Protein AF-A0A924WNL6-F1 (afdb_monomer)

pLDDT: mean 85.39, std 15.34, range [39.34, 98.75]

Mean predicted aligned error: 14.63 Å

Radius of gyration: 35.32 Å; Cα contacts (8 Å, |Δi|>4): 679; chains: 1; bounding box: 114×62×111 Å

Structure (mmCIF, N/CA/C/O backbone):
data_AF-A0A924WNL6-F1
#
_entry.id   AF-A0A924WNL6-F1
#
loop_
_atom_site.group_PDB
_atom_site.id
_atom_site.type_symbol
_atom_site.label_atom_id
_atom_site.label_alt_id
_atom_site.label_comp_id
_atom_site.label_asym_id
_atom_site.label_entity_id
_atom_site.label_seq_id
_atom_site.pdbx_PDB_ins_code
_atom_site.Cartn_x
_atom_site.Cartn_y
_atom_site.Cartn_z
_atom_site.occupancy
_atom_site.B_iso_or_equiv
_atom_site.auth_seq_id
_atom_site.auth_comp_id
_atom_site.auth_asym_id
_atom_site.auth_atom_id
_atom_site.pdbx_PDB_model_num
ATOM 1 N N . MET A 1 1 ? 89.207 -38.802 -79.728 1.00 42.91 1 MET A N 1
ATOM 2 C CA . MET A 1 1 ? 87.848 -39.294 -80.042 1.00 42.91 1 MET A CA 1
ATOM 3 C C . MET A 1 1 ? 86.896 -38.799 -78.972 1.00 42.91 1 MET A C 1
ATOM 5 O O . MET A 1 1 ? 87.063 -39.105 -77.800 1.00 42.91 1 MET A O 1
ATOM 9 N N . THR A 1 2 ? 85.984 -37.937 -79.394 1.00 39.34 2 THR A N 1
ATOM 10 C CA . THR A 1 2 ? 85.201 -37.001 -78.583 1.00 39.34 2 THR A CA 1
ATOM 11 C C . THR A 1 2 ? 83.847 -37.630 -78.244 1.00 39.34 2 THR A C 1
ATOM 13 O O . THR A 1 2 ? 83.127 -38.022 -79.157 1.00 39.34 2 THR A O 1
ATOM 16 N N . ARG A 1 3 ? 83.480 -37.736 -76.958 1.00 42.78 3 ARG A N 1
ATOM 17 C CA . ARG A 1 3 ? 82.122 -38.123 -76.524 1.00 42.78 3 ARG A CA 1
ATOM 18 C C . ARG A 1 3 ? 81.415 -36.920 -75.901 1.00 42.78 3 ARG A C 1
ATOM 20 O O . ARG A 1 3 ? 81.912 -36.312 -74.958 1.00 42.78 3 ARG A O 1
ATOM 27 N N . ALA A 1 4 ? 80.279 -36.579 -76.501 1.00 42.44 4 ALA A N 1
ATOM 28 C CA . ALA A 1 4 ? 79.458 -35.409 -76.234 1.00 42.44 4 ALA A CA 1
ATOM 29 C C . ALA A 1 4 ? 78.727 -35.484 -74.881 1.00 42.44 4 ALA A C 1
ATOM 31 O O . ALA A 1 4 ? 78.195 -36.529 -74.509 1.00 42.44 4 ALA A O 1
ATOM 32 N N . LYS A 1 5 ? 78.664 -34.345 -74.177 1.00 46.84 5 LYS A N 1
ATOM 33 C CA . LYS A 1 5 ? 77.782 -34.103 -73.026 1.00 46.84 5 LYS A CA 1
ATOM 34 C C . LYS A 1 5 ? 76.428 -33.597 -73.532 1.00 46.84 5 LYS A C 1
ATOM 36 O O . LYS A 1 5 ? 76.372 -32.543 -74.161 1.00 46.84 5 LYS A O 1
ATOM 41 N N . ALA A 1 6 ? 75.351 -34.322 -73.235 1.00 50.78 6 ALA A N 1
ATOM 42 C CA . ALA A 1 6 ? 73.983 -33.857 -73.438 1.00 50.78 6 ALA A CA 1
ATOM 43 C C . ALA A 1 6 ? 73.520 -33.049 -72.213 1.00 50.78 6 ALA A C 1
ATOM 45 O O . ALA A 1 6 ? 73.575 -33.525 -71.082 1.00 50.78 6 ALA A O 1
ATOM 46 N N . SER A 1 7 ? 73.101 -31.809 -72.465 1.00 47.41 7 SER A N 1
ATOM 47 C CA . SER A 1 7 ? 72.542 -30.856 -71.504 1.00 47.41 7 SER A CA 1
ATOM 48 C C . SER A 1 7 ? 71.022 -31.036 -71.433 1.00 47.41 7 SER A C 1
ATOM 50 O O . SER A 1 7 ? 70.334 -30.871 -72.441 1.00 47.41 7 SER A O 1
ATOM 52 N N . GLN A 1 8 ? 70.494 -31.388 -70.258 1.00 49.50 8 GLN A N 1
ATOM 53 C CA . GLN A 1 8 ? 69.056 -31.422 -69.985 1.00 49.50 8 GLN A CA 1
ATOM 54 C C . GLN A 1 8 ? 68.596 -30.016 -69.566 1.00 49.50 8 GLN A C 1
ATOM 56 O O . GLN A 1 8 ? 68.865 -29.560 -68.456 1.00 49.50 8 GLN A O 1
ATOM 61 N N . LYS A 1 9 ? 67.908 -29.317 -70.476 1.00 46.69 9 LYS A N 1
ATOM 62 C CA . LYS A 1 9 ? 67.183 -28.070 -70.193 1.00 46.69 9 LYS A CA 1
ATOM 63 C C . LYS A 1 9 ? 65.951 -28.379 -69.336 1.00 46.69 9 LYS A C 1
ATOM 65 O O . LYS A 1 9 ? 65.043 -29.068 -69.795 1.00 46.69 9 LYS A O 1
ATOM 70 N N . GLY A 1 10 ? 65.916 -27.842 -68.118 1.00 46.94 10 GLY A N 1
ATOM 71 C CA . GLY A 1 10 ? 64.727 -27.824 -67.269 1.00 46.94 10 GLY A CA 1
ATOM 72 C C . GLY A 1 10 ? 63.646 -26.918 -67.860 1.00 46.94 10 GLY A C 1
ATOM 73 O O . GLY A 1 10 ? 63.901 -25.756 -68.176 1.00 46.94 10 GLY A O 1
ATOM 74 N N . ALA A 1 11 ? 62.444 -27.461 -68.030 1.00 47.31 11 ALA A N 1
ATOM 75 C CA . ALA A 1 11 ? 61.267 -26.711 -68.438 1.00 47.31 11 ALA A CA 1
ATOM 76 C C . ALA A 1 11 ? 60.732 -25.903 -67.243 1.00 47.31 11 ALA A C 1
ATOM 78 O O . ALA A 1 11 ? 60.246 -26.472 -66.267 1.00 47.31 11 ALA A O 1
ATOM 79 N N . HIS A 1 12 ? 60.812 -24.574 -67.321 1.00 47.72 12 HIS A N 1
ATOM 80 C CA . HIS A 1 12 ? 60.085 -23.680 -66.422 1.00 47.72 12 HIS A CA 1
ATOM 81 C C . HIS A 1 12 ? 58.585 -23.766 -66.744 1.00 47.72 12 HIS A C 1
ATOM 83 O O . HIS A 1 12 ? 58.129 -23.223 -67.748 1.00 47.72 12 HIS A O 1
ATOM 89 N N . GLN A 1 13 ? 57.815 -24.446 -65.891 1.00 51.69 13 GLN A N 1
ATOM 90 C CA . GLN A 1 13 ? 56.359 -24.313 -65.865 1.00 51.69 13 GLN A CA 1
ATOM 91 C C . GLN A 1 13 ? 55.997 -22.936 -65.298 1.00 51.69 13 GLN A C 1
ATOM 93 O O . GLN A 1 13 ? 56.098 -22.691 -64.096 1.00 51.69 13 GLN A O 1
ATOM 98 N N . THR A 1 14 ? 55.563 -22.027 -66.164 1.00 48.59 14 THR A N 1
ATOM 99 C CA . THR A 1 14 ? 54.869 -20.796 -65.785 1.00 48.59 14 THR A CA 1
ATOM 100 C C . THR A 1 14 ? 53.483 -21.157 -65.245 1.00 4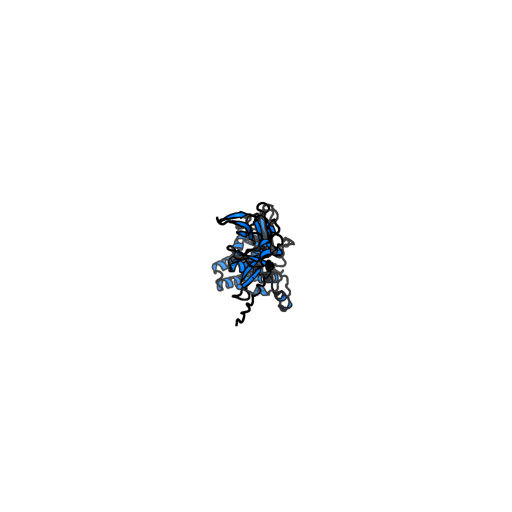8.59 14 THR A C 1
ATOM 102 O O . THR A 1 14 ? 52.553 -21.432 -65.999 1.00 48.59 14 THR A O 1
ATOM 105 N N . ARG A 1 15 ? 53.340 -21.192 -63.912 1.00 49.50 15 ARG A N 1
ATOM 106 C CA . ARG A 1 15 ? 52.028 -21.249 -63.251 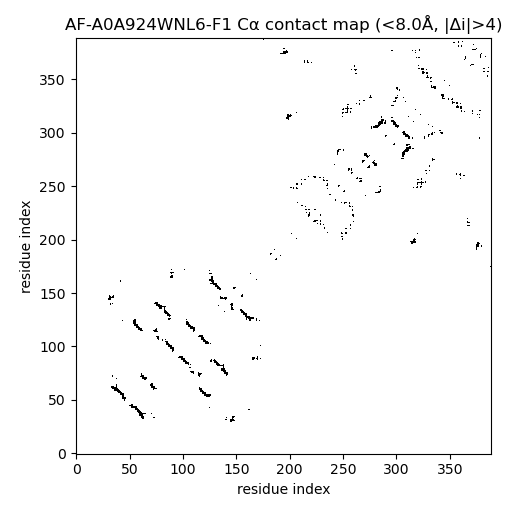1.00 49.50 15 ARG A CA 1
ATOM 107 C C . ARG A 1 15 ? 51.237 -19.991 -63.618 1.00 49.50 15 ARG A C 1
ATOM 109 O O . ARG A 1 15 ? 51.712 -18.881 -63.388 1.00 49.50 15 ARG A O 1
ATOM 116 N N . ALA A 1 16 ? 50.039 -20.175 -64.167 1.00 52.88 16 ALA A N 1
ATOM 117 C CA . ALA A 1 16 ? 49.067 -19.102 -64.332 1.00 52.88 16 ALA A CA 1
ATOM 118 C C . ALA A 1 16 ? 48.774 -18.443 -62.966 1.00 52.88 16 ALA A C 1
ATOM 120 O O . ALA A 1 16 ? 48.737 -19.157 -61.956 1.00 52.88 16 ALA A O 1
ATOM 121 N N . PRO A 1 17 ? 48.576 -17.113 -62.898 1.00 51.78 17 PRO A N 1
ATOM 122 C CA . PRO A 1 17 ? 48.175 -16.458 -61.661 1.00 51.78 17 PRO A CA 1
ATOM 123 C C . PRO A 1 17 ? 46.838 -17.051 -61.215 1.00 51.78 17 PRO A C 1
ATOM 125 O O . PRO A 1 17 ? 45.850 -17.008 -61.947 1.00 51.78 17 PRO A O 1
ATOM 128 N N . HIS A 1 18 ? 46.825 -17.653 -60.025 1.00 51.56 18 HIS A N 1
ATOM 129 C CA . HIS A 1 18 ? 45.590 -18.073 -59.377 1.00 51.56 18 HIS A CA 1
ATOM 130 C C . HIS A 1 18 ? 44.660 -16.859 -59.304 1.00 51.56 18 HIS A C 1
ATOM 132 O O . HIS A 1 18 ? 45.071 -15.799 -58.829 1.00 51.56 18 HIS A O 1
ATOM 138 N N . ALA A 1 19 ? 43.425 -17.009 -59.784 1.00 52.06 19 ALA A N 1
ATOM 139 C CA . ALA A 1 19 ? 42.380 -16.028 -59.541 1.00 52.06 19 ALA A CA 1
ATOM 140 C C . ALA A 1 19 ? 42.311 -15.791 -58.026 1.00 52.06 19 ALA A C 1
ATOM 142 O O . ALA A 1 19 ? 42.111 -16.737 -57.262 1.00 52.06 19 ALA A O 1
ATOM 143 N N . LEU A 1 20 ? 42.551 -14.550 -57.599 1.00 55.28 20 LEU A N 1
ATOM 144 C CA . LEU A 1 20 ? 42.358 -14.122 -56.221 1.00 55.28 20 LEU A CA 1
ATOM 145 C C . LEU A 1 20 ? 40.879 -14.352 -55.899 1.00 55.28 20 LEU A C 1
ATOM 147 O O . LEU A 1 20 ? 40.021 -13.585 -56.330 1.00 55.28 20 LEU A O 1
ATOM 151 N N . ILE A 1 21 ? 40.573 -15.450 -55.209 1.00 58.19 21 ILE A N 1
ATOM 152 C CA . ILE A 1 21 ? 39.264 -15.643 -54.594 1.00 58.19 21 ILE A CA 1
ATOM 153 C C . ILE A 1 21 ? 39.209 -14.598 -53.485 1.00 58.19 21 ILE A C 1
ATOM 155 O O . ILE A 1 21 ? 39.808 -14.767 -52.426 1.00 58.19 21 ILE A O 1
ATOM 159 N N . GLU A 1 22 ? 38.582 -13.468 -53.791 1.00 54.03 22 GLU A N 1
ATOM 160 C CA . GLU A 1 22 ? 38.298 -12.410 -52.833 1.00 54.03 22 GLU A CA 1
ATOM 161 C C . GLU A 1 22 ? 37.500 -13.028 -51.675 1.00 54.03 22 GLU A C 1
ATOM 163 O O . GLU A 1 22 ? 36.456 -13.651 -51.893 1.00 54.03 22 GLU A O 1
ATOM 168 N N . ASN A 1 23 ? 38.020 -12.921 -50.451 1.00 58.16 23 ASN A N 1
ATOM 169 C CA . ASN A 1 23 ? 37.360 -13.479 -49.279 1.00 58.16 23 ASN A CA 1
ATOM 170 C C . ASN A 1 23 ? 36.005 -12.784 -49.092 1.00 58.16 23 ASN A C 1
ATOM 172 O O . ASN A 1 23 ? 35.924 -11.565 -48.954 1.00 58.16 23 ASN A O 1
ATOM 176 N N . LEU A 1 24 ? 34.920 -13.562 -49.052 1.00 57.97 24 LEU A N 1
ATOM 177 C CA . LEU A 1 24 ? 33.559 -13.046 -48.841 1.00 57.97 24 LEU A CA 1
ATOM 178 C C . LEU A 1 24 ? 33.407 -12.292 -47.505 1.00 57.97 24 LEU A C 1
ATOM 180 O O . LEU A 1 24 ? 32.500 -11.473 -47.354 1.00 57.97 24 LEU A O 1
ATOM 184 N N . GLU A 1 25 ? 34.299 -12.552 -46.549 1.00 57.81 25 GLU A N 1
ATOM 185 C CA . GLU A 1 25 ? 34.382 -11.846 -45.269 1.00 57.81 25 GLU A CA 1
ATOM 186 C C . GLU A 1 25 ? 34.843 -10.388 -45.437 1.00 57.81 25 GLU A C 1
ATOM 188 O O . GLU A 1 25 ? 34.272 -9.497 -44.805 1.00 57.81 25 GLU A O 1
ATOM 193 N N . ASP A 1 26 ? 35.759 -10.114 -46.374 1.00 55.25 26 ASP A N 1
ATOM 194 C CA . ASP A 1 26 ? 36.252 -8.758 -46.654 1.00 55.25 26 ASP A CA 1
ATOM 195 C C . ASP A 1 26 ? 35.180 -7.893 -47.341 1.00 55.25 26 ASP A C 1
ATOM 197 O O . ASP A 1 26 ? 35.072 -6.694 -47.083 1.00 55.25 26 ASP A O 1
ATOM 201 N N . ARG A 1 27 ? 34.288 -8.500 -48.141 1.00 55.25 27 ARG A N 1
ATOM 202 C CA . ARG A 1 27 ? 33.128 -7.793 -48.721 1.00 55.25 27 ARG A CA 1
ATOM 203 C C . ARG A 1 27 ? 32.060 -7.436 -47.692 1.00 55.25 27 ARG A C 1
ATOM 205 O O . ARG A 1 27 ? 31.389 -6.419 -47.849 1.00 55.25 27 ARG A O 1
ATOM 212 N N . ARG A 1 28 ? 31.894 -8.237 -46.634 1.00 54.09 28 ARG A N 1
ATOM 213 C CA . ARG A 1 28 ? 30.942 -7.927 -45.553 1.00 54.09 28 ARG A CA 1
ATOM 214 C C . ARG A 1 28 ? 31.380 -6.720 -44.724 1.00 54.09 28 ARG A C 1
ATOM 216 O O . ARG A 1 28 ? 30.522 -5.973 -44.265 1.00 54.09 28 ARG A O 1
ATOM 223 N N . LEU A 1 29 ? 32.686 -6.484 -44.606 1.00 55.69 29 LEU A N 1
ATOM 224 C CA . LEU A 1 29 ? 33.237 -5.292 -43.956 1.00 55.69 29 LEU A CA 1
ATOM 225 C C . LEU A 1 29 ? 32.962 -3.997 -44.742 1.00 55.69 29 LEU A C 1
ATOM 227 O O . LEU A 1 29 ? 32.858 -2.935 -44.134 1.00 55.69 29 LEU A O 1
ATOM 231 N N . MET A 1 30 ? 32.782 -4.069 -46.067 1.00 58.44 30 MET A N 1
ATOM 232 C CA . MET A 1 30 ? 32.494 -2.895 -46.908 1.00 58.44 30 MET A CA 1
ATOM 233 C C . MET A 1 30 ? 31.029 -2.422 -46.867 1.00 58.44 30 MET A C 1
ATOM 235 O O . MET A 1 30 ? 30.735 -1.341 -47.369 1.00 58.44 30 MET A O 1
ATOM 239 N N . ALA A 1 31 ? 30.118 -3.197 -46.267 1.00 64.81 31 ALA A N 1
ATOM 240 C CA . ALA A 1 31 ? 28.693 -2.858 -46.140 1.00 64.81 31 ALA A CA 1
ATOM 241 C C . ALA A 1 31 ? 28.282 -2.450 -44.708 1.00 64.81 31 ALA A C 1
ATOM 243 O O . ALA A 1 31 ? 27.094 -2.331 -44.416 1.00 64.81 31 ALA A O 1
ATOM 244 N N . ALA A 1 32 ? 29.241 -2.270 -43.793 1.00 73.00 32 ALA A N 1
ATOM 245 C CA . ALA A 1 32 ? 28.966 -1.859 -42.419 1.00 73.00 32 ALA A CA 1
ATOM 246 C C . ALA A 1 32 ? 28.962 -0.329 -42.291 1.00 73.00 32 ALA A C 1
ATOM 248 O O . ALA A 1 32 ? 29.817 0.355 -42.858 1.00 73.00 32 ALA A O 1
ATOM 249 N N . SER A 1 33 ? 28.017 0.215 -41.520 1.00 81.56 33 SER A N 1
ATOM 250 C CA . SER A 1 33 ? 28.003 1.648 -41.232 1.00 81.56 33 SER A CA 1
ATOM 251 C C . SER A 1 33 ? 29.243 2.038 -40.414 1.00 81.56 33 SER A C 1
ATOM 253 O O . SER A 1 33 ? 29.562 1.350 -39.442 1.00 81.56 33 SER A O 1
ATOM 255 N N . PRO A 1 34 ? 29.931 3.156 -40.720 1.00 84.69 34 PRO A N 1
ATOM 256 C CA . PRO A 1 34 ? 31.023 3.649 -39.882 1.00 84.69 34 PRO A CA 1
ATOM 257 C C . PRO A 1 34 ? 30.522 4.272 -38.567 1.00 84.69 34 PRO A C 1
ATOM 259 O O . PRO A 1 34 ? 31.336 4.594 -37.699 1.00 84.69 34 PRO A O 1
ATOM 262 N N . LEU A 1 35 ? 29.208 4.491 -38.420 1.00 87.69 35 LEU A N 1
ATOM 263 C CA . LEU A 1 35 ? 28.622 5.118 -37.240 1.00 87.69 35 LEU A CA 1
ATOM 264 C C . LEU A 1 35 ? 28.793 4.246 -35.995 1.00 87.69 35 LEU A C 1
ATOM 266 O O . LEU A 1 35 ? 28.552 3.043 -35.999 1.00 87.69 35 LEU A O 1
ATOM 270 N N . GLN A 1 36 ? 29.161 4.886 -34.889 1.00 89.56 36 GLN A N 1
ATOM 271 C CA . GLN A 1 36 ? 29.299 4.254 -33.584 1.00 89.56 36 GLN A CA 1
ATOM 272 C C . GLN A 1 36 ? 28.506 5.027 -32.537 1.00 89.56 36 GLN A C 1
ATOM 274 O O . GLN A 1 36 ? 28.234 6.216 -32.693 1.00 89.56 36 GLN A O 1
ATOM 279 N N . VAL A 1 37 ? 28.167 4.360 -31.434 1.00 90.31 37 VAL A N 1
ATOM 280 C CA . VAL A 1 37 ? 27.615 5.041 -30.260 1.00 90.31 37 VAL A CA 1
ATOM 281 C C . VAL A 1 37 ? 28.726 5.865 -29.615 1.00 90.31 37 VAL A C 1
ATOM 283 O O . VAL A 1 37 ? 29.657 5.307 -29.037 1.00 90.31 37 VAL A O 1
ATOM 286 N N . VAL A 1 38 ? 28.618 7.187 -29.717 1.00 92.44 38 VAL A N 1
ATOM 287 C CA . VAL A 1 38 ? 29.597 8.155 -29.191 1.00 92.44 38 VAL A CA 1
ATOM 288 C C . VAL A 1 38 ? 29.184 8.731 -27.837 1.00 92.44 38 VAL A C 1
ATOM 290 O O . VAL A 1 38 ? 30.015 9.281 -27.118 1.00 92.44 38 VAL A O 1
ATOM 293 N N . GLY A 1 39 ? 27.914 8.575 -27.457 1.00 91.69 39 GLY A N 1
ATOM 294 C CA . GLY A 1 39 ? 27.393 9.047 -26.179 1.00 91.69 39 GLY A CA 1
ATOM 295 C C . GLY A 1 39 ? 26.190 8.243 -25.706 1.00 91.69 39 GLY A C 1
ATOM 296 O O . GLY A 1 39 ? 25.380 7.787 -26.511 1.00 91.69 39 GLY A O 1
ATOM 297 N N . ILE A 1 40 ? 26.076 8.090 -24.386 1.00 94.75 40 ILE A N 1
ATOM 298 C CA . ILE A 1 40 ? 24.906 7.524 -23.713 1.00 94.75 40 ILE A CA 1
ATOM 299 C C . ILE A 1 40 ? 24.486 8.431 -22.558 1.00 94.75 40 ILE A C 1
ATOM 301 O O . ILE A 1 40 ? 25.287 8.755 -21.680 1.00 94.75 40 ILE A O 1
ATOM 305 N N . ASN A 1 41 ? 23.207 8.790 -22.526 1.00 95.94 41 ASN A N 1
ATOM 306 C CA . ASN A 1 41 ? 22.577 9.442 -21.387 1.00 95.94 41 ASN A CA 1
ATOM 307 C C . ASN A 1 41 ? 21.448 8.565 -20.840 1.00 95.94 41 ASN A C 1
ATOM 309 O O . ASN A 1 41 ? 20.725 7.927 -21.598 1.00 95.94 41 ASN A O 1
ATOM 313 N N . ILE A 1 42 ? 21.305 8.523 -19.516 1.00 95.38 42 ILE A N 1
ATOM 314 C CA . ILE A 1 42 ? 20.250 7.773 -18.831 1.00 95.38 42 ILE A CA 1
ATOM 315 C C . ILE A 1 42 ? 19.608 8.717 -17.825 1.00 95.38 42 ILE A C 1
ATOM 317 O O . ILE A 1 42 ? 20.245 9.108 -16.844 1.00 95.38 42 ILE A O 1
ATOM 321 N N . ALA A 1 43 ? 18.343 9.046 -18.058 1.00 95.00 43 ALA A N 1
ATOM 322 C CA . ALA A 1 43 ? 17.535 9.879 -17.182 1.00 95.00 43 ALA A CA 1
ATOM 323 C C . ALA A 1 43 ? 16.343 9.080 -16.649 1.00 95.00 43 ALA A C 1
ATOM 325 O O . ALA A 1 43 ? 15.808 8.198 -17.329 1.00 95.00 43 ALA A O 1
ATOM 326 N N . LYS A 1 44 ? 15.922 9.359 -15.413 1.00 93.50 44 LYS A N 1
ATOM 327 C CA . LYS A 1 44 ? 14.597 8.925 -14.955 1.00 93.50 44 LYS A CA 1
ATOM 328 C C . LYS A 1 44 ? 13.553 9.722 -15.719 1.00 93.50 44 LYS A C 1
ATOM 330 O O . LYS A 1 44 ? 13.771 10.903 -15.983 1.00 93.50 44 LYS A O 1
ATOM 335 N N . ARG A 1 45 ? 12.447 9.081 -16.078 1.00 93.19 45 ARG A N 1
ATOM 336 C CA . ARG A 1 45 ? 11.303 9.835 -16.575 1.00 93.19 45 ARG A CA 1
ATOM 337 C C . ARG A 1 45 ? 10.571 10.466 -15.405 1.00 93.19 45 ARG A C 1
ATOM 339 O O . ARG A 1 45 ? 10.512 9.884 -14.324 1.00 93.19 45 ARG A O 1
ATOM 346 N N . VAL A 1 46 ? 10.031 11.641 -15.665 1.00 90.12 46 VAL A N 1
ATOM 347 C CA . VAL A 1 46 ? 9.043 12.288 -14.818 1.00 90.12 46 VAL A CA 1
ATOM 348 C C . VAL A 1 46 ? 7.757 12.447 -15.623 1.00 90.12 46 VAL A C 1
ATOM 350 O O . VAL A 1 46 ? 7.814 12.434 -16.861 1.00 90.12 46 VAL A O 1
ATOM 353 N N . ASP A 1 47 ? 6.623 12.504 -14.944 1.00 82.25 47 ASP A N 1
ATOM 354 C CA . ASP A 1 47 ? 5.356 12.912 -15.546 1.00 82.25 47 ASP A CA 1
ATOM 355 C C . ASP A 1 47 ? 5.279 14.442 -15.706 1.00 82.25 47 ASP A C 1
ATOM 357 O O . ASP A 1 47 ? 6.296 15.141 -15.643 1.00 82.25 47 ASP A O 1
ATOM 361 N N . VAL A 1 48 ? 4.076 14.948 -15.983 1.00 83.19 48 VAL A N 1
ATOM 362 C CA . VAL A 1 48 ? 3.812 16.379 -16.185 1.00 83.19 48 VAL A CA 1
ATOM 363 C C . VAL A 1 48 ? 4.002 17.207 -14.912 1.00 83.19 48 VAL A C 1
ATOM 365 O O . VAL A 1 48 ? 4.363 18.377 -15.015 1.00 83.19 48 VAL A O 1
ATOM 368 N N . ASP A 1 49 ? 3.858 16.586 -13.743 1.00 81.12 49 ASP A N 1
ATOM 369 C CA . ASP A 1 49 ? 3.949 17.231 -12.431 1.00 81.12 49 ASP A CA 1
ATOM 370 C C . ASP A 1 49 ? 5.358 17.123 -11.825 1.00 81.12 49 ASP A C 1
ATOM 372 O O . ASP A 1 49 ? 5.654 17.678 -10.766 1.00 81.12 49 ASP A O 1
ATOM 376 N N . GLY A 1 50 ? 6.273 16.438 -12.517 1.00 81.25 50 GLY A N 1
ATOM 377 C CA . GLY A 1 50 ? 7.643 16.220 -12.061 1.00 81.25 50 GLY A CA 1
ATOM 378 C C . GLY A 1 50 ? 7.811 14.980 -11.179 1.00 81.25 50 GLY A C 1
ATOM 379 O O . GLY A 1 50 ? 8.915 14.738 -10.676 1.00 81.25 50 GLY A O 1
ATOM 380 N N . THR A 1 51 ? 6.772 14.159 -11.024 1.00 74.81 51 THR A N 1
ATOM 381 C CA . THR A 1 51 ? 6.821 12.916 -10.253 1.00 74.81 51 THR A CA 1
ATOM 382 C C . THR A 1 51 ? 7.616 11.865 -11.009 1.00 74.81 51 THR A C 1
ATOM 384 O O . THR A 1 51 ? 7.451 11.645 -12.209 1.00 74.81 51 THR A O 1
ATOM 387 N N . ALA A 1 52 ? 8.533 11.199 -10.309 1.00 78.62 52 ALA A N 1
ATOM 388 C CA . ALA A 1 52 ? 9.405 10.205 -10.917 1.00 78.62 52 ALA A CA 1
ATOM 389 C C . ALA A 1 52 ? 8.630 8.937 -11.302 1.00 78.62 52 ALA A C 1
ATOM 391 O O . ALA A 1 52 ? 8.173 8.190 -10.442 1.00 78.62 52 ALA A O 1
ATOM 392 N N . LEU A 1 53 ? 8.598 8.629 -12.595 1.00 83.19 53 LEU A N 1
ATOM 393 C CA . LEU A 1 53 ? 8.022 7.393 -13.109 1.00 83.19 53 LEU A CA 1
ATOM 394 C C . LEU A 1 53 ? 8.977 6.213 -12.887 1.00 83.19 53 LEU A C 1
ATOM 396 O O . LEU A 1 53 ? 10.207 6.359 -12.921 1.00 83.19 53 LEU A O 1
ATOM 400 N N . ASN A 1 54 ? 8.426 5.002 -12.761 1.00 86.31 54 ASN A N 1
ATOM 401 C CA . ASN A 1 54 ? 9.210 3.764 -12.761 1.00 86.31 54 ASN A CA 1
ATOM 402 C C . ASN A 1 54 ? 9.685 3.411 -14.184 1.00 86.31 54 ASN A C 1
ATOM 404 O O . ASN A 1 54 ? 9.378 2.357 -14.713 1.00 86.31 54 ASN A O 1
ATOM 408 N N . SER A 1 55 ? 10.403 4.315 -14.846 1.00 92.12 55 SER A N 1
ATOM 409 C CA . SER A 1 55 ? 10.925 4.132 -16.202 1.00 92.12 55 SER A CA 1
ATOM 410 C C . SER A 1 55 ? 12.150 5.009 -16.445 1.00 92.12 55 SER A C 1
ATOM 412 O O . SER A 1 55 ? 12.361 6.036 -15.788 1.00 92.12 55 SER A O 1
ATOM 414 N N . ASN A 1 56 ? 12.987 4.615 -17.404 1.00 95.00 56 ASN A N 1
ATOM 415 C CA . ASN A 1 56 ? 14.109 5.427 -17.857 1.00 95.00 56 ASN A CA 1
ATOM 416 C C . ASN A 1 56 ? 13.925 5.877 -19.303 1.00 95.00 56 ASN A C 1
ATOM 418 O O . ASN A 1 56 ? 13.381 5.156 -20.135 1.00 95.00 56 ASN A O 1
ATOM 422 N N . ARG A 1 57 ? 14.445 7.073 -19.590 1.00 96.00 57 ARG A N 1
ATOM 423 C CA . ARG A 1 57 ? 14.790 7.518 -20.937 1.00 96.00 57 ARG A CA 1
ATOM 424 C C . ARG A 1 57 ? 16.284 7.290 -21.125 1.00 96.00 57 ARG A C 1
ATOM 426 O O . ARG A 1 57 ? 17.094 7.837 -20.374 1.00 96.00 57 ARG A O 1
ATOM 433 N N . ILE A 1 58 ? 16.634 6.467 -22.101 1.00 96.31 58 ILE A N 1
ATOM 434 C CA . ILE A 1 58 ? 18.007 6.197 -22.512 1.00 96.31 58 ILE A CA 1
ATOM 435 C C . ILE A 1 58 ? 18.195 6.843 -23.876 1.00 96.31 58 ILE A C 1
ATOM 437 O O . ILE A 1 58 ? 17.431 6.573 -24.796 1.00 96.31 58 ILE A O 1
ATOM 441 N N . THR A 1 59 ? 19.216 7.673 -24.007 1.00 96.56 59 THR A N 1
ATOM 442 C CA . THR A 1 59 ? 19.510 8.402 -25.238 1.00 96.56 59 THR A CA 1
ATOM 443 C C . THR A 1 59 ? 20.888 7.985 -25.725 1.00 96.56 59 THR A C 1
ATOM 445 O O . THR A 1 59 ? 21.850 8.070 -24.958 1.00 96.56 59 THR A O 1
ATOM 448 N N . LEU A 1 60 ? 20.986 7.512 -26.967 1.00 95.44 60 LEU A N 1
ATOM 449 C CA . LEU A 1 60 ? 22.244 7.145 -27.615 1.00 95.44 60 LEU A CA 1
ATOM 450 C C . LEU A 1 60 ? 22.511 8.085 -28.786 1.00 95.44 60 LEU A C 1
ATOM 452 O O . LEU A 1 60 ? 21.671 8.189 -29.674 1.00 95.44 60 LEU A O 1
ATOM 456 N N . ALA A 1 61 ? 23.681 8.715 -28.813 1.00 95.56 61 ALA A N 1
ATOM 457 C CA . ALA A 1 61 ? 24.118 9.526 -29.947 1.00 95.56 61 ALA A CA 1
ATOM 458 C C . ALA A 1 61 ? 25.036 8.709 -30.863 1.00 95.56 61 ALA A C 1
ATOM 460 O O . ALA A 1 61 ? 25.947 8.030 -30.373 1.00 95.56 61 ALA A O 1
ATOM 461 N N . PHE A 1 62 ? 24.815 8.800 -32.175 1.00 94.69 62 PHE A N 1
ATOM 462 C CA . PHE A 1 62 ? 25.565 8.075 -33.198 1.00 94.69 62 PHE A CA 1
ATOM 463 C C . PHE A 1 62 ? 26.431 9.008 -34.045 1.00 94.69 62 PHE A C 1
ATOM 465 O O . PHE A 1 62 ? 25.968 10.019 -34.574 1.00 94.69 62 PHE A O 1
ATOM 472 N N . GLY A 1 63 ? 27.703 8.658 -34.203 1.00 94.19 63 GLY A N 1
ATOM 473 C CA . GLY A 1 63 ? 28.646 9.442 -34.990 1.00 94.19 63 GLY A CA 1
ATOM 474 C C . GLY A 1 63 ? 29.957 8.717 -35.258 1.00 94.19 63 GLY A C 1
ATOM 475 O O . GLY A 1 63 ? 30.175 7.595 -34.804 1.00 94.19 63 GLY A O 1
ATOM 476 N N . THR A 1 64 ? 30.837 9.375 -36.002 1.00 92.62 64 THR A N 1
ATOM 477 C CA . THR A 1 64 ? 32.222 8.961 -36.227 1.00 92.62 64 THR A CA 1
ATOM 478 C C . THR A 1 64 ? 33.163 9.908 -35.498 1.00 92.62 64 THR A C 1
ATOM 480 O O . THR A 1 64 ? 32.983 11.126 -35.528 1.00 92.62 64 THR A O 1
ATOM 483 N N . THR A 1 65 ? 34.187 9.366 -34.846 1.00 91.25 65 THR A N 1
ATOM 484 C CA . THR A 1 65 ? 35.213 10.166 -34.169 1.00 91.25 65 THR A CA 1
ATOM 485 C C . THR A 1 65 ? 36.489 10.119 -34.994 1.00 91.25 65 THR A C 1
ATOM 487 O O . THR A 1 65 ? 37.020 9.041 -35.254 1.00 91.25 65 THR A O 1
ATOM 490 N N . ASN A 1 66 ? 36.987 11.276 -35.430 1.00 92.06 66 ASN A N 1
ATOM 491 C CA . ASN A 1 66 ? 38.244 11.331 -36.176 1.00 92.06 66 ASN A CA 1
ATOM 492 C C . ASN A 1 66 ? 39.472 11.220 -35.249 1.00 92.06 66 ASN A C 1
ATOM 494 O O . ASN A 1 66 ? 39.357 11.255 -34.025 1.00 92.06 66 ASN A O 1
ATOM 498 N N . SER A 1 67 ? 40.674 11.158 -35.830 1.00 92.00 67 SER A N 1
ATOM 499 C CA . SER A 1 67 ? 41.941 11.059 -35.082 1.00 92.00 67 SER A CA 1
ATOM 500 C C . SER A 1 67 ? 42.228 12.235 -34.137 1.00 92.00 67 SER A C 1
ATOM 502 O O . SER A 1 67 ? 43.101 12.129 -33.282 1.00 92.00 67 SER A O 1
ATOM 504 N N . LYS A 1 68 ? 41.495 13.349 -34.265 1.00 92.56 68 LYS A N 1
ATOM 505 C CA . LYS A 1 68 ? 41.586 14.530 -33.392 1.00 92.56 68 LYS A CA 1
ATOM 506 C C . LYS A 1 68 ? 40.490 14.563 -32.318 1.00 92.56 68 LYS A C 1
ATOM 508 O O . LYS A 1 68 ? 40.337 15.579 -31.649 1.00 92.56 68 LYS A O 1
ATOM 513 N N . GLY A 1 69 ? 39.691 13.502 -32.185 1.00 90.44 69 GLY A N 1
ATOM 514 C CA . GLY A 1 69 ? 38.590 13.433 -31.222 1.00 90.44 69 GLY A CA 1
ATOM 515 C C . GLY A 1 69 ? 37.346 14.237 -31.612 1.00 90.44 69 GLY A C 1
ATOM 516 O O . GLY A 1 69 ? 36.412 14.330 -30.820 1.00 90.44 69 GLY A O 1
ATOM 517 N N . LYS A 1 70 ? 37.292 14.819 -32.820 1.00 94.81 70 LYS A N 1
ATOM 518 C CA . LYS A 1 70 ? 36.094 15.524 -33.296 1.00 94.81 70 LYS A CA 1
ATOM 519 C C . LYS A 1 70 ? 35.057 14.502 -33.755 1.00 94.81 70 LYS A C 1
ATOM 521 O O . LYS A 1 70 ? 35.350 13.670 -34.615 1.00 94.81 70 LYS A O 1
ATOM 526 N N . VAL A 1 71 ? 33.850 14.620 -33.209 1.00 94.75 71 VAL A N 1
ATOM 527 C CA . VAL A 1 71 ? 32.692 13.794 -33.561 1.00 94.75 71 VAL A CA 1
ATOM 528 C C . VAL A 1 71 ? 31.959 14.401 -34.757 1.00 94.75 71 VAL A C 1
ATOM 530 O O . VAL A 1 71 ? 31.686 15.601 -34.783 1.00 94.75 71 VAL A O 1
ATOM 533 N N . THR A 1 72 ? 31.635 13.568 -35.742 1.00 95.31 72 THR A N 1
ATOM 534 C CA . THR A 1 72 ? 30.721 13.886 -36.843 1.00 95.31 72 THR A CA 1
ATOM 535 C C . THR A 1 72 ? 29.497 12.992 -36.716 1.00 95.31 72 THR A C 1
ATOM 537 O O . THR A 1 72 ? 29.610 11.773 -36.810 1.00 95.31 72 THR A O 1
ATOM 540 N N . TYR A 1 73 ? 28.337 13.588 -36.462 1.00 95.56 73 TYR A N 1
ATOM 541 C CA . TYR A 1 73 ? 27.096 12.844 -36.269 1.00 95.56 73 TYR A CA 1
ATOM 542 C C . TYR A 1 73 ? 26.519 12.348 -37.595 1.00 95.56 73 TYR A C 1
ATOM 544 O O . TYR A 1 73 ? 26.648 13.017 -38.621 1.00 95.56 73 TYR A O 1
ATOM 552 N N . GLY A 1 74 ? 25.876 11.182 -37.565 1.00 93.19 74 GLY A N 1
ATOM 553 C CA . GLY A 1 74 ? 25.210 10.599 -38.728 1.00 93.19 74 GLY A CA 1
ATOM 554 C C . GLY A 1 74 ? 23.789 10.180 -38.397 1.00 93.19 74 GLY A C 1
ATOM 555 O O . GLY A 1 74 ? 23.514 9.737 -37.287 1.00 93.19 74 GLY A O 1
ATOM 556 N N . SER A 1 75 ? 22.889 10.351 -39.362 1.00 95.88 75 SER A N 1
ATOM 557 C CA . SER A 1 75 ? 21.476 10.020 -39.182 1.00 95.88 75 SER A CA 1
ATOM 558 C C . SER A 1 75 ? 21.253 8.510 -39.163 1.00 95.88 75 SER A C 1
ATOM 560 O O . SER A 1 75 ? 21.940 7.760 -39.860 1.00 95.88 75 SER A O 1
ATOM 562 N N . ILE A 1 76 ? 20.272 8.086 -38.375 1.00 96.00 76 ILE A N 1
ATOM 563 C CA . ILE A 1 76 ? 19.946 6.687 -38.128 1.00 96.00 76 ILE A CA 1
ATOM 564 C C . ILE A 1 76 ? 18.439 6.437 -38.268 1.00 96.00 76 ILE A C 1
ATOM 566 O O . ILE A 1 76 ? 17.635 7.365 -38.320 1.00 96.00 76 ILE A O 1
ATOM 570 N N . SER A 1 77 ? 18.050 5.168 -38.299 1.00 96.12 77 SER A N 1
ATOM 571 C CA . SER A 1 77 ? 16.664 4.704 -38.273 1.00 96.12 77 SER A CA 1
ATOM 572 C C . SER A 1 77 ? 16.542 3.433 -37.430 1.00 96.12 77 SER A C 1
ATOM 574 O O . SER A 1 77 ? 17.482 2.638 -37.343 1.00 96.12 77 SER A O 1
ATOM 576 N N . VAL A 1 78 ? 15.383 3.234 -36.795 1.00 95.50 78 VAL A N 1
ATOM 577 C CA . VAL A 1 78 ? 15.040 1.964 -36.137 1.00 95.50 78 VAL A CA 1
ATOM 578 C C . VAL A 1 78 ? 14.424 1.052 -37.190 1.00 95.50 78 VAL A C 1
ATOM 580 O O . VAL A 1 78 ? 13.327 1.322 -37.669 1.00 95.50 78 VAL A O 1
ATOM 583 N N . ALA A 1 79 ? 15.138 -0.008 -37.557 1.00 94.94 79 ALA A N 1
ATOM 584 C CA . ALA A 1 79 ? 14.675 -0.977 -38.546 1.00 94.94 79 ALA A CA 1
ATOM 585 C C . ALA A 1 79 ? 13.874 -2.120 -37.904 1.00 94.94 79 ALA A C 1
ATOM 587 O O . ALA A 1 79 ? 12.894 -2.579 -38.483 1.00 94.94 79 ALA A O 1
ATOM 588 N N . ASP A 1 80 ? 14.262 -2.556 -36.701 1.00 94.06 80 ASP A N 1
ATOM 589 C CA . ASP A 1 80 ? 13.560 -3.599 -35.948 1.00 94.06 80 ASP A CA 1
ATOM 590 C C . ASP A 1 80 ? 13.741 -3.392 -34.437 1.00 94.06 80 ASP A C 1
ATOM 592 O O . ASP A 1 80 ? 14.816 -3.603 -33.872 1.00 94.06 80 ASP A O 1
ATOM 596 N N . GLN A 1 81 ? 12.668 -2.996 -33.753 1.00 94.25 81 GLN A N 1
ATOM 597 C CA . GLN A 1 81 ? 12.704 -2.762 -32.310 1.00 94.25 81 GLN A CA 1
ATOM 598 C C . GLN A 1 81 ? 12.932 -4.049 -31.502 1.00 94.25 81 GLN A C 1
ATOM 600 O O . GLN A 1 81 ? 13.511 -3.984 -30.419 1.00 94.25 81 GLN A O 1
ATOM 605 N N . SER A 1 82 ? 12.529 -5.223 -32.003 1.00 92.44 82 SER A N 1
ATOM 606 C CA . SER A 1 82 ? 12.692 -6.496 -31.279 1.00 92.44 82 SER A CA 1
ATOM 607 C C . SER A 1 82 ? 14.165 -6.880 -31.073 1.00 92.44 82 SER A C 1
ATOM 609 O O . SER A 1 82 ? 14.509 -7.638 -30.162 1.00 92.44 82 SER A O 1
ATOM 611 N N . LYS A 1 83 ? 15.046 -6.287 -31.884 1.00 92.38 83 LYS A N 1
ATOM 612 C CA . LYS A 1 83 ? 16.505 -6.427 -31.851 1.00 92.38 83 LYS A CA 1
ATOM 613 C C . LYS A 1 83 ? 17.200 -5.428 -30.929 1.00 92.38 83 LYS A C 1
ATOM 615 O O . LYS A 1 83 ? 18.426 -5.408 -30.837 1.00 92.38 83 LYS A O 1
ATOM 620 N N . ILE A 1 84 ? 16.427 -4.602 -30.231 1.00 93.62 84 ILE A N 1
ATOM 621 C CA . ILE A 1 84 ? 16.903 -3.683 -29.203 1.00 93.62 84 ILE A CA 1
ATOM 622 C C . ILE A 1 84 ? 16.437 -4.249 -27.865 1.00 93.62 84 ILE A C 1
ATOM 624 O O . ILE A 1 84 ? 15.242 -4.331 -27.593 1.00 93.62 84 ILE A O 1
ATOM 628 N N . ARG A 1 85 ? 17.372 -4.685 -27.016 1.00 93.56 85 ARG A N 1
ATOM 629 C CA . ARG A 1 85 ? 17.040 -5.400 -25.770 1.00 93.56 85 ARG A CA 1
ATOM 630 C C . ARG A 1 85 ? 17.808 -4.840 -24.589 1.00 93.56 85 ARG A C 1
ATOM 632 O O . ARG A 1 85 ? 19.025 -4.713 -24.642 1.00 93.56 85 ARG A O 1
ATOM 639 N N . SER A 1 86 ? 17.119 -4.563 -23.488 1.00 93.69 86 SER A N 1
ATOM 640 C CA . SER A 1 86 ? 17.742 -4.117 -22.238 1.00 93.69 86 SER A CA 1
ATOM 641 C C . SER A 1 86 ? 17.559 -5.165 -21.149 1.00 93.69 86 SER A C 1
ATOM 643 O O . SER A 1 86 ? 16.473 -5.728 -21.010 1.00 93.69 86 SER A O 1
ATOM 645 N N . PHE A 1 87 ? 18.602 -5.438 -20.364 1.00 93.19 87 PHE A N 1
ATOM 646 C CA . PHE A 1 87 ? 18.468 -6.271 -19.172 1.00 93.19 87 PHE A CA 1
ATOM 647 C C . PHE A 1 87 ? 19.379 -5.851 -18.020 1.00 93.19 87 PHE A C 1
ATOM 649 O O . PHE A 1 87 ? 20.430 -5.232 -18.194 1.00 93.19 87 PHE A O 1
ATOM 656 N N . GLY A 1 88 ? 18.993 -6.262 -16.816 1.00 93.31 88 GLY A N 1
ATOM 657 C CA . GLY A 1 88 ? 19.808 -6.200 -15.609 1.00 93.31 88 GLY A CA 1
ATOM 658 C C . GLY A 1 88 ? 19.763 -7.515 -14.838 1.00 93.31 88 GLY A C 1
ATOM 659 O O . GLY A 1 88 ? 18.963 -8.399 -15.136 1.00 93.31 88 GLY A O 1
ATOM 660 N N . TYR A 1 89 ? 20.626 -7.637 -13.833 1.00 92.75 89 TYR A N 1
ATOM 661 C CA . TYR A 1 89 ? 20.589 -8.747 -12.884 1.00 92.75 89 TYR A CA 1
ATOM 662 C C . TYR A 1 89 ? 20.022 -8.264 -11.547 1.00 92.75 89 TYR A C 1
ATOM 664 O O . TYR A 1 89 ? 20.527 -7.297 -10.961 1.00 92.75 89 TYR A O 1
ATOM 672 N N . ALA A 1 90 ? 18.970 -8.941 -11.095 1.00 90.00 90 ALA A N 1
ATOM 673 C CA . ALA A 1 90 ? 18.394 -8.839 -9.760 1.00 90.00 90 ALA A CA 1
ATOM 674 C C . ALA A 1 90 ? 18.861 -10.029 -8.909 1.00 90.00 90 ALA A C 1
ATOM 676 O O . ALA A 1 90 ? 19.295 -11.046 -9.448 1.00 90.00 90 ALA A O 1
ATOM 677 N N . GLU A 1 91 ? 18.793 -9.907 -7.589 1.00 88.69 91 GLU A N 1
ATOM 678 C CA . GLU A 1 91 ? 18.957 -11.067 -6.705 1.00 88.69 91 GLU A CA 1
ATOM 679 C C . GLU A 1 91 ? 17.743 -11.979 -6.825 1.00 88.69 91 GLU A C 1
ATOM 681 O O . GLU A 1 91 ? 16.611 -11.503 -6.940 1.00 88.69 91 GLU A O 1
ATOM 686 N N . ASP A 1 92 ? 17.991 -13.285 -6.837 1.00 81.88 92 ASP A N 1
ATOM 687 C CA . ASP A 1 92 ? 16.924 -14.252 -6.640 1.00 81.88 92 ASP A CA 1
ATOM 688 C C . ASP A 1 92 ? 16.609 -14.323 -5.141 1.00 81.88 92 ASP A C 1
ATOM 690 O 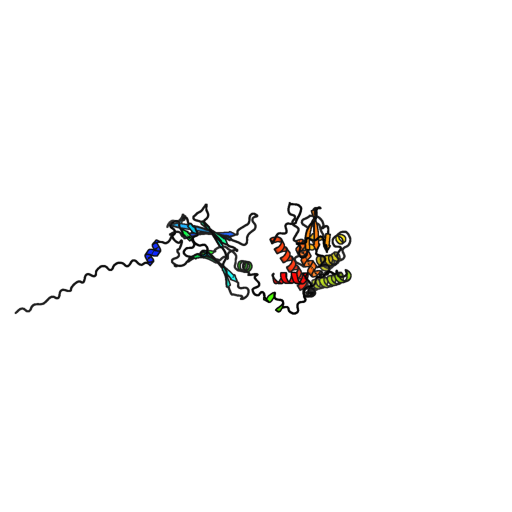O . ASP A 1 92 ? 17.453 -14.713 -4.335 1.00 81.88 92 ASP A O 1
ATOM 694 N N . LEU A 1 93 ? 15.403 -13.894 -4.770 1.00 73.69 93 LEU A N 1
ATOM 695 C CA . LEU A 1 93 ? 14.953 -13.899 -3.379 1.00 73.69 93 LEU A CA 1
ATOM 696 C C . LEU A 1 93 ? 14.624 -15.313 -2.884 1.00 73.69 93 LEU A C 1
ATOM 698 O O . LEU A 1 93 ? 14.649 -15.540 -1.679 1.00 73.69 93 LEU A O 1
ATOM 702 N N . LEU A 1 94 ? 14.333 -16.253 -3.791 1.00 75.12 94 LEU A N 1
ATOM 703 C CA . LEU A 1 94 ? 14.046 -17.646 -3.440 1.00 75.12 94 LEU A CA 1
ATOM 704 C C . LEU A 1 94 ? 15.329 -18.459 -3.245 1.00 75.12 94 LEU A C 1
ATOM 706 O O . LEU A 1 94 ? 15.344 -19.410 -2.471 1.00 75.12 94 LEU A O 1
ATOM 710 N N . ASN A 1 95 ? 16.414 -18.064 -3.917 1.00 78.00 95 ASN A N 1
ATOM 711 C CA . ASN A 1 95 ? 17.705 -18.744 -3.867 1.00 78.00 95 ASN A CA 1
ATOM 712 C C . ASN A 1 95 ? 18.823 -17.743 -3.528 1.00 78.00 95 ASN A C 1
ATOM 714 O O . ASN A 1 95 ? 19.490 -17.232 -4.438 1.00 78.00 95 ASN A O 1
ATOM 718 N N . PRO A 1 96 ? 19.056 -17.450 -2.231 1.00 77.69 96 PRO A N 1
ATOM 719 C CA . PRO A 1 96 ? 20.071 -16.494 -1.804 1.00 77.69 96 PRO A CA 1
ATOM 720 C C . PRO A 1 96 ? 21.439 -16.775 -2.439 1.00 77.69 96 PRO A C 1
ATOM 722 O O . PRO A 1 96 ? 21.935 -17.899 -2.433 1.00 77.69 96 PRO A O 1
ATOM 725 N N . GLY A 1 97 ? 22.052 -15.737 -3.010 1.00 81.44 97 GLY A N 1
ATOM 726 C CA . GLY A 1 97 ? 23.328 -15.839 -3.728 1.00 81.44 97 GLY A CA 1
ATOM 727 C C . GLY A 1 97 ? 23.199 -16.057 -5.240 1.00 81.44 97 GLY A C 1
ATOM 728 O O . GLY A 1 97 ? 24.164 -15.800 -5.961 1.00 81.44 97 GLY A O 1
ATOM 729 N N . GLN A 1 98 ? 22.018 -16.425 -5.749 1.00 88.38 98 GLN A N 1
ATOM 730 C CA . GLN A 1 98 ? 21.762 -16.497 -7.189 1.00 88.38 98 GLN A CA 1
ATOM 731 C C . GLN A 1 98 ? 21.303 -15.147 -7.764 1.00 88.38 98 GLN A C 1
ATOM 733 O O . GLN A 1 98 ? 20.843 -14.244 -7.057 1.00 88.38 98 GLN A O 1
ATOM 738 N N . GLN A 1 99 ? 21.475 -14.983 -9.078 1.00 89.56 99 GLN A N 1
ATOM 739 C CA . GLN A 1 99 ? 21.043 -13.795 -9.811 1.00 89.56 99 GLN A CA 1
ATOM 740 C C . GLN A 1 99 ? 20.031 -14.171 -10.884 1.00 89.56 99 GLN A C 1
ATOM 742 O O . GLN A 1 99 ? 20.270 -15.064 -11.693 1.00 89.56 99 GLN A O 1
ATOM 747 N N . ARG A 1 100 ? 18.937 -13.414 -10.951 1.00 87.88 100 ARG A N 1
ATOM 748 C CA . ARG A 1 100 ? 17.938 -13.525 -12.009 1.00 87.88 100 ARG A CA 1
ATOM 749 C C . ARG A 1 100 ? 18.159 -12.437 -13.050 1.00 87.88 100 ARG A C 1
ATOM 751 O O . ARG A 1 100 ? 18.225 -11.249 -12.724 1.00 87.88 100 ARG A O 1
ATOM 758 N N . LYS A 1 101 ? 18.236 -12.837 -14.318 1.00 91.44 101 LYS A N 1
ATOM 759 C CA . LYS A 1 101 ? 18.265 -11.913 -15.456 1.00 91.44 101 LYS A CA 1
ATOM 760 C C . LYS A 1 101 ? 16.860 -11.365 -15.702 1.00 91.44 101 LYS A C 1
ATOM 762 O O . LYS A 1 101 ? 15.924 -12.136 -15.882 1.00 91.44 101 LYS A O 1
ATOM 767 N N . VAL A 1 102 ? 16.721 -10.045 -15.721 1.00 88.12 102 VAL A N 1
ATOM 768 C CA . VAL A 1 102 ? 15.443 -9.360 -15.935 1.00 88.12 102 VAL A CA 1
ATOM 769 C C . VAL A 1 102 ? 15.541 -8.503 -17.184 1.00 88.12 102 VAL A C 1
ATOM 771 O O . VAL A 1 102 ? 16.383 -7.607 -17.252 1.00 88.12 102 VAL A O 1
ATOM 774 N N . PHE A 1 103 ? 14.689 -8.786 -18.165 1.00 89.88 103 PHE A N 1
ATOM 775 C CA . PHE A 1 103 ? 14.565 -7.990 -19.381 1.00 89.88 103 PHE A CA 1
ATOM 776 C C . PHE A 1 103 ? 13.589 -6.836 -19.149 1.00 89.88 103 PHE A C 1
ATOM 778 O O . PHE A 1 103 ? 12.545 -7.025 -18.526 1.00 89.88 103 PHE A O 1
ATOM 785 N N . ALA A 1 104 ? 13.940 -5.648 -19.635 1.00 86.31 104 ALA A N 1
ATOM 786 C CA . ALA A 1 104 ? 13.021 -4.521 -19.690 1.00 86.31 104 ALA A CA 1
ATOM 787 C C . ALA A 1 104 ? 12.287 -4.531 -21.032 1.00 86.31 104 ALA A C 1
ATOM 789 O O . ALA A 1 104 ? 12.914 -4.722 -22.080 1.00 86.31 104 ALA A O 1
ATOM 790 N N . THR A 1 105 ? 10.981 -4.284 -20.996 1.00 82.69 105 THR A N 1
ATOM 791 C CA . THR A 1 105 ? 10.235 -3.929 -22.205 1.00 82.69 105 THR A CA 1
ATOM 792 C C . THR A 1 105 ? 10.649 -2.521 -22.597 1.00 82.69 105 THR A C 1
ATOM 794 O O . THR A 1 105 ? 10.845 -1.666 -21.727 1.00 82.69 105 THR A O 1
ATOM 797 N N . LEU A 1 106 ? 10.813 -2.266 -23.891 1.00 92.50 106 LEU A N 1
ATOM 798 C CA . LEU A 1 106 ? 11.216 -0.952 -24.363 1.00 92.50 106 LEU A CA 1
ATOM 799 C C . LEU A 1 106 ? 10.500 -0.542 -25.638 1.00 92.50 106 LEU A C 1
ATOM 801 O O . LEU A 1 106 ? 10.085 -1.390 -26.426 1.00 92.50 106 LEU A O 1
ATOM 805 N N . THR A 1 107 ? 10.411 0.769 -25.834 1.00 94.38 107 THR A N 1
ATOM 806 C CA . THR A 1 107 ? 10.117 1.404 -27.117 1.00 94.38 107 THR A CA 1
ATOM 807 C C . THR A 1 107 ? 11.336 2.186 -27.575 1.00 94.38 107 THR A C 1
ATOM 809 O O . THR A 1 107 ? 12.030 2.787 -26.754 1.00 94.38 107 THR A O 1
ATOM 812 N N . ALA A 1 108 ? 11.633 2.145 -28.871 1.00 95.56 108 ALA A N 1
ATOM 813 C CA . ALA A 1 108 ? 12.789 2.807 -29.456 1.00 95.56 108 ALA A CA 1
ATOM 814 C C . ALA A 1 108 ? 12.344 3.706 -30.611 1.00 95.56 108 ALA A C 1
ATOM 816 O O . ALA A 1 108 ? 11.552 3.301 -31.456 1.00 95.56 108 ALA A O 1
ATOM 817 N N . SER A 1 109 ? 12.859 4.929 -30.650 1.00 96.62 109 SER A N 1
ATOM 818 C CA . SER A 1 109 ? 12.522 5.923 -31.672 1.00 96.62 109 SER A CA 1
ATOM 819 C C . SER A 1 109 ? 13.712 6.835 -31.933 1.00 96.62 109 SER A C 1
ATOM 821 O O . SER A 1 109 ? 14.513 7.076 -31.029 1.00 96.62 109 SER A O 1
ATOM 823 N N . VAL A 1 110 ? 13.841 7.326 -33.162 1.00 95.88 110 VAL A N 1
ATOM 824 C CA . VAL A 1 110 ? 14.832 8.353 -33.504 1.00 95.88 110 VAL A CA 1
ATOM 825 C C . VAL A 1 110 ? 14.219 9.721 -33.240 1.00 95.88 110 VAL A C 1
ATOM 827 O O . VAL A 1 110 ? 13.055 9.943 -33.570 1.00 95.88 110 VAL A O 1
ATOM 830 N N . ASP A 1 111 ? 14.983 10.617 -32.620 1.00 92.19 111 ASP A N 1
ATOM 831 C CA . ASP A 1 111 ? 14.529 11.982 -32.365 1.00 92.19 111 ASP A CA 1
ATOM 832 C C . ASP A 1 111 ? 14.352 12.745 -33.691 1.00 92.19 111 ASP A C 1
ATOM 834 O O . ASP A 1 111 ? 15.239 12.749 -34.546 1.00 92.19 111 ASP A O 1
ATOM 838 N N . SER A 1 112 ? 13.198 13.390 -33.883 1.00 90.06 112 SER A N 1
ATOM 839 C CA . SER A 1 112 ? 12.897 14.130 -35.114 1.00 90.06 112 SER A CA 1
ATOM 840 C C . SER A 1 112 ? 13.745 15.394 -35.287 1.00 90.06 112 SER A C 1
ATOM 842 O O . SER A 1 112 ? 13.966 15.822 -36.417 1.00 90.06 112 SER A O 1
ATOM 844 N N . GLY A 1 113 ? 14.193 16.009 -34.187 1.00 93.94 113 GLY A N 1
ATOM 845 C CA . GLY A 1 113 ? 15.090 17.166 -34.205 1.00 93.94 113 GLY A CA 1
ATOM 846 C C . GLY A 1 113 ? 16.565 16.771 -34.277 1.00 93.94 113 GLY A C 1
ATOM 847 O O . GLY A 1 113 ? 17.383 17.513 -34.819 1.00 93.94 113 GLY A O 1
ATOM 848 N N . GLU A 1 114 ? 16.903 15.580 -33.784 1.00 95.62 114 GLU A N 1
ATOM 849 C CA . GLU A 1 114 ? 18.265 15.050 -33.756 1.00 95.62 114 GLU A CA 1
ATOM 850 C C . GLU A 1 114 ? 18.308 13.653 -34.401 1.00 95.62 114 GLU A C 1
ATOM 852 O O . GLU A 1 114 ? 18.375 12.644 -33.700 1.00 95.62 114 GLU A O 1
ATOM 857 N N . PRO A 1 115 ? 18.345 13.540 -35.745 1.00 95.94 115 PRO A N 1
ATOM 858 C CA . PRO A 1 115 ? 18.201 12.254 -36.444 1.00 95.94 115 PRO A CA 1
ATOM 859 C C . PRO A 1 115 ? 19.354 11.267 -36.196 1.00 95.94 115 PRO A C 1
ATOM 861 O O . PRO A 1 115 ? 19.326 10.133 -36.663 1.00 95.94 115 PRO A O 1
ATOM 864 N N . HIS A 1 116 ? 20.390 11.695 -35.476 1.00 96.00 116 HIS A N 1
ATOM 865 C CA . HIS A 1 116 ? 21.525 10.892 -35.029 1.00 96.00 116 HIS A CA 1
ATOM 866 C C . HIS A 1 116 ? 21.343 10.339 -33.606 1.00 96.00 116 HIS A C 1
ATOM 868 O O . HIS A 1 116 ? 22.268 9.741 -33.051 1.00 96.00 116 HIS A O 1
ATOM 874 N N . VAL A 1 117 ? 20.178 10.567 -32.994 1.00 97.12 117 VAL A N 1
ATOM 875 C CA . VAL A 1 117 ? 19.886 10.229 -31.605 1.00 97.12 117 VAL A CA 1
ATOM 876 C C . VAL A 1 117 ? 18.779 9.188 -31.522 1.00 97.12 117 VAL A C 1
ATOM 878 O O . VAL A 1 117 ? 17.648 9.410 -31.947 1.00 97.12 117 VAL A O 1
ATOM 881 N N . LEU A 1 118 ? 19.104 8.045 -30.915 1.00 96.31 118 LEU A N 1
ATOM 882 C CA . LEU A 1 118 ? 18.140 7.010 -30.559 1.00 96.31 118 LEU A CA 1
ATOM 883 C C . LEU A 1 118 ? 17.651 7.236 -29.131 1.00 96.31 118 LEU A C 1
ATOM 885 O O . LEU A 1 118 ? 18.434 7.160 -28.181 1.00 96.31 118 LEU A O 1
ATOM 889 N N . THR A 1 119 ? 16.349 7.425 -28.976 1.00 97.25 119 THR A N 1
ATOM 890 C CA . THR A 1 119 ? 15.674 7.463 -27.683 1.00 97.25 119 THR A CA 1
ATOM 891 C C . THR A 1 119 ? 14.983 6.133 -27.413 1.00 97.25 119 THR A C 1
ATOM 893 O O . THR A 1 119 ? 14.136 5.682 -28.182 1.00 97.25 119 THR A O 1
ATOM 896 N N . ILE A 1 120 ? 15.331 5.521 -26.285 1.00 96.44 120 ILE A N 1
ATOM 897 C CA . ILE A 1 120 ? 14.754 4.280 -25.779 1.00 96.44 120 ILE A CA 1
ATOM 898 C C . ILE A 1 120 ? 14.043 4.578 -24.465 1.00 96.44 120 ILE A C 1
ATOM 900 O O . ILE A 1 120 ? 14.648 5.105 -23.528 1.00 96.44 120 ILE A O 1
ATOM 904 N N . ILE A 1 121 ? 12.771 4.209 -24.375 1.00 96.31 121 ILE A N 1
ATOM 905 C CA . ILE A 1 121 ? 11.995 4.277 -23.140 1.00 96.31 121 ILE A CA 1
ATOM 906 C C . ILE A 1 121 ? 11.822 2.867 -22.598 1.00 96.31 121 ILE A C 1
ATOM 908 O O . ILE A 1 121 ? 11.381 1.986 -23.327 1.00 96.31 121 ILE A O 1
ATOM 912 N N . THR A 1 122 ? 12.159 2.649 -21.330 1.00 94.75 122 THR A N 1
ATOM 913 C CA . THR A 1 122 ? 11.967 1.357 -20.656 1.00 94.75 122 THR A CA 1
ATOM 914 C C . THR A 1 122 ? 10.693 1.346 -19.817 1.00 94.75 122 THR A C 1
ATOM 916 O O . THR A 1 122 ? 10.277 2.380 -19.307 1.00 94.75 122 THR A O 1
ATOM 919 N N . ASP A 1 123 ? 10.108 0.171 -19.604 1.00 89.06 123 ASP A N 1
ATOM 920 C CA . ASP A 1 123 ? 8.964 -0.053 -18.700 1.00 89.06 123 ASP A CA 1
ATOM 921 C C . ASP A 1 123 ? 9.331 -0.051 -17.203 1.00 89.06 123 ASP A C 1
ATOM 923 O O . ASP A 1 123 ? 8.466 -0.209 -16.348 1.00 89.06 123 ASP A O 1
ATOM 927 N N . ARG A 1 124 ? 10.625 0.062 -16.889 1.00 89.62 124 ARG A N 1
ATOM 928 C CA . ARG A 1 124 ? 11.181 -0.019 -15.532 1.00 89.62 124 ARG A CA 1
ATOM 929 C C . ARG A 1 124 ? 12.479 0.755 -15.397 1.00 89.62 124 ARG A C 1
ATOM 931 O O . ARG A 1 124 ? 13.158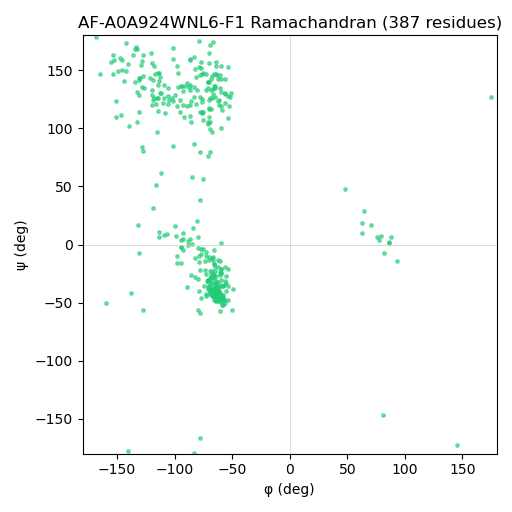 1.026 -16.392 1.00 89.62 124 ARG A O 1
ATOM 938 N N . LEU A 1 125 ? 12.887 1.043 -14.164 1.00 92.88 125 LEU A N 1
ATOM 939 C CA . LEU A 1 125 ? 14.202 1.628 -13.904 1.00 92.88 125 LEU A CA 1
ATOM 940 C C . LEU A 1 125 ? 15.340 0.634 -14.198 1.00 92.88 125 LEU A C 1
ATOM 942 O O . LEU A 1 125 ? 15.305 -0.508 -13.746 1.00 92.88 125 LEU A O 1
ATOM 946 N N . VAL A 1 126 ? 16.384 1.061 -14.914 1.00 95.25 126 VAL A N 1
ATOM 947 C CA . VAL A 1 126 ? 17.526 0.218 -15.301 1.00 95.25 126 VAL A CA 1
ATOM 948 C C . VAL A 1 126 ? 18.528 0.011 -14.165 1.00 95.25 126 VAL A C 1
ATOM 950 O O . VAL A 1 126 ? 18.706 0.848 -13.275 1.00 95.25 126 VAL A O 1
ATOM 953 N N . ARG A 1 127 ? 19.242 -1.114 -14.218 1.00 95.69 127 ARG A N 1
ATOM 954 C CA . ARG A 1 127 ? 20.311 -1.483 -13.282 1.00 95.69 127 ARG A CA 1
ATOM 955 C C . ARG A 1 127 ? 21.620 -0.772 -13.646 1.00 95.69 127 ARG A C 1
ATOM 957 O O . ARG A 1 127 ? 22.067 -0.868 -14.785 1.00 95.69 127 ARG A O 1
ATOM 964 N N . LYS A 1 128 ? 22.315 -0.176 -12.669 1.00 95.44 128 LYS A N 1
ATOM 965 C CA . LYS A 1 128 ? 23.736 0.197 -12.827 1.00 95.44 128 LYS A CA 1
ATOM 966 C C . LYS A 1 128 ? 24.570 -1.068 -13.068 1.00 95.44 128 LYS A C 1
ATOM 968 O O . LYS A 1 128 ? 24.581 -1.949 -12.208 1.00 95.44 128 LYS A O 1
ATOM 973 N N . GLY A 1 129 ? 25.261 -1.141 -14.203 1.00 94.06 129 GLY A N 1
ATOM 974 C CA . GLY A 1 129 ? 25.945 -2.345 -14.691 1.00 94.06 129 GLY A CA 1
ATOM 975 C C . GLY A 1 129 ? 25.055 -3.291 -15.512 1.00 94.06 129 GLY A C 1
ATOM 976 O O . GLY A 1 129 ? 25.520 -4.349 -15.929 1.00 94.06 129 GLY A O 1
ATOM 977 N N . GLY A 1 130 ? 23.787 -2.929 -15.746 1.00 94.94 130 GLY A N 1
ATOM 978 C CA . GLY A 1 130 ? 22.931 -3.586 -16.735 1.00 94.94 130 GLY A CA 1
ATOM 979 C C . GLY A 1 130 ? 23.432 -3.348 -18.159 1.00 94.94 130 GLY A C 1
ATOM 980 O O . GLY A 1 130 ? 24.390 -2.601 -18.374 1.00 94.94 130 GLY A O 1
ATOM 981 N N . ARG A 1 131 ? 22.800 -4.001 -19.133 1.00 94.62 131 ARG A N 1
ATOM 982 C CA . ARG A 1 131 ? 23.254 -4.005 -20.524 1.00 94.62 131 ARG A CA 1
ATOM 983 C C . ARG A 1 131 ? 22.126 -3.676 -21.493 1.00 94.62 131 ARG A C 1
ATOM 985 O O . ARG A 1 131 ? 21.009 -4.158 -21.328 1.00 94.62 131 ARG A O 1
ATOM 992 N N . LEU A 1 132 ? 22.465 -2.910 -22.523 1.00 93.88 132 LEU A N 1
ATOM 993 C CA . LEU A 1 132 ? 21.681 -2.717 -23.735 1.00 93.88 132 LEU A CA 1
ATOM 994 C C . LEU A 1 132 ? 22.336 -3.486 -24.880 1.00 93.88 132 LEU A C 1
ATOM 996 O O . LEU A 1 132 ? 23.549 -3.398 -25.060 1.00 93.88 132 LEU A O 1
ATOM 1000 N N . PHE A 1 133 ? 21.529 -4.201 -25.646 1.00 91.31 133 PHE A N 1
ATOM 1001 C CA . PHE A 1 133 ? 21.913 -4.923 -26.847 1.00 91.31 133 PHE A CA 1
ATOM 1002 C C . PHE A 1 133 ? 21.255 -4.258 -28.042 1.00 91.31 133 PHE A C 1
ATOM 1004 O O . PHE A 1 133 ? 20.049 -4.011 -28.018 1.00 91.31 133 PHE A O 1
ATOM 1011 N N . LEU A 1 134 ? 22.063 -3.984 -29.058 1.00 91.44 134 LEU A N 1
ATOM 1012 C CA . LEU A 1 134 ? 21.619 -3.606 -30.391 1.00 91.44 134 LEU A CA 1
ATOM 1013 C C . LEU A 1 134 ? 22.078 -4.727 -31.328 1.00 91.44 134 LEU A C 1
ATOM 1015 O O . LEU A 1 134 ? 23.258 -4.792 -31.685 1.00 91.44 134 LEU A O 1
ATOM 1019 N N . ASP A 1 135 ? 21.180 -5.660 -31.632 1.00 90.00 135 ASP A N 1
ATOM 1020 C CA . ASP A 1 135 ? 21.461 -6.780 -32.531 1.00 90.00 135 ASP A CA 1
ATOM 1021 C C . ASP A 1 135 ? 21.433 -6.309 -34.006 1.00 90.00 135 ASP A C 1
ATOM 1023 O O . ASP A 1 135 ? 20.806 -5.299 -34.349 1.00 90.00 135 ASP A O 1
ATOM 1027 N N . LEU A 1 136 ? 22.107 -7.050 -34.895 1.00 88.00 136 LEU A N 1
ATOM 1028 C CA . LEU A 1 136 ? 22.158 -6.773 -36.343 1.00 88.00 136 LEU A CA 1
ATOM 1029 C C . LEU A 1 136 ? 20.763 -6.593 -36.959 1.00 88.00 136 LEU A C 1
ATOM 1031 O O . LEU A 1 136 ? 19.914 -7.480 -36.852 1.00 88.00 136 LEU A O 1
ATOM 1035 N N . GLY A 1 137 ? 20.532 -5.486 -37.664 1.00 89.12 137 GLY A N 1
ATOM 1036 C CA . GLY A 1 137 ? 19.232 -5.140 -38.238 1.00 89.12 137 GLY A CA 1
ATOM 1037 C C . GLY A 1 137 ? 18.289 -4.397 -37.295 1.00 89.12 137 GLY A C 1
ATOM 1038 O O . GLY A 1 137 ? 17.169 -4.120 -37.703 1.00 89.12 137 GLY A O 1
ATOM 1039 N N . GLY A 1 138 ? 18.699 -4.085 -36.060 1.00 91.88 138 GLY A N 1
ATOM 1040 C CA . GLY A 1 138 ? 17.891 -3.268 -35.150 1.00 91.88 138 GLY A CA 1
ATOM 1041 C C . GLY A 1 138 ? 17.938 -1.775 -35.480 1.00 91.88 138 GLY A C 1
ATOM 1042 O O . GLY A 1 138 ? 16.900 -1.117 -35.546 1.00 91.88 138 GLY A O 1
ATOM 1043 N N . VAL A 1 139 ? 19.139 -1.246 -35.736 1.00 92.81 139 VAL A N 1
ATOM 1044 C CA . VAL A 1 139 ? 19.378 0.167 -36.071 1.00 92.81 139 VAL A CA 1
ATOM 1045 C C . VAL A 1 139 ? 20.214 0.254 -37.343 1.00 92.81 139 VAL A C 1
ATOM 1047 O O . VAL A 1 139 ? 21.207 -0.465 -37.483 1.00 92.81 139 VAL A O 1
ATOM 1050 N N . LYS A 1 140 ? 19.818 1.142 -38.255 1.00 93.38 140 LYS A N 1
ATOM 1051 C CA . LYS A 1 140 ? 20.451 1.328 -39.564 1.00 93.38 140 LYS A CA 1
ATOM 1052 C C . LYS A 1 140 ? 20.796 2.779 -39.838 1.00 93.38 140 LYS A C 1
ATOM 1054 O O . LYS A 1 140 ? 20.145 3.673 -39.304 1.00 93.38 140 LYS A O 1
ATOM 1059 N N . ASP A 1 141 ? 21.791 3.014 -40.682 1.00 93.19 141 ASP A N 1
ATOM 1060 C CA . ASP A 1 141 ? 22.088 4.353 -41.192 1.00 93.19 141 ASP A CA 1
ATOM 1061 C C . ASP A 1 141 ? 21.206 4.733 -42.396 1.00 93.19 141 ASP A C 1
ATOM 1063 O O . ASP A 1 141 ? 20.346 3.968 -42.842 1.00 93.19 141 ASP A O 1
ATOM 1067 N N . THR A 1 142 ? 21.414 5.935 -42.939 1.00 92.00 142 THR A N 1
ATOM 1068 C CA . THR A 1 142 ? 20.680 6.439 -44.115 1.00 92.00 142 THR A CA 1
ATOM 1069 C C . THR A 1 142 ? 20.953 5.668 -45.403 1.00 92.00 142 THR A C 1
ATOM 1071 O O . THR A 1 142 ? 20.178 5.777 -46.348 1.00 92.00 142 THR A O 1
ATOM 1074 N N . SER A 1 143 ? 22.031 4.886 -45.450 1.00 92.06 143 SER A N 1
ATOM 1075 C CA . SER A 1 143 ? 22.364 3.998 -46.566 1.00 92.06 143 SER A CA 1
ATOM 1076 C C . SER A 1 143 ? 21.824 2.579 -46.351 1.00 92.06 143 SER A C 1
ATOM 1078 O O . SER A 1 143 ? 22.152 1.681 -47.121 1.00 92.06 143 SER A O 1
ATOM 1080 N N . ASN A 1 144 ? 20.970 2.376 -45.334 1.00 90.31 144 ASN A N 1
ATOM 1081 C CA . ASN A 1 144 ? 20.368 1.093 -44.960 1.00 90.31 144 ASN A CA 1
ATOM 1082 C C . ASN A 1 144 ? 21.397 0.032 -44.513 1.00 90.31 144 ASN A C 1
ATOM 1084 O O . ASN A 1 144 ? 21.074 -1.163 -44.463 1.00 90.31 144 ASN A O 1
ATOM 1088 N N . ASN A 1 145 ? 22.607 0.468 -44.151 1.00 89.38 145 ASN A N 1
ATOM 1089 C CA . ASN A 1 145 ? 23.636 -0.388 -43.576 1.00 89.38 145 ASN A CA 1
ATOM 1090 C C . ASN A 1 145 ? 23.371 -0.581 -42.083 1.00 89.38 145 ASN A C 1
ATOM 1092 O O . ASN A 1 145 ? 22.935 0.344 -41.390 1.00 89.38 145 ASN A O 1
ATOM 1096 N N . ASP A 1 146 ? 23.667 -1.774 -41.573 1.00 87.19 146 ASP A N 1
ATOM 1097 C CA . ASP A 1 146 ? 23.548 -2.048 -40.145 1.00 87.19 146 ASP A CA 1
ATOM 1098 C C . ASP A 1 146 ? 24.579 -1.236 -39.354 1.00 87.19 146 ASP A C 1
ATOM 1100 O O . ASP A 1 146 ? 25.768 -1.192 -39.690 1.00 87.19 146 ASP A O 1
ATOM 1104 N N . ILE A 1 147 ? 24.117 -0.615 -38.267 1.00 83.69 147 ILE A N 1
ATOM 1105 C CA . ILE A 1 147 ? 24.992 0.067 -37.315 1.00 83.69 147 ILE A CA 1
ATOM 1106 C C . ILE A 1 147 ? 25.549 -0.979 -36.358 1.00 83.69 147 ILE A C 1
ATOM 1108 O O . ILE A 1 147 ? 25.002 -1.255 -35.291 1.00 83.69 147 ILE A O 1
ATOM 1112 N N . VAL A 1 148 ? 26.648 -1.595 -36.768 1.00 65.19 148 VAL A N 1
ATOM 1113 C CA . VAL A 1 148 ? 27.417 -2.539 -35.960 1.00 65.19 148 VAL A CA 1
ATOM 1114 C C . VAL A 1 148 ? 28.869 -2.091 -35.966 1.00 65.19 148 VAL A C 1
ATOM 1116 O O . VAL A 1 148 ? 29.314 -1.527 -36.951 1.00 65.19 148 VAL A O 1
ATOM 1119 N N . TYR A 1 149 ? 29.579 -2.282 -34.848 1.00 62.81 149 TYR A N 1
ATOM 1120 C CA . TYR A 1 149 ? 30.898 -2.931 -34.822 1.00 62.81 149 TYR A CA 1
ATOM 1121 C C . TYR A 1 149 ? 31.521 -2.898 -33.414 1.00 62.81 149 TYR A C 1
ATOM 1123 O O . TYR A 1 149 ? 31.687 -1.853 -32.773 1.00 62.81 149 TYR A O 1
ATOM 1131 N N . ASP A 1 150 ? 31.905 -4.081 -32.943 1.00 56.09 150 ASP A N 1
ATOM 1132 C CA . ASP A 1 150 ? 33.046 -4.298 -32.047 1.00 56.09 150 ASP A CA 1
ATOM 1133 C C . ASP A 1 150 ? 33.947 -5.451 -32.540 1.00 56.09 150 ASP A C 1
ATOM 1135 O O . ASP A 1 150 ? 34.766 -5.969 -31.788 1.00 56.09 150 ASP A O 1
ATOM 1139 N N . GLY A 1 151 ? 33.810 -5.853 -33.811 1.00 55.44 151 GLY A N 1
ATOM 1140 C CA . GLY A 1 151 ? 34.490 -7.025 -34.368 1.00 55.44 151 GLY A CA 1
ATOM 1141 C C . GLY A 1 151 ? 33.794 -8.356 -34.057 1.00 55.44 151 GLY A C 1
ATOM 1142 O O . GLY A 1 151 ? 34.172 -9.367 -34.642 1.00 55.44 151 GLY A O 1
ATOM 1143 N N . SER A 1 152 ? 32.757 -8.375 -33.207 1.00 54.59 152 SER A N 1
ATOM 1144 C CA . SER A 1 152 ? 31.890 -9.541 -33.019 1.00 54.59 152 SER A CA 1
ATOM 1145 C C . SER A 1 152 ? 30.656 -9.472 -33.926 1.00 54.59 152 SER A C 1
ATOM 1147 O O . SER A 1 152 ? 30.020 -8.433 -34.107 1.00 54.59 152 SER A O 1
ATOM 1149 N N . THR A 1 153 ? 30.319 -10.602 -34.537 1.00 57.47 153 THR A N 1
ATOM 1150 C CA . THR A 1 153 ? 29.373 -10.731 -35.655 1.00 57.47 153 THR A CA 1
ATOM 1151 C C . THR A 1 153 ? 27.898 -10.734 -35.245 1.00 57.47 153 THR A C 1
ATOM 1153 O O . THR A 1 153 ? 27.067 -11.248 -35.991 1.00 57.47 153 THR A O 1
ATOM 1156 N N . SER A 1 154 ? 27.524 -10.237 -34.060 1.00 66.69 154 SER A N 1
ATOM 1157 C CA . SER A 1 154 ? 26.162 -10.488 -33.552 1.00 66.69 154 SER A CA 1
ATOM 1158 C C . SER A 1 154 ? 25.452 -9.304 -32.897 1.00 66.69 154 SER A C 1
ATOM 1160 O O . SER A 1 154 ? 24.263 -9.133 -33.163 1.00 66.69 154 SER A O 1
ATOM 1162 N N . ALA A 1 155 ? 26.115 -8.481 -32.074 1.00 75.12 155 ALA A N 1
ATOM 1163 C CA . ALA A 1 155 ? 25.432 -7.387 -31.374 1.00 75.12 155 ALA A CA 1
ATOM 1164 C C . ALA A 1 155 ? 26.386 -6.343 -30.783 1.00 75.12 155 ALA A C 1
ATOM 1166 O O . ALA A 1 155 ? 27.429 -6.692 -30.235 1.00 75.12 155 ALA A O 1
ATOM 1167 N N . LYS A 1 156 ? 25.972 -5.069 -30.752 1.00 85.56 156 LYS A N 1
ATOM 1168 C CA . LYS A 1 156 ? 26.621 -4.061 -29.902 1.00 85.56 156 LYS A CA 1
ATOM 1169 C C . LYS A 1 156 ? 26.083 -4.178 -28.480 1.00 85.56 156 LYS A C 1
ATOM 1171 O O . LYS A 1 156 ? 24.890 -3.992 -28.248 1.00 85.56 156 LYS A O 1
ATOM 1176 N N . THR A 1 157 ? 26.972 -4.426 -27.520 1.00 89.06 157 THR A N 1
ATOM 1177 C CA . THR A 1 157 ? 26.629 -4.424 -26.091 1.00 89.06 157 THR A CA 1
ATOM 1178 C C . THR A 1 157 ? 27.090 -3.129 -25.430 1.00 89.06 157 THR A C 1
ATOM 1180 O O . THR A 1 157 ? 28.267 -2.779 -25.486 1.00 89.06 157 THR A O 1
ATOM 1183 N N . ILE A 1 158 ? 26.182 -2.429 -24.751 1.00 91.06 158 ILE A N 1
ATOM 1184 C CA . ILE A 1 158 ? 26.469 -1.191 -24.016 1.00 91.06 158 ILE A CA 1
ATOM 1185 C C . ILE A 1 158 ? 26.164 -1.425 -22.540 1.00 91.06 158 ILE A C 1
ATOM 1187 O O . ILE A 1 158 ? 25.062 -1.840 -22.191 1.00 91.06 158 ILE A O 1
ATOM 1191 N N . THR A 1 159 ? 27.129 -1.155 -21.660 1.00 94.00 159 THR A N 1
ATOM 1192 C CA . THR A 1 159 ? 26.934 -1.282 -20.207 1.00 94.00 159 THR A CA 1
ATOM 1193 C C . THR A 1 159 ? 26.482 0.046 -19.607 1.00 94.00 159 THR A C 1
ATOM 1195 O O . THR A 1 159 ? 27.090 1.088 -19.848 1.00 94.00 159 THR A O 1
ATOM 1198 N N . TYR A 1 160 ? 25.435 0.022 -18.786 1.00 94.06 160 TYR A N 1
ATOM 1199 C CA . TYR A 1 160 ? 24.911 1.217 -18.134 1.00 94.06 160 TYR A CA 1
ATOM 1200 C C . TYR A 1 160 ? 25.804 1.670 -16.975 1.00 94.06 160 TYR A C 1
ATOM 1202 O O . TYR A 1 160 ? 25.887 1.010 -15.937 1.00 94.06 160 TYR A O 1
ATOM 1210 N N . ALA A 1 161 ? 26.423 2.843 -17.112 1.00 92.69 161 ALA A N 1
ATOM 1211 C CA . ALA A 1 161 ? 27.213 3.456 -16.040 1.00 92.69 161 ALA A CA 1
ATOM 1212 C C . ALA A 1 161 ? 26.345 4.014 -14.890 1.00 92.69 161 ALA A C 1
ATOM 1214 O O . ALA A 1 161 ? 26.801 4.110 -13.746 1.00 92.69 161 ALA A O 1
ATOM 1215 N N . LYS A 1 162 ? 25.086 4.365 -15.186 1.00 92.12 162 LYS A N 1
ATOM 1216 C CA . LYS A 1 162 ? 24.094 4.919 -14.250 1.00 92.12 162 LYS A CA 1
ATOM 1217 C C . LYS A 1 162 ? 22.870 4.003 -14.157 1.00 92.12 162 LYS A C 1
ATOM 1219 O O . LYS A 1 162 ? 22.607 3.222 -15.063 1.00 92.12 162 LYS A O 1
ATOM 1224 N N . GLY A 1 163 ? 22.137 4.090 -13.050 1.00 92.62 163 GLY A N 1
ATOM 1225 C CA . GLY A 1 163 ? 20.941 3.286 -12.788 1.00 92.62 163 GLY A CA 1
ATOM 1226 C C . GLY A 1 163 ? 20.796 2.930 -11.310 1.00 92.62 163 GLY A C 1
ATOM 1227 O O . GLY A 1 163 ? 21.560 3.401 -10.465 1.00 92.62 163 GLY A O 1
ATOM 1228 N N . GLN A 1 164 ? 19.830 2.070 -10.997 1.00 92.50 164 GLN A N 1
ATOM 1229 C CA . GLN A 1 164 ? 19.603 1.561 -9.645 1.00 92.50 164 GLN A CA 1
ATOM 1230 C C . GLN A 1 164 ? 20.754 0.658 -9.186 1.00 92.50 164 GLN A C 1
ATOM 1232 O O . GLN A 1 164 ? 21.325 -0.102 -9.980 1.00 92.50 164 GLN A O 1
ATOM 1237 N N . ASN A 1 165 ? 21.082 0.711 -7.892 1.00 93.69 165 ASN A N 1
ATOM 1238 C CA . ASN A 1 165 ? 21.982 -0.257 -7.256 1.00 93.69 165 ASN A CA 1
ATOM 1239 C C . ASN A 1 165 ? 21.316 -1.653 -7.168 1.00 93.69 165 ASN A C 1
ATOM 1241 O O . ASN A 1 165 ? 20.146 -1.801 -7.521 1.00 93.69 165 ASN A O 1
ATOM 1245 N N . LYS A 1 166 ? 22.068 -2.694 -6.768 1.00 88.56 166 LYS A N 1
ATOM 1246 C CA . LYS A 1 166 ? 21.569 -4.086 -6.782 1.00 88.56 166 LYS A CA 1
ATOM 1247 C C . LYS A 1 166 ? 20.322 -4.240 -5.920 1.00 88.56 166 LYS A C 1
ATOM 1249 O O . LYS A 1 166 ? 19.317 -4.664 -6.479 1.00 88.56 166 LYS A O 1
ATOM 1254 N N . PRO A 1 167 ? 20.334 -3.808 -4.644 1.00 85.38 167 PRO A N 1
ATOM 1255 C CA . PRO A 1 167 ? 19.178 -4.000 -3.777 1.00 85.38 167 PRO A CA 1
ATOM 1256 C C . PRO A 1 167 ? 17.930 -3.276 -4.292 1.00 85.38 167 PRO A C 1
ATOM 1258 O O . PRO A 1 167 ? 16.868 -3.881 -4.392 1.00 85.38 167 PRO A O 1
ATOM 1261 N N . ARG A 1 168 ? 18.052 -2.010 -4.722 1.00 85.81 168 ARG A N 1
ATOM 1262 C CA . ARG A 1 168 ? 16.902 -1.248 -5.242 1.00 85.81 168 ARG A CA 1
ATOM 1263 C C . ARG A 1 168 ? 16.358 -1.826 -6.543 1.00 85.81 168 ARG A C 1
ATOM 1265 O O . ARG A 1 168 ? 15.149 -1.849 -6.733 1.00 85.81 168 ARG A O 1
ATOM 1272 N N . TYR A 1 169 ? 17.231 -2.304 -7.430 1.00 89.38 169 TYR A N 1
ATOM 1273 C CA . TYR A 1 169 ? 16.795 -2.965 -8.658 1.00 89.38 169 TYR A CA 1
ATOM 1274 C C . TYR A 1 169 ? 16.119 -4.311 -8.372 1.00 89.38 169 TYR A C 1
ATOM 1276 O O . TYR A 1 169 ? 15.120 -4.615 -9.014 1.00 89.38 169 TYR A O 1
ATOM 1284 N N . THR A 1 170 ? 16.619 -5.094 -7.409 1.00 85.25 170 THR A N 1
ATOM 1285 C CA . THR A 1 170 ? 15.963 -6.331 -6.957 1.00 85.25 170 THR A CA 1
ATOM 1286 C C . THR A 1 170 ? 14.555 -6.040 -6.455 1.00 85.25 170 THR A C 1
ATOM 1288 O O . THR A 1 170 ? 13.609 -6.650 -6.942 1.00 85.25 170 THR A O 1
ATOM 1291 N N . LEU A 1 171 ? 14.406 -5.073 -5.545 1.00 81.75 171 LEU A N 1
ATOM 1292 C CA . LEU A 1 171 ? 13.108 -4.700 -4.979 1.00 81.75 171 LEU A CA 1
ATOM 1293 C C . LEU A 1 171 ? 12.131 -4.225 -6.061 1.00 81.75 171 LEU A C 1
ATOM 1295 O O . LEU A 1 171 ? 11.010 -4.716 -6.125 1.00 81.75 171 LEU A O 1
ATOM 1299 N N . ALA A 1 172 ? 12.583 -3.357 -6.970 1.00 79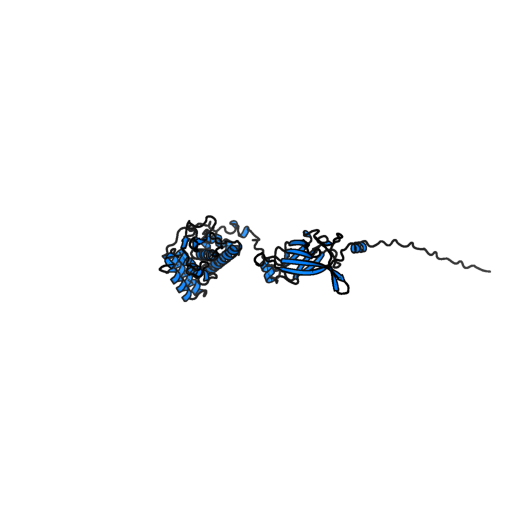.50 172 ALA A N 1
ATOM 1300 C CA . ALA A 1 172 ? 11.759 -2.845 -8.068 1.00 79.50 172 ALA A CA 1
ATOM 1301 C C . ALA A 1 172 ? 11.346 -3.914 -9.099 1.00 79.50 172 ALA A C 1
ATOM 1303 O O . ALA A 1 172 ? 10.449 -3.674 -9.900 1.00 79.50 172 ALA A O 1
ATOM 1304 N N . ASN A 1 173 ? 12.015 -5.072 -9.120 1.00 76.19 173 ASN A N 1
ATOM 1305 C CA . ASN A 1 173 ? 11.722 -6.182 -10.032 1.00 76.19 173 ASN A CA 1
ATOM 1306 C C . ASN A 1 173 ? 11.208 -7.425 -9.305 1.00 76.19 173 ASN A C 1
ATOM 1308 O O . ASN A 1 173 ? 11.142 -8.500 -9.908 1.00 76.19 173 ASN A O 1
ATOM 1312 N N . ARG A 1 174 ? 10.867 -7.323 -8.020 1.00 69.69 174 ARG A N 1
ATOM 1313 C CA . ARG A 1 174 ? 10.200 -8.406 -7.305 1.00 69.69 174 ARG A CA 1
ATOM 1314 C C . ARG A 1 174 ? 8.889 -8.684 -8.042 1.00 69.69 174 ARG A C 1
ATOM 1316 O O . ARG A 1 174 ? 8.044 -7.805 -8.166 1.00 69.69 174 ARG A O 1
ATOM 1323 N N . ASN A 1 175 ? 8.762 -9.884 -8.615 1.00 55.50 175 ASN A N 1
ATOM 1324 C CA . ASN A 1 175 ? 7.493 -10.291 -9.208 1.00 55.50 175 ASN A CA 1
ATOM 1325 C C . ASN A 1 175 ? 6.546 -10.523 -8.036 1.00 55.50 175 ASN A C 1
ATOM 1327 O O . ASN A 1 175 ? 6.630 -11.560 -7.390 1.00 55.50 175 ASN A O 1
ATOM 1331 N N . TRP A 1 176 ? 5.637 -9.588 -7.803 1.00 53.38 176 TRP A N 1
ATOM 1332 C CA . TRP A 1 176 ? 4.429 -9.805 -7.007 1.00 53.38 176 TRP A CA 1
ATOM 1333 C C . TRP A 1 176 ? 3.368 -10.549 -7.820 1.00 53.38 176 TRP A C 1
ATOM 1335 O O . TRP A 1 176 ? 2.188 -10.231 -7.788 1.00 53.38 176 TRP A O 1
ATOM 1345 N N . ARG A 1 177 ? 3.797 -11.513 -8.638 1.00 47.00 177 ARG A N 1
ATOM 1346 C CA . ARG A 1 177 ? 2.868 -12.464 -9.234 1.00 47.00 177 ARG A CA 1
ATOM 1347 C C . ARG A 1 177 ? 2.910 -13.672 -8.321 1.00 47.00 177 ARG A C 1
ATOM 1349 O O . ARG A 1 177 ? 3.992 -14.262 -8.259 1.00 47.00 177 ARG A O 1
ATOM 1356 N N . PRO A 1 178 ? 1.820 -14.023 -7.619 1.00 47.34 178 PRO A N 1
ATOM 1357 C CA . PRO A 1 178 ? 1.773 -15.291 -6.917 1.00 47.34 178 PRO A CA 1
ATOM 1358 C C . PRO A 1 178 ? 2.116 -16.385 -7.929 1.00 47.34 178 PRO A C 1
ATOM 1360 O O . PRO A 1 178 ? 1.399 -16.610 -8.901 1.00 47.34 178 PRO A O 1
ATOM 1363 N N . THR A 1 179 ? 3.303 -16.973 -7.775 1.00 43.34 179 THR A N 1
ATOM 1364 C CA . THR A 1 179 ? 3.853 -17.960 -8.716 1.00 43.34 179 THR A CA 1
ATOM 1365 C C . THR A 1 179 ? 3.093 -19.274 -8.659 1.00 43.34 179 THR A C 1
ATOM 1367 O O . THR A 1 179 ? 3.235 -20.106 -9.547 1.00 43.34 179 THR A O 1
ATOM 1370 N N . ASP A 1 180 ? 2.277 -19.431 -7.623 1.00 50.41 180 ASP A N 1
ATOM 1371 C CA . ASP A 1 180 ? 1.406 -20.559 -7.418 1.00 50.41 180 ASP A CA 1
ATOM 1372 C C . ASP A 1 180 ? 0.061 -20.058 -6.873 1.00 50.41 180 ASP A C 1
ATOM 1374 O O . ASP A 1 180 ? -0.076 -19.701 -5.703 1.00 50.41 180 ASP A O 1
ATOM 1378 N N . LEU A 1 181 ? -0.935 -19.998 -7.760 1.00 55.41 181 LEU A N 1
ATOM 1379 C CA . LEU A 1 181 ? -2.309 -19.639 -7.404 1.00 55.41 181 LEU A CA 1
ATOM 1380 C C . LEU A 1 181 ? -2.976 -20.707 -6.528 1.00 55.41 181 LEU A C 1
ATOM 1382 O O . LEU A 1 181 ? -4.032 -20.444 -5.958 1.00 55.41 181 LEU A O 1
ATOM 1386 N N . SER A 1 182 ? -2.376 -21.897 -6.381 1.00 58.66 182 SER A N 1
ATOM 1387 C CA . SER A 1 182 ? -2.880 -22.904 -5.451 1.00 58.66 182 SER A CA 1
ATOM 1388 C C . SER A 1 182 ? -2.788 -22.436 -3.998 1.00 58.66 182 SER A C 1
ATOM 1390 O O . SER A 1 182 ? -3.625 -22.850 -3.202 1.00 58.66 182 SER A O 1
ATOM 1392 N N . TYR A 1 183 ? -1.899 -21.481 -3.677 1.00 53.19 183 TYR A N 1
ATOM 1393 C CA . TYR A 1 183 ? -1.882 -20.804 -2.375 1.00 53.19 183 TYR A CA 1
ATOM 1394 C C . TYR A 1 183 ? -3.103 -19.914 -2.106 1.00 53.19 183 TYR A C 1
ATOM 1396 O O . TYR A 1 183 ? -3.307 -19.488 -0.978 1.00 53.19 183 TYR A O 1
ATOM 1404 N N . PHE A 1 184 ? -3.931 -19.665 -3.119 1.00 57.62 184 PHE A N 1
ATOM 1405 C CA . PHE A 1 184 ? -5.203 -18.945 -3.013 1.00 57.62 184 PHE A CA 1
ATOM 1406 C C . PHE A 1 184 ? -6.393 -19.875 -3.298 1.00 57.62 184 PHE A C 1
ATOM 1408 O O . PHE A 1 184 ? -7.540 -19.440 -3.392 1.00 57.62 184 PHE A O 1
ATOM 1415 N N . SER A 1 185 ? -6.139 -21.179 -3.456 1.00 59.31 185 SER A N 1
ATOM 1416 C CA . SER A 1 185 ? -7.184 -22.174 -3.663 1.00 59.31 185 SER A CA 1
ATOM 1417 C C . SER A 1 185 ? -7.784 -22.609 -2.330 1.00 59.31 185 SER A C 1
ATOM 1419 O O . SER A 1 185 ? -7.074 -22.985 -1.397 1.00 59.31 185 SER A O 1
ATOM 1421 N N . LYS A 1 186 ? -9.118 -22.709 -2.273 1.00 59.09 186 LYS A N 1
ATOM 1422 C CA . LYS A 1 186 ? -9.842 -23.307 -1.134 1.00 59.09 186 LYS A CA 1
ATOM 1423 C C . LYS A 1 186 ? -9.359 -24.722 -0.787 1.00 59.09 186 LYS A C 1
ATOM 1425 O O . LYS A 1 186 ? -9.558 -25.177 0.334 1.00 59.09 186 LYS A O 1
ATOM 1430 N N . THR A 1 187 ? -8.716 -25.419 -1.726 1.00 64.31 187 THR A N 1
ATOM 1431 C CA . THR A 1 187 ? -8.207 -26.784 -1.528 1.00 64.31 187 THR A CA 1
ATOM 1432 C C . THR A 1 187 ? -7.060 -26.883 -0.528 1.00 64.31 187 THR A C 1
ATOM 1434 O O . THR A 1 187 ? -6.855 -27.966 0.008 1.00 64.31 187 THR A O 1
ATOM 1437 N N . ILE A 1 188 ? -6.316 -25.803 -0.266 1.00 65.19 188 ILE A N 1
ATOM 1438 C CA . ILE A 1 188 ? -5.260 -25.810 0.761 1.00 65.19 188 ILE A CA 1
ATOM 1439 C C . ILE A 1 188 ? -5.745 -25.289 2.122 1.00 65.19 188 ILE A C 1
ATOM 1441 O O . ILE A 1 188 ? -5.117 -25.559 3.142 1.00 65.19 188 ILE A O 1
ATOM 1445 N N . PHE A 1 189 ? -6.892 -24.605 2.151 1.00 65.94 189 PHE A N 1
ATOM 1446 C CA . PHE A 1 189 ? -7.530 -24.080 3.359 1.00 65.94 189 PHE A CA 1
ATOM 1447 C C . PHE A 1 189 ? -8.886 -24.752 3.595 1.00 65.94 189 PHE A C 1
ATOM 1449 O O . PHE A 1 189 ? -9.899 -24.090 3.801 1.00 65.94 189 PHE A O 1
ATOM 1456 N N . THR A 1 190 ? -8.932 -26.086 3.577 1.00 68.62 190 THR A N 1
ATOM 1457 C CA . THR A 1 190 ? -10.194 -26.842 3.709 1.00 68.62 190 THR A CA 1
ATOM 1458 C C . THR A 1 190 ? -10.906 -26.627 5.046 1.00 68.62 190 THR A C 1
ATOM 1460 O O . THR A 1 190 ? -12.096 -26.905 5.155 1.00 68.62 190 THR A O 1
ATOM 1463 N N . ALA A 1 191 ? -10.182 -26.150 6.062 1.00 72.50 191 ALA A N 1
ATOM 1464 C CA . ALA A 1 191 ? -10.721 -25.799 7.373 1.00 72.50 191 ALA A CA 1
ATOM 1465 C C . ALA A 1 191 ? -11.124 -24.317 7.497 1.00 72.50 191 ALA A C 1
ATOM 1467 O O . ALA A 1 191 ? -11.647 -23.931 8.541 1.00 72.50 191 ALA A O 1
ATOM 1468 N N . ALA A 1 192 ? -10.879 -23.481 6.478 1.00 69.56 192 ALA A N 1
ATOM 1469 C CA . ALA A 1 192 ? -11.280 -22.081 6.527 1.00 69.56 192 ALA A CA 1
ATOM 1470 C C . ALA A 1 192 ? -12.814 -21.977 6.459 1.00 69.56 192 ALA A C 1
ATOM 1472 O O . ALA A 1 192 ? -13.429 -22.539 5.544 1.00 69.56 192 ALA A O 1
ATOM 1473 N N . PRO A 1 193 ? -13.454 -21.280 7.414 1.00 74.00 193 PRO A N 1
ATOM 1474 C CA . PRO A 1 193 ? -14.891 -21.064 7.368 1.00 74.00 193 PRO A CA 1
ATOM 1475 C C . PRO A 1 193 ? -15.258 -20.220 6.142 1.00 74.00 193 PRO A C 1
ATOM 1477 O O . PRO A 1 193 ? -14.462 -19.422 5.650 1.00 74.00 193 PRO A O 1
ATOM 1480 N N . THR A 1 194 ? -16.488 -20.376 5.647 1.00 83.06 194 THR A N 1
ATOM 1481 C CA . THR A 1 194 ? -17.011 -19.432 4.650 1.00 83.06 194 THR A CA 1
ATOM 1482 C C . THR A 1 194 ? -17.144 -18.060 5.311 1.00 83.06 194 THR A C 1
ATOM 1484 O O . THR A 1 194 ? -17.798 -17.998 6.355 1.00 83.06 194 THR A O 1
ATOM 1487 N N . PRO A 1 195 ? -16.564 -16.987 4.735 1.00 87.50 195 PRO A N 1
ATOM 1488 C CA . PRO A 1 195 ? -16.638 -15.670 5.342 1.00 87.50 195 PRO A CA 1
ATOM 1489 C C . PRO A 1 195 ? -18.082 -15.224 5.580 1.00 87.50 195 PRO A C 1
ATOM 1491 O O . PRO A 1 195 ? -18.911 -15.287 4.670 1.00 87.50 195 PRO A O 1
ATOM 1494 N N . ALA A 1 196 ? -18.380 -14.775 6.798 1.00 91.06 196 ALA A N 1
ATOM 1495 C CA . ALA A 1 196 ? -19.695 -14.265 7.180 1.00 91.06 196 ALA A CA 1
ATOM 1496 C C . ALA A 1 196 ? -19.633 -12.766 7.499 1.00 91.06 196 ALA A C 1
ATOM 1498 O O . ALA A 1 196 ? -18.627 -12.255 7.985 1.00 91.06 196 ALA A O 1
ATOM 1499 N N . THR A 1 197 ? -20.708 -12.032 7.227 1.00 90.75 197 THR A N 1
ATOM 1500 C CA . THR A 1 197 ? -20.802 -10.625 7.635 1.00 90.75 197 THR A CA 1
ATOM 1501 C C . THR A 1 197 ? -20.960 -10.525 9.149 1.00 90.75 197 THR A C 1
ATOM 1503 O O . THR A 1 197 ? -21.812 -11.212 9.717 1.00 90.75 197 THR A O 1
ATOM 1506 N N . ALA A 1 198 ? -20.216 -9.628 9.791 1.00 92.88 198 ALA A N 1
ATOM 1507 C CA . ALA A 1 198 ? -20.399 -9.302 11.198 1.00 92.88 198 ALA A CA 1
ATOM 1508 C C . ALA A 1 198 ? -21.165 -7.978 11.319 1.00 92.88 198 ALA A C 1
ATOM 1510 O O . ALA A 1 198 ? -20.571 -6.914 11.439 1.00 92.88 198 ALA A O 1
ATOM 1511 N N . SER A 1 199 ? -22.498 -8.027 11.259 1.00 93.81 199 SER A N 1
ATOM 1512 C CA . SER A 1 199 ? -23.357 -6.829 11.300 1.00 93.81 199 SER A CA 1
ATOM 1513 C C . SER A 1 199 ? -23.932 -6.516 12.685 1.00 93.81 199 SER A C 1
ATOM 1515 O O . SER A 1 199 ? -24.557 -5.477 12.873 1.00 93.81 199 SER A O 1
ATOM 1517 N N . THR A 1 200 ? -23.784 -7.422 13.655 1.00 95.31 200 THR A N 1
ATOM 1518 C CA . THR A 1 200 ? -24.317 -7.240 15.011 1.00 95.31 200 THR A CA 1
ATOM 1519 C C . THR A 1 200 ? -23.269 -6.598 15.905 1.00 95.31 200 THR A C 1
ATOM 1521 O O . THR A 1 200 ? -22.290 -7.244 16.270 1.00 95.31 200 THR A O 1
ATOM 1524 N N . GLU A 1 201 ? -23.495 -5.341 16.280 1.00 93.88 201 GLU A N 1
ATOM 1525 C CA . GLU A 1 201 ? -22.594 -4.606 17.168 1.00 93.88 201 GLU A CA 1
ATOM 1526 C C . GLU A 1 201 ? -22.437 -5.304 18.531 1.00 93.88 201 GLU A C 1
ATOM 1528 O O . GLU A 1 201 ? -23.441 -5.638 19.174 1.00 93.88 201 GLU A O 1
ATOM 1533 N N . PRO A 1 202 ? -21.201 -5.502 19.026 1.00 94.19 202 PRO A N 1
ATOM 1534 C CA . PRO A 1 202 ? -20.992 -6.003 20.373 1.00 94.19 202 PRO A CA 1
ATOM 1535 C C . PRO A 1 202 ? -21.375 -4.937 21.405 1.00 94.19 202 PRO A C 1
ATOM 1537 O O . PRO A 1 202 ? -21.331 -3.733 21.151 1.00 94.19 202 PRO A O 1
ATOM 1540 N N . SER A 1 203 ? -21.704 -5.367 22.624 1.00 96.31 203 SER A N 1
ATOM 1541 C CA . SER A 1 203 ? -22.022 -4.416 23.691 1.00 96.31 203 SER A CA 1
ATOM 1542 C C . SER A 1 203 ? -20.814 -3.530 24.034 1.00 96.31 203 SER A C 1
ATOM 1544 O O . SER A 1 203 ? -19.672 -3.996 24.056 1.00 96.31 203 SER A O 1
ATOM 1546 N N . SER A 1 204 ? -21.063 -2.269 24.404 1.00 95.06 204 SER A N 1
ATOM 1547 C CA . SER A 1 204 ? -20.005 -1.348 24.858 1.00 95.06 204 SER A CA 1
ATOM 1548 C C . SER A 1 204 ? -19.169 -1.927 26.014 1.00 95.06 204 SER A C 1
ATOM 1550 O O . SER A 1 204 ? -17.954 -1.746 26.057 1.00 95.06 204 SER A O 1
ATOM 1552 N N . GLY A 1 205 ? -19.782 -2.685 26.933 1.00 96.56 205 GLY A N 1
ATOM 1553 C CA . GLY A 1 205 ? -19.064 -3.344 28.032 1.00 96.56 205 GLY A CA 1
ATOM 1554 C C . GLY A 1 205 ? -18.108 -4.446 27.558 1.00 96.56 205 GLY A C 1
ATOM 1555 O O . GLY A 1 205 ? -16.985 -4.552 28.061 1.00 96.56 205 GLY A O 1
ATOM 1556 N N . THR A 1 206 ? -18.523 -5.223 26.552 1.00 97.12 206 THR A N 1
ATOM 1557 C CA . THR A 1 206 ? -17.685 -6.243 25.904 1.00 97.12 206 THR A CA 1
ATOM 1558 C C . THR A 1 206 ? -16.495 -5.592 25.203 1.00 97.12 206 THR A C 1
ATOM 1560 O O . THR A 1 206 ? -15.354 -5.990 25.439 1.00 97.12 206 THR A O 1
ATOM 1563 N N . ILE A 1 207 ? -16.748 -4.549 24.408 1.00 97.81 207 ILE A N 1
ATOM 1564 C CA . ILE A 1 207 ? -15.716 -3.836 23.641 1.00 97.81 207 ILE A CA 1
ATOM 1565 C C . ILE A 1 207 ? -14.706 -3.179 24.582 1.00 97.81 207 ILE A C 1
ATOM 1567 O O . ILE A 1 207 ? -13.503 -3.353 24.409 1.00 97.81 207 ILE A O 1
ATOM 1571 N N . ARG A 1 208 ? -15.177 -2.482 25.624 1.00 98.12 208 ARG A N 1
ATOM 1572 C CA . ARG A 1 208 ? -14.304 -1.828 26.609 1.00 98.12 208 ARG A CA 1
ATOM 1573 C C . ARG A 1 208 ? -13.376 -2.822 27.302 1.00 98.12 208 ARG A C 1
ATOM 1575 O O . ARG A 1 208 ? -12.192 -2.543 27.472 1.00 98.12 208 ARG A O 1
ATOM 1582 N N . THR A 1 209 ? -13.914 -3.975 27.705 1.00 98.31 209 THR A N 1
ATOM 1583 C CA . THR A 1 209 ? -13.135 -5.046 28.345 1.00 98.31 209 THR A CA 1
ATOM 1584 C C . THR A 1 209 ? -12.073 -5.597 27.396 1.00 98.31 209 THR A C 1
ATOM 1586 O O . THR A 1 209 ? -10.913 -5.731 27.788 1.00 98.31 209 THR A O 1
ATOM 1589 N N . ALA A 1 210 ? -12.448 -5.863 26.142 1.00 98.12 210 ALA A N 1
ATOM 1590 C CA . ALA A 1 210 ? -11.530 -6.361 25.124 1.00 98.12 210 ALA A CA 1
ATOM 1591 C C . ALA A 1 210 ? -10.424 -5.342 24.796 1.00 98.12 210 ALA A C 1
ATOM 1593 O O . ALA A 1 210 ? -9.248 -5.704 24.762 1.00 98.12 210 ALA A O 1
ATOM 1594 N N . LEU A 1 211 ? -10.773 -4.058 24.651 1.00 98.69 211 LEU A N 1
ATOM 1595 C CA . LEU A 1 211 ? -9.809 -2.979 24.437 1.00 98.69 211 LEU A CA 1
ATOM 1596 C C . LEU A 1 211 ? -8.829 -2.863 25.608 1.00 98.69 211 LEU A C 1
ATOM 1598 O O . LEU A 1 211 ? -7.624 -2.815 25.382 1.00 98.69 211 LEU A O 1
ATOM 1602 N N . LEU A 1 212 ? -9.310 -2.859 26.856 1.00 98.69 212 LEU A N 1
ATOM 1603 C CA . LEU A 1 212 ? -8.438 -2.779 28.032 1.00 98.69 212 LEU A CA 1
ATOM 1604 C C . LEU A 1 212 ? -7.443 -3.946 28.073 1.00 98.69 212 LEU A C 1
ATOM 1606 O O . LEU A 1 212 ? -6.249 -3.735 28.297 1.00 98.69 212 LEU A O 1
ATOM 1610 N N . ALA A 1 213 ? -7.917 -5.170 27.824 1.00 98.56 213 ALA A N 1
ATOM 1611 C CA . ALA A 1 213 ? -7.055 -6.344 27.743 1.00 98.56 213 ALA A CA 1
ATOM 1612 C C . ALA A 1 213 ? -6.001 -6.187 26.636 1.00 98.56 213 ALA A C 1
ATOM 1614 O O . ALA A 1 213 ? -4.817 -6.431 26.872 1.00 98.56 213 ALA A O 1
ATOM 1615 N N . PHE A 1 214 ? -6.406 -5.709 25.461 1.00 98.69 214 PHE A N 1
ATOM 1616 C CA . PHE A 1 214 ? -5.519 -5.479 24.327 1.00 98.69 214 PHE A CA 1
ATOM 1617 C C . PHE A 1 214 ? -4.456 -4.403 24.603 1.00 98.69 214 PHE A C 1
ATOM 1619 O O . PHE A 1 214 ? -3.271 -4.611 24.339 1.00 98.69 214 PHE A O 1
ATOM 1626 N N . MET A 1 215 ? -4.836 -3.275 25.210 1.00 98.75 215 MET A N 1
ATOM 1627 C CA . MET A 1 215 ? -3.893 -2.215 25.582 1.00 98.75 215 MET A CA 1
ATOM 1628 C C . MET A 1 215 ? -2.890 -2.695 26.639 1.00 98.75 215 MET A C 1
ATOM 1630 O O . MET A 1 215 ? -1.701 -2.394 26.532 1.00 98.75 215 MET A O 1
ATOM 1634 N N . ASN A 1 216 ? -3.326 -3.510 27.605 1.00 98.62 216 ASN A N 1
ATOM 1635 C CA . ASN A 1 216 ? -2.426 -4.139 28.577 1.00 98.62 216 ASN A CA 1
ATOM 1636 C C . ASN A 1 216 ? -1.435 -5.104 27.907 1.00 98.62 216 ASN A C 1
ATOM 1638 O O . ASN A 1 216 ? -0.267 -5.144 28.294 1.00 98.62 216 ASN A O 1
ATOM 1642 N N . GLN A 1 217 ? -1.857 -5.838 26.871 1.00 98.50 217 GLN A N 1
ATOM 1643 C CA . GLN A 1 217 ? -0.944 -6.665 26.074 1.00 98.50 217 GLN A CA 1
ATOM 1644 C C . GLN A 1 217 ? 0.075 -5.820 25.294 1.00 98.50 217 GLN A C 1
ATOM 1646 O O . GLN A 1 217 ? 1.248 -6.185 25.222 1.00 98.50 217 GLN A O 1
ATOM 1651 N N . LYS A 1 218 ? -0.319 -4.659 24.751 1.00 98.31 218 LYS A N 1
ATOM 1652 C CA . LYS A 1 218 ? 0.639 -3.726 24.126 1.00 98.31 218 LYS A CA 1
ATOM 1653 C C . LYS A 1 218 ? 1.685 -3.222 25.123 1.00 98.31 218 LYS A C 1
ATOM 1655 O O . LYS A 1 218 ? 2.859 -3.121 24.765 1.00 98.31 218 LYS A O 1
ATOM 1660 N N . VAL A 1 219 ? 1.275 -2.931 26.361 1.00 98.50 219 VAL A N 1
ATOM 1661 C CA . VAL A 1 219 ? 2.189 -2.524 27.441 1.00 98.50 219 VAL A CA 1
ATOM 1662 C C . VAL A 1 219 ? 3.138 -3.660 27.814 1.00 98.50 219 VAL A C 1
ATOM 1664 O O . VAL A 1 219 ? 4.345 -3.442 27.871 1.00 98.50 219 VAL A O 1
ATOM 1667 N N . SER A 1 220 ? 2.630 -4.879 28.021 1.00 97.56 220 SER A N 1
ATOM 1668 C CA . SER A 1 220 ? 3.466 -6.020 28.421 1.00 97.56 220 SER A CA 1
ATOM 1669 C C . SER A 1 220 ? 4.490 -6.412 27.353 1.00 97.56 220 SER A C 1
ATOM 1671 O O . SER A 1 220 ? 5.597 -6.829 27.687 1.00 97.56 220 SER A O 1
ATOM 1673 N N . LYS A 1 221 ? 4.156 -6.217 26.072 1.00 94.56 221 LYS A N 1
ATOM 1674 C CA . LYS A 1 221 ? 5.072 -6.403 24.935 1.00 94.56 221 LYS A CA 1
ATOM 1675 C C . LYS A 1 221 ? 6.035 -5.229 24.713 1.00 94.56 221 LYS A C 1
ATOM 1677 O O . LYS A 1 221 ? 6.857 -5.297 23.805 1.00 94.56 221 LYS A O 1
ATOM 1682 N N . GLY A 1 222 ? 5.938 -4.151 25.494 1.00 95.75 222 GLY A N 1
ATOM 1683 C CA . GLY A 1 222 ? 6.797 -2.969 25.364 1.00 95.75 222 GLY A CA 1
ATOM 1684 C C . GLY A 1 222 ? 6.531 -2.117 24.117 1.00 95.75 222 GLY A C 1
ATOM 1685 O O . GLY A 1 222 ? 7.367 -1.294 23.757 1.00 95.75 222 GLY A O 1
ATOM 1686 N N . ILE A 1 223 ? 5.382 -2.293 23.454 1.00 95.69 223 ILE A N 1
ATOM 1687 C CA . ILE A 1 223 ? 5.003 -1.533 22.248 1.00 95.69 223 ILE A CA 1
ATOM 1688 C C . ILE A 1 223 ? 4.588 -0.106 22.627 1.00 95.69 223 ILE A C 1
ATOM 1690 O O . ILE A 1 223 ? 4.872 0.852 21.909 1.00 95.69 223 ILE A O 1
ATOM 1694 N N . ILE A 1 224 ? 3.928 0.046 23.777 1.00 97.94 224 ILE A N 1
ATOM 1695 C CA . ILE A 1 224 ? 3.527 1.339 24.337 1.00 97.94 224 ILE A CA 1
ATOM 1696 C C . ILE A 1 224 ? 3.823 1.399 25.836 1.00 97.94 224 ILE A C 1
ATOM 1698 O O . ILE A 1 224 ? 3.980 0.378 26.501 1.00 97.94 224 ILE A O 1
ATOM 1702 N N . THR A 1 225 ? 3.834 2.609 26.392 1.00 98.50 225 THR A N 1
ATOM 1703 C CA . THR A 1 225 ? 3.902 2.824 27.842 1.00 98.50 225 THR A CA 1
ATOM 1704 C C . THR A 1 225 ? 2.518 2.719 28.487 1.00 98.50 225 THR A C 1
ATOM 1706 O O . THR A 1 225 ? 1.496 2.922 27.828 1.00 98.50 225 THR A O 1
ATOM 1709 N N . GLN A 1 226 ? 2.473 2.507 29.807 1.00 98.44 226 GLN A N 1
ATOM 1710 C CA . GLN A 1 226 ? 1.216 2.557 30.564 1.00 98.44 226 GLN A CA 1
ATOM 1711 C C . GLN A 1 226 ? 0.496 3.907 30.408 1.00 98.44 226 GLN A C 1
ATOM 1713 O O . GLN A 1 226 ? -0.727 3.952 30.333 1.00 98.44 226 GLN A O 1
ATOM 1718 N N . ALA A 1 227 ? 1.242 5.013 30.302 1.00 98.38 227 ALA A N 1
ATOM 1719 C CA . ALA A 1 227 ? 0.661 6.332 30.064 1.00 98.38 227 ALA A CA 1
ATOM 1720 C C . ALA A 1 227 ? -0.102 6.392 28.728 1.00 98.38 227 ALA A C 1
ATOM 1722 O O . ALA A 1 227 ? -1.227 6.882 28.700 1.00 98.38 227 ALA A O 1
ATOM 1723 N N . LYS A 1 228 ? 0.458 5.826 27.646 1.00 98.00 228 LYS A N 1
ATOM 1724 C CA . LYS A 1 228 ? -0.241 5.721 26.354 1.00 98.00 228 LYS A CA 1
ATOM 1725 C C . LYS A 1 228 ? -1.470 4.812 26.431 1.00 98.00 228 LYS A C 1
ATOM 1727 O O . LYS A 1 228 ? -2.500 5.154 25.861 1.00 98.00 228 LYS A O 1
ATOM 1732 N N . ALA A 1 229 ? -1.394 3.694 27.157 1.00 98.50 229 ALA A N 1
ATOM 1733 C CA . ALA A 1 229 ? -2.559 2.835 27.384 1.00 98.50 229 ALA A CA 1
ATOM 1734 C C . ALA A 1 229 ? -3.684 3.586 28.118 1.00 98.50 229 ALA A C 1
ATOM 1736 O O . ALA A 1 229 ? -4.842 3.507 27.716 1.00 98.50 229 ALA A O 1
ATOM 1737 N N . ASN A 1 230 ? -3.344 4.386 29.133 1.00 98.44 230 ASN A N 1
ATOM 1738 C CA . ASN A 1 230 ? -4.313 5.223 29.840 1.00 98.44 230 ASN A CA 1
ATOM 1739 C C . ASN A 1 230 ? -4.930 6.286 28.915 1.00 98.44 230 ASN A C 1
ATOM 1741 O O . ASN A 1 230 ? -6.135 6.508 28.975 1.00 98.44 230 ASN A O 1
ATOM 1745 N N . SER A 1 231 ? -4.141 6.907 28.027 1.00 97.88 231 SER A N 1
ATOM 1746 C CA . SER A 1 231 ? -4.661 7.835 27.010 1.00 97.88 231 SER A CA 1
ATOM 1747 C C . SER A 1 231 ? -5.618 7.156 26.029 1.00 97.88 231 SER A C 1
ATOM 1749 O O . SER A 1 231 ? -6.649 7.732 25.696 1.00 97.88 231 SER A O 1
ATOM 1751 N N . ALA A 1 232 ? -5.326 5.923 25.608 1.00 98.00 232 ALA A N 1
ATOM 1752 C CA . ALA A 1 232 ? -6.217 5.147 24.750 1.00 98.00 232 ALA A CA 1
ATOM 1753 C C . ALA A 1 232 ? -7.555 4.841 25.436 1.00 98.00 232 ALA A C 1
ATOM 1755 O O . ALA A 1 232 ? -8.614 5.029 24.842 1.00 98.00 232 ALA A O 1
ATOM 1756 N N . MET A 1 233 ? -7.520 4.436 26.709 1.00 98.31 233 MET A N 1
ATOM 1757 C CA . MET A 1 233 ? -8.745 4.210 27.479 1.00 98.31 233 MET A CA 1
ATOM 1758 C C . MET A 1 233 ? -9.523 5.510 27.713 1.00 98.31 233 MET A C 1
ATOM 1760 O O . MET A 1 233 ? -10.744 5.503 27.615 1.00 98.31 233 MET A O 1
ATOM 1764 N N . ALA A 1 234 ? -8.840 6.636 27.937 1.00 97.00 234 ALA A N 1
ATOM 1765 C CA . ALA A 1 234 ? -9.486 7.944 28.052 1.00 97.00 234 ALA A CA 1
ATOM 1766 C C . ALA A 1 234 ? -10.149 8.396 26.739 1.00 97.00 234 ALA A C 1
ATOM 1768 O O . ALA A 1 234 ? -11.210 9.013 26.776 1.00 97.00 234 ALA A O 1
ATOM 1769 N N . LEU A 1 235 ? -9.558 8.069 25.584 1.00 95.81 235 LEU A N 1
ATOM 1770 C CA . LEU A 1 235 ? -10.181 8.291 24.277 1.00 95.81 235 LEU A CA 1
ATOM 1771 C C . LEU A 1 235 ? -11.432 7.418 24.091 1.00 95.81 235 LEU A C 1
ATOM 1773 O O . LEU A 1 235 ? -12.426 7.883 23.541 1.00 95.81 235 LEU A O 1
ATOM 1777 N N . TYR A 1 236 ? -11.409 6.170 24.562 1.00 97.00 236 TYR A N 1
ATOM 1778 C CA . TYR A 1 236 ? -12.584 5.299 24.521 1.00 97.00 236 TYR A CA 1
ATOM 1779 C C . TYR A 1 236 ? -13.715 5.795 25.434 1.00 97.00 236 TYR A C 1
ATOM 1781 O O . TYR A 1 236 ? -14.877 5.814 25.029 1.00 97.00 236 TYR A O 1
ATOM 1789 N N . ASP A 1 237 ? -13.366 6.216 26.651 1.00 96.25 237 ASP A N 1
ATOM 1790 C CA . ASP A 1 237 ? -14.291 6.710 27.678 1.00 96.25 237 ASP A CA 1
ATOM 1791 C C . ASP A 1 237 ? -14.624 8.212 27.505 1.00 96.25 237 ASP A C 1
ATOM 1793 O O . ASP A 1 237 ? -15.136 8.852 28.427 1.00 96.25 237 ASP A O 1
ATOM 1797 N N . VAL A 1 238 ? -14.311 8.801 26.343 1.00 90.38 238 VAL A N 1
ATOM 1798 C CA . VAL A 1 238 ? -14.470 10.237 26.089 1.00 90.38 238 VAL A CA 1
ATOM 1799 C C . VAL A 1 238 ? -15.926 10.687 26.245 1.00 90.38 238 VAL A C 1
ATOM 1801 O O . VAL A 1 238 ? -16.865 9.989 25.860 1.00 90.38 238 VAL A O 1
ATOM 1804 N N . THR A 1 239 ? -16.112 11.888 26.791 1.00 85.88 239 THR A N 1
ATOM 1805 C CA . THR A 1 239 ? -17.415 12.545 26.960 1.00 85.88 239 THR A CA 1
ATOM 1806 C C . THR A 1 239 ? -17.447 13.888 26.217 1.00 85.88 239 THR A C 1
ATOM 1808 O O . THR A 1 239 ? -16.408 14.408 25.805 1.00 85.88 239 THR A O 1
ATOM 1811 N N . GLY A 1 240 ? -18.640 14.455 26.010 1.00 84.94 240 GLY A N 1
ATOM 1812 C CA . GLY A 1 240 ? -18.817 15.752 25.343 1.00 84.94 240 GLY A CA 1
ATOM 1813 C C . GLY A 1 240 ? -18.760 15.678 23.812 1.00 84.94 240 GLY A C 1
ATOM 1814 O O . GLY A 1 240 ? -19.186 14.694 23.215 1.00 84.94 240 GLY A O 1
ATOM 1815 N N . ASP A 1 241 ? -18.239 16.724 23.167 1.00 79.62 241 ASP A N 1
ATOM 1816 C CA . ASP A 1 241 ? -18.332 16.901 21.708 1.00 79.62 241 ASP A CA 1
ATOM 1817 C C . ASP A 1 241 ? -17.644 15.788 20.902 1.00 79.62 241 ASP A C 1
ATOM 1819 O O . ASP A 1 241 ? -18.161 15.352 19.875 1.00 79.62 241 ASP A O 1
ATOM 1823 N N . ILE A 1 242 ? -16.513 15.265 21.388 1.00 81.38 242 ILE A N 1
ATOM 1824 C CA . ILE A 1 242 ? -15.820 14.136 20.743 1.00 81.38 242 ILE A CA 1
ATOM 1825 C C . ILE A 1 242 ? -16.655 12.851 20.854 1.00 81.38 242 ILE A C 1
ATOM 1827 O O . ILE A 1 242 ? -16.641 12.030 19.940 1.00 81.38 242 ILE A O 1
ATOM 1831 N N . ALA A 1 243 ? -17.425 12.682 21.933 1.00 82.19 243 ALA A N 1
ATOM 1832 C CA . ALA A 1 243 ? -18.315 11.534 22.082 1.00 82.19 243 ALA A CA 1
ATOM 1833 C C . ALA A 1 243 ? -19.494 11.584 21.099 1.00 82.19 243 ALA A C 1
ATOM 1835 O O . ALA A 1 243 ? -19.970 10.532 20.684 1.00 82.19 243 ALA A O 1
ATOM 1836 N N . ASN A 1 244 ? -19.930 12.784 20.695 1.00 84.31 244 ASN A N 1
ATOM 1837 C CA . ASN A 1 244 ? -20.945 12.953 19.652 1.00 84.31 244 ASN A CA 1
ATOM 1838 C C . ASN A 1 244 ? -20.393 12.582 18.266 1.00 84.31 244 ASN A C 1
ATOM 1840 O O . ASN A 1 244 ? -21.095 11.949 17.482 1.00 84.31 244 ASN A O 1
ATOM 1844 N N . LEU A 1 245 ? -19.127 12.921 17.995 1.00 88.00 245 LEU A N 1
ATOM 1845 C CA . LEU A 1 245 ? -18.422 12.528 16.770 1.00 88.00 245 LEU A CA 1
ATOM 1846 C C . LEU A 1 245 ? -18.192 11.006 16.694 1.00 88.00 245 LEU A C 1
ATOM 1848 O O . LEU A 1 245 ? -18.382 10.397 15.645 1.00 88.00 245 LEU A O 1
ATOM 1852 N N . LEU A 1 246 ? -17.766 10.408 17.810 1.00 89.88 246 LEU A N 1
ATOM 1853 C CA . LEU A 1 246 ? -17.418 8.993 17.956 1.00 89.88 246 LEU A CA 1
ATOM 1854 C C . LEU A 1 246 ? -18.432 8.286 18.869 1.00 89.88 246 LEU A C 1
ATOM 1856 O O . LEU A 1 246 ? -18.089 7.806 19.957 1.00 89.88 246 LEU A O 1
ATOM 1860 N N . HIS A 1 247 ? -19.701 8.255 18.465 1.00 90.44 247 HIS A N 1
ATOM 1861 C CA . HIS A 1 247 ? -20.763 7.696 19.307 1.00 90.44 247 HIS A CA 1
ATOM 1862 C C . HIS A 1 247 ? -20.676 6.166 19.418 1.00 90.44 247 HIS A C 1
ATOM 1864 O O . HIS A 1 247 ? -20.996 5.599 20.467 1.00 90.44 247 HIS A O 1
ATOM 1870 N N . ASN A 1 248 ? -20.208 5.499 18.359 1.00 95.19 248 ASN A N 1
ATOM 1871 C CA . ASN A 1 248 ? -20.120 4.049 18.314 1.00 95.19 248 ASN A CA 1
ATOM 1872 C C . ASN A 1 248 ? -18.920 3.540 19.149 1.00 95.19 248 ASN A C 1
ATOM 1874 O O . ASN A 1 248 ? -17.774 3.922 18.884 1.00 95.19 248 ASN A O 1
ATOM 1878 N N . PRO A 1 249 ? -19.141 2.659 20.146 1.00 96.12 249 PRO A N 1
ATOM 1879 C CA . PRO A 1 249 ? -18.069 2.155 21.002 1.00 96.12 249 PRO A CA 1
ATOM 1880 C C . PRO A 1 249 ? -17.026 1.339 20.228 1.00 96.12 249 PRO A C 1
ATOM 1882 O O . PRO A 1 249 ? -15.845 1.399 20.557 1.00 96.12 249 PRO A O 1
ATOM 1885 N N . ASN A 1 250 ? -17.426 0.616 19.183 1.00 97.31 250 ASN A N 1
ATOM 1886 C CA . ASN A 1 250 ? -16.520 -0.205 18.385 1.00 97.31 250 ASN A CA 1
ATOM 1887 C C . ASN A 1 250 ? -15.560 0.669 17.562 1.00 97.31 250 ASN A C 1
ATOM 1889 O O . ASN A 1 250 ? -14.355 0.428 17.551 1.00 97.31 250 ASN A O 1
ATOM 1893 N N . ILE A 1 251 ? -16.066 1.764 16.983 1.00 97.25 251 ILE A N 1
ATOM 1894 C CA . ILE A 1 251 ? -15.245 2.782 16.304 1.00 97.25 251 ILE A CA 1
ATOM 1895 C C . ILE A 1 251 ? -14.282 3.455 17.291 1.00 97.25 251 ILE A C 1
ATOM 1897 O O . ILE A 1 251 ? -13.093 3.589 16.995 1.00 97.25 251 ILE A O 1
ATOM 1901 N N . ARG A 1 252 ? -14.750 3.825 18.496 1.00 97.12 252 ARG A N 1
ATOM 1902 C CA . ARG A 1 252 ? -13.871 4.373 19.548 1.00 97.12 252 ARG A CA 1
ATOM 1903 C C . ARG A 1 252 ? -12.750 3.413 19.921 1.00 97.12 252 ARG A C 1
ATOM 1905 O O . ARG A 1 252 ? -11.607 3.844 20.061 1.00 97.12 252 ARG A O 1
ATOM 1912 N N . ALA A 1 253 ? -13.059 2.128 20.075 1.00 98.38 253 ALA A N 1
ATOM 1913 C CA . ALA A 1 253 ? -12.051 1.114 20.359 1.00 98.38 253 ALA A CA 1
ATOM 1914 C C . ALA A 1 253 ? -11.084 0.924 19.191 1.00 98.38 253 ALA A C 1
ATOM 1916 O O . ALA A 1 253 ? -9.880 0.835 19.423 1.00 98.38 253 ALA A O 1
ATOM 1917 N N . GLY A 1 254 ? -11.579 0.943 17.951 1.00 98.25 254 GLY A N 1
ATOM 1918 C CA . GLY A 1 254 ? -10.746 0.900 16.755 1.00 98.25 254 GLY A CA 1
ATOM 1919 C C . GLY A 1 254 ? -9.734 2.040 16.754 1.00 98.25 254 GLY A C 1
ATOM 1920 O O . GLY A 1 254 ? -8.532 1.791 16.675 1.00 98.25 254 GLY A O 1
ATOM 1921 N N . LEU A 1 255 ? -10.191 3.273 16.981 1.00 98.06 255 LEU A N 1
ATOM 1922 C CA . LEU A 1 255 ? -9.320 4.445 17.025 1.00 98.06 255 LEU A CA 1
ATOM 1923 C C . LEU A 1 255 ? -8.339 4.413 18.209 1.00 98.06 255 LEU A C 1
ATOM 1925 O O . LEU A 1 255 ? -7.145 4.648 18.033 1.00 98.06 255 LEU A O 1
ATOM 1929 N N . ALA A 1 256 ? -8.806 4.063 19.410 1.00 98.38 256 ALA A N 1
ATOM 1930 C CA . ALA A 1 256 ? -7.955 3.915 20.593 1.00 98.38 256 ALA A CA 1
ATOM 1931 C C . ALA A 1 256 ? -6.899 2.813 20.422 1.00 98.38 256 ALA A C 1
ATOM 1933 O O . ALA A 1 256 ? -5.776 2.933 20.910 1.00 98.38 256 ALA A O 1
ATOM 1934 N N . SER A 1 257 ? -7.212 1.753 19.682 1.00 98.62 257 SER A N 1
ATOM 1935 C CA . SER A 1 257 ? -6.261 0.678 19.425 1.00 98.62 257 SER A CA 1
ATOM 1936 C C . SER A 1 257 ? -5.109 1.090 18.499 1.00 98.62 257 SER A C 1
ATOM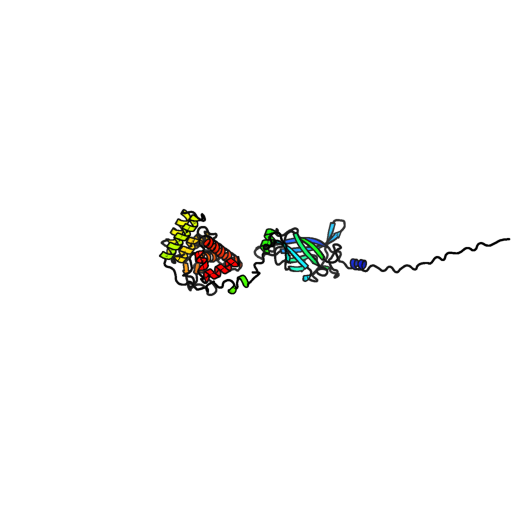 1938 O O . SER A 1 257 ? -4.135 0.345 18.414 1.00 98.62 257 SER A O 1
ATOM 1940 N N . LEU A 1 258 ? -5.151 2.259 17.844 1.00 98.69 258 LEU A N 1
ATOM 1941 C CA . LEU A 1 258 ? -4.073 2.737 16.965 1.00 98.69 258 LEU A CA 1
ATOM 1942 C C . LEU A 1 258 ? -2.826 3.225 17.714 1.00 98.69 258 LEU A C 1
ATOM 1944 O O . LEU A 1 258 ? -1.766 3.359 17.098 1.00 98.69 258 LEU A O 1
ATOM 1948 N N . TYR A 1 259 ? -2.895 3.448 19.030 1.00 98.56 259 TYR A N 1
ATOM 1949 C CA . TYR A 1 259 ? -1.702 3.776 19.815 1.00 98.56 259 TYR A CA 1
ATOM 1950 C C . TYR A 1 259 ? -0.619 2.694 19.653 1.00 98.56 259 TYR A C 1
ATOM 1952 O O . TYR A 1 259 ? -0.874 1.492 19.795 1.00 98.56 259 TYR A O 1
ATOM 1960 N N . GLY A 1 260 ? 0.608 3.127 19.359 1.00 95.44 260 GLY A N 1
ATOM 1961 C CA . GLY A 1 260 ? 1.762 2.265 19.103 1.00 95.44 260 GLY A CA 1
ATOM 1962 C C . GLY A 1 260 ? 1.816 1.644 17.706 1.00 95.44 260 GLY A C 1
ATOM 1963 O O . GLY A 1 260 ? 2.663 0.785 17.480 1.00 95.44 260 GLY A O 1
ATOM 1964 N N . THR A 1 261 ? 0.930 2.036 16.788 1.00 98.00 261 THR A N 1
ATOM 1965 C CA . THR A 1 261 ? 0.952 1.584 15.384 1.00 98.00 261 THR A CA 1
ATOM 1966 C C . THR A 1 261 ? 1.555 2.648 14.465 1.00 98.00 261 THR A C 1
ATOM 1968 O O . THR A 1 261 ? 1.722 3.804 14.863 1.00 98.00 261 THR A O 1
ATOM 1971 N N . VAL A 1 262 ? 1.837 2.285 13.208 1.00 96.06 262 VAL A N 1
ATOM 1972 C CA . VAL A 1 262 ? 2.242 3.253 12.168 1.00 96.06 262 VAL A CA 1
ATOM 1973 C C . VAL A 1 262 ? 1.186 4.336 11.922 1.00 96.06 262 VAL A C 1
ATOM 1975 O O . VAL A 1 262 ? 1.534 5.438 11.508 1.00 96.06 262 VAL A O 1
ATOM 1978 N N . ALA A 1 263 ? -0.082 4.050 12.228 1.00 97.81 263 ALA A N 1
ATOM 1979 C CA . ALA A 1 263 ? -1.206 4.958 12.043 1.00 97.81 263 ALA A CA 1
ATOM 1980 C C . ALA A 1 263 ? -1.629 5.682 13.334 1.00 97.81 263 ALA A C 1
ATOM 1982 O O . ALA A 1 263 ? -2.694 6.286 13.366 1.00 97.81 263 ALA A O 1
ATOM 1983 N N . GLU A 1 264 ? -0.813 5.703 14.397 1.00 97.94 264 GLU A N 1
ATOM 1984 C CA . GLU A 1 264 ? -1.110 6.509 15.599 1.00 97.94 264 GLU A CA 1
ATOM 1985 C C . GLU A 1 264 ? -1.491 7.983 15.284 1.00 97.94 264 GLU A C 1
ATOM 1987 O O . GLU A 1 264 ? -2.421 8.493 15.915 1.00 97.94 264 GLU A O 1
ATOM 1992 N N . PRO A 1 265 ? -0.881 8.680 14.294 1.00 96.44 265 PRO A N 1
ATOM 1993 C CA . PRO A 1 265 ? -1.281 10.046 13.929 1.00 96.44 265 PRO A CA 1
ATOM 1994 C C . PRO A 1 265 ? -2.742 10.202 13.475 1.00 96.44 265 PRO A C 1
ATOM 1996 O O . PRO A 1 265 ? -3.307 11.288 13.622 1.00 96.44 265 PRO A O 1
ATOM 1999 N N . VAL A 1 266 ? -3.374 9.132 12.978 1.00 96.25 266 VAL A N 1
ATOM 2000 C CA . VAL A 1 266 ? -4.777 9.127 12.526 1.00 96.25 266 VAL A CA 1
ATOM 2001 C C . VAL A 1 266 ? -5.738 9.499 13.656 1.00 96.25 266 VAL A C 1
ATOM 2003 O O . VAL A 1 266 ? -6.743 10.166 13.416 1.00 96.25 266 VAL A O 1
ATOM 2006 N N . ILE A 1 267 ? -5.390 9.179 14.907 1.00 96.75 267 ILE A N 1
ATOM 2007 C CA . ILE A 1 267 ? -6.164 9.582 16.089 1.00 96.75 267 ILE A CA 1
ATOM 2008 C C . ILE A 1 267 ? -6.392 11.094 16.086 1.00 96.75 267 ILE A C 1
ATOM 2010 O O . ILE A 1 267 ? -7.519 11.556 16.268 1.00 96.75 267 ILE A O 1
ATOM 2014 N N . ALA A 1 268 ? -5.335 11.873 15.845 1.00 94.38 268 ALA A N 1
ATOM 2015 C CA . ALA A 1 268 ? -5.425 13.325 15.821 1.00 94.38 268 ALA A CA 1
ATOM 2016 C C . ALA A 1 268 ? -6.166 13.843 14.582 1.00 94.38 268 ALA A C 1
ATOM 2018 O O . ALA A 1 268 ? -6.826 14.874 14.694 1.00 94.38 268 ALA A O 1
ATOM 2019 N N . SER A 1 269 ? -6.090 13.151 13.442 1.00 94.06 269 SER A N 1
ATOM 2020 C CA . SER A 1 269 ? -6.858 13.542 12.254 1.00 94.06 269 SER A CA 1
ATOM 2021 C C . SER A 1 269 ? -8.360 13.539 12.540 1.00 94.06 269 SER A C 1
ATOM 2023 O O . SER A 1 269 ? -9.033 14.550 12.330 1.00 94.06 269 SER A O 1
ATOM 2025 N N . TYR A 1 270 ? -8.860 12.452 13.131 1.00 94.69 270 TYR A N 1
ATOM 2026 C CA . TYR A 1 270 ? -10.276 12.320 13.458 1.00 94.69 270 TYR A CA 1
ATOM 2027 C C . TYR A 1 270 ? -10.711 13.192 14.638 1.00 94.69 270 TYR A C 1
ATOM 2029 O O . TYR A 1 270 ? -11.771 13.810 14.601 1.00 94.69 270 TYR A O 1
ATOM 2037 N N . THR A 1 271 ? -9.905 13.264 15.702 1.00 93.56 271 THR A N 1
ATOM 2038 C CA . THR A 1 271 ? -10.326 13.871 16.983 1.00 93.56 271 THR A CA 1
ATOM 2039 C C . THR A 1 271 ? -9.949 15.341 17.134 1.00 93.56 271 THR A C 1
ATOM 2041 O O . THR A 1 271 ? -10.265 15.956 18.152 1.00 93.56 271 THR A O 1
ATOM 2044 N N . SER A 1 272 ? -9.259 15.930 16.155 1.00 91.81 272 SER A N 1
ATOM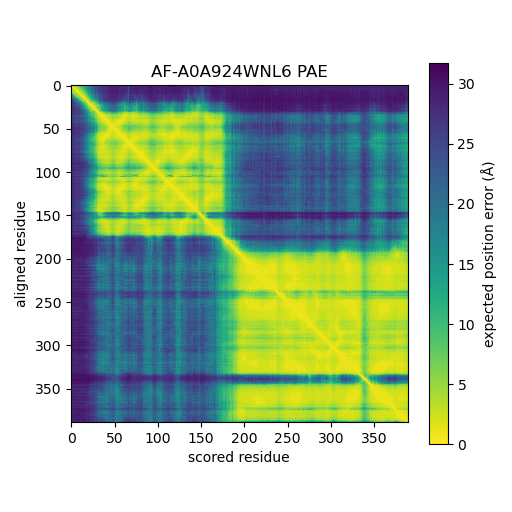 2045 C CA . SER A 1 272 ? -8.796 17.316 16.220 1.00 91.81 272 SER A CA 1
ATOM 2046 C C . SER A 1 272 ? -8.939 18.034 14.878 1.00 91.81 272 SER A C 1
ATOM 2048 O O . SER A 1 272 ? -9.418 17.478 13.899 1.00 91.81 272 SER A O 1
ATOM 2050 N N . LYS A 1 273 ? -8.494 19.292 14.824 1.00 91.69 273 LYS A N 1
ATOM 2051 C CA . LYS A 1 273 ? -8.412 20.085 13.587 1.00 91.69 273 LYS A CA 1
ATOM 2052 C C . LYS A 1 273 ? -7.176 19.757 12.733 1.00 91.69 273 LYS A C 1
ATOM 2054 O O . LYS A 1 273 ? -6.892 20.469 11.777 1.00 91.69 273 LYS A O 1
ATOM 2059 N N . LYS A 1 274 ? -6.399 18.729 13.097 1.00 91.50 274 LYS A N 1
ATOM 2060 C CA . LYS A 1 274 ? -5.189 18.292 12.379 1.00 91.50 274 LYS A CA 1
ATOM 2061 C C . LYS A 1 274 ? -5.529 17.341 11.227 1.00 91.50 274 LYS A C 1
ATOM 2063 O O . LYS A 1 274 ? -5.056 16.212 11.201 1.00 91.50 274 LYS A O 1
ATOM 2068 N N . ASN A 1 275 ? -6.348 17.811 10.300 1.00 91.25 275 ASN A N 1
ATOM 2069 C CA . ASN A 1 275 ? -6.731 17.110 9.076 1.00 91.25 275 ASN A CA 1
ATOM 2070 C C . ASN A 1 275 ? -6.821 18.117 7.923 1.00 91.25 275 ASN A C 1
ATOM 2072 O O . ASN A 1 275 ? -6.716 19.327 8.150 1.00 91.25 275 ASN A O 1
ATOM 2076 N N . ALA A 1 276 ? -7.035 17.633 6.702 1.00 88.94 276 ALA A N 1
ATOM 2077 C CA . ALA A 1 276 ? -7.041 18.486 5.513 1.00 88.94 276 ALA A CA 1
ATOM 2078 C C . ALA A 1 276 ? -8.111 19.596 5.530 1.00 88.94 276 ALA A C 1
ATOM 2080 O O . ALA A 1 276 ? -7.907 20.645 4.926 1.00 88.94 276 ALA A O 1
ATOM 2081 N N . SER A 1 277 ? -9.223 19.418 6.257 1.00 88.81 277 SER A N 1
ATOM 2082 C CA . SER A 1 277 ? -10.261 20.455 6.369 1.00 88.81 277 SER A CA 1
ATOM 2083 C C . SER A 1 277 ? -9.923 21.577 7.358 1.00 88.81 277 SER A C 1
ATOM 2085 O O . SER A 1 277 ? -10.606 22.599 7.391 1.00 88.81 277 SER A O 1
ATOM 2087 N N . GLY A 1 278 ? -8.922 21.391 8.230 1.00 90.56 278 GLY A N 1
ATOM 2088 C CA . GLY A 1 278 ? -8.637 22.322 9.331 1.00 90.56 278 GLY A CA 1
ATOM 2089 C C . GLY A 1 278 ? -9.774 22.445 10.364 1.00 90.56 278 GLY A C 1
ATOM 2090 O O . GLY A 1 278 ? -9.743 23.320 11.236 1.00 90.56 278 GLY A O 1
ATOM 2091 N N . ALA A 1 279 ? -10.785 21.577 10.284 1.00 90.50 279 ALA A N 1
ATOM 2092 C CA . ALA A 1 279 ? -11.968 21.543 11.133 1.00 90.50 279 ALA A CA 1
ATOM 2093 C C . ALA A 1 279 ? -12.158 20.140 11.721 1.00 90.50 279 ALA A C 1
ATOM 2095 O O . ALA A 1 279 ? -11.577 19.167 11.255 1.00 90.50 279 ALA A O 1
ATOM 2096 N N . TYR A 1 280 ? -12.972 20.013 12.768 1.00 90.81 280 TYR A N 1
ATOM 2097 C CA . TYR A 1 280 ? -13.337 18.688 13.272 1.00 90.81 280 TYR A CA 1
ATOM 2098 C C . TYR A 1 280 ? -14.170 17.938 12.229 1.00 90.81 280 TYR A C 1
ATOM 2100 O O . TYR A 1 280 ? -15.006 18.556 11.554 1.00 90.81 280 TYR A O 1
ATOM 2108 N N . TYR A 1 281 ? -14.016 16.615 12.172 1.00 92.50 281 TYR A N 1
ATOM 2109 C CA . TYR A 1 281 ? -14.936 15.750 11.432 1.00 92.50 281 TYR A CA 1
ATOM 2110 C C . TYR A 1 281 ? -16.379 16.011 11.878 1.00 92.50 281 TYR A C 1
ATOM 2112 O O . TYR A 1 281 ? -16.623 16.490 12.991 1.00 92.50 281 TYR A O 1
ATOM 2120 N N . ILE A 1 282 ? -17.341 15.767 10.991 1.00 90.94 282 ILE A N 1
ATOM 2121 C CA . ILE A 1 282 ? -18.762 15.824 11.351 1.00 90.94 282 ILE A CA 1
ATOM 2122 C C . ILE A 1 282 ? -19.153 14.531 12.053 1.00 90.94 282 ILE A C 1
ATOM 2124 O O . ILE A 1 282 ? -19.621 14.608 13.180 1.00 90.94 282 ILE A O 1
ATOM 2128 N N . ASN A 1 283 ? -18.925 13.389 11.398 1.00 90.69 283 ASN A N 1
ATOM 2129 C CA . ASN A 1 283 ? -19.287 12.058 11.877 1.00 90.69 283 ASN A CA 1
ATOM 2130 C C . ASN A 1 283 ? -18.249 11.021 11.441 1.00 90.69 283 ASN A C 1
ATOM 2132 O O . ASN A 1 283 ? -17.642 11.149 10.373 1.00 90.69 283 ASN A O 1
ATOM 2136 N N . ILE A 1 284 ? -18.100 9.986 12.268 1.00 95.00 284 ILE A N 1
ATOM 2137 C CA . ILE A 1 284 ? -17.428 8.728 11.937 1.00 95.00 284 ILE A CA 1
ATOM 2138 C C . ILE A 1 284 ? -18.363 7.617 12.411 1.00 95.00 284 ILE A C 1
ATOM 2140 O O . ILE A 1 284 ? -18.531 7.418 13.616 1.00 95.00 284 ILE A O 1
ATOM 2144 N N . GLU A 1 285 ? -19.043 6.947 11.484 1.00 96.06 285 GLU A N 1
ATOM 2145 C CA . GLU A 1 285 ? -20.168 6.076 11.840 1.00 96.06 285 GLU A CA 1
ATOM 2146 C C . GLU A 1 285 ? -20.399 4.926 10.858 1.00 96.06 285 GLU A C 1
ATOM 2148 O O . GLU A 1 285 ? -20.020 4.985 9.686 1.00 96.06 285 GLU A O 1
ATOM 2153 N N . PHE A 1 286 ? -21.082 3.884 11.334 1.00 96.88 286 PHE A N 1
ATOM 2154 C CA . PHE A 1 286 ? -21.645 2.865 10.459 1.00 96.88 286 PHE A CA 1
ATOM 2155 C C . PHE A 1 286 ? -22.911 3.418 9.800 1.00 96.88 286 PHE A C 1
ATOM 2157 O O . PHE A 1 286 ? -23.895 3.686 10.485 1.00 96.88 286 PHE A O 1
ATOM 2164 N N . SER A 1 287 ? -22.905 3.607 8.479 1.00 96.00 287 SER A N 1
ATOM 2165 C CA . SER A 1 287 ? -24.001 4.301 7.791 1.00 96.00 287 SER A CA 1
ATOM 2166 C C . SER A 1 287 ? -24.309 3.722 6.422 1.00 96.00 287 SER A C 1
ATOM 2168 O O . SER A 1 287 ? -23.417 3.405 5.641 1.00 96.00 287 SER A O 1
ATOM 2170 N N . SER A 1 288 ? -25.600 3.645 6.094 1.00 95.50 288 SER A N 1
ATOM 2171 C CA . SER A 1 288 ? -26.070 3.323 4.742 1.00 95.50 288 SER A CA 1
ATOM 2172 C C . SER A 1 288 ? -25.870 4.470 3.746 1.00 95.50 288 SER A C 1
ATOM 2174 O O . SER A 1 288 ? -26.144 4.288 2.565 1.00 95.50 288 SER A O 1
ATOM 2176 N N . SER A 1 289 ? -25.426 5.643 4.209 1.00 92.75 289 SER A N 1
ATOM 2177 C CA . SER A 1 289 ? -25.116 6.809 3.368 1.00 92.75 289 SER A CA 1
ATOM 2178 C C . SER A 1 289 ? -23.775 6.701 2.634 1.00 92.75 289 SER A C 1
ATOM 2180 O O . SER A 1 289 ? -23.435 7.605 1.870 1.00 92.75 289 SER A O 1
ATOM 2182 N N . ILE A 1 290 ? -23.017 5.632 2.884 1.00 92.69 290 ILE A N 1
ATOM 2183 C CA . ILE A 1 290 ? -21.807 5.265 2.145 1.00 92.69 290 ILE A CA 1
ATOM 2184 C C . ILE A 1 290 ? -22.120 4.974 0.671 1.00 92.69 290 ILE A C 1
ATOM 2186 O O . ILE A 1 290 ? -23.158 4.377 0.358 1.00 92.69 290 ILE A O 1
ATOM 2190 N N . SER A 1 291 ? -21.233 5.375 -0.243 1.00 89.50 291 SER A N 1
ATOM 2191 C CA . SER A 1 291 ? -21.420 5.118 -1.672 1.00 89.50 291 SER A CA 1
ATOM 2192 C C . SER A 1 291 ? -21.506 3.621 -2.000 1.00 89.50 291 SER A C 1
ATOM 2194 O O . SER A 1 291 ? -21.001 2.750 -1.289 1.00 89.50 291 SER A O 1
ATOM 2196 N N . ALA A 1 292 ? -22.187 3.281 -3.097 1.00 88.00 292 ALA A N 1
ATOM 2197 C CA . ALA A 1 292 ? -22.295 1.892 -3.552 1.00 88.00 292 ALA A CA 1
ATOM 2198 C C . ALA A 1 292 ? -20.956 1.331 -4.072 1.00 88.00 292 ALA A C 1
ATOM 2200 O O . ALA A 1 292 ? -20.777 0.117 -4.080 1.00 88.00 292 ALA A O 1
ATOM 2201 N N . SER A 1 293 ? -20.031 2.201 -4.487 1.00 86.62 293 SER A N 1
ATOM 2202 C CA . SER A 1 293 ? -18.697 1.844 -4.983 1.00 86.62 293 SER A CA 1
ATOM 2203 C C . SER A 1 293 ? -17.696 1.534 -3.871 1.00 86.62 293 SER A C 1
ATOM 2205 O O . SER A 1 293 ? -16.813 0.713 -4.086 1.00 86.62 293 SER A O 1
ATOM 2207 N N . ALA A 1 294 ? -17.848 2.137 -2.692 1.00 89.31 294 ALA A N 1
ATOM 2208 C CA . ALA A 1 294 ? -16.956 1.925 -1.557 1.00 89.31 294 ALA A CA 1
ATOM 2209 C C . ALA A 1 294 ? -17.081 0.496 -0.990 1.00 89.31 294 ALA A C 1
ATOM 2211 O O . ALA A 1 294 ? -18.151 0.131 -0.503 1.00 89.31 294 ALA A O 1
ATOM 2212 N N . PRO A 1 295 ? -16.053 -0.364 -1.017 1.00 89.81 295 PRO A N 1
ATOM 2213 C CA . PRO A 1 295 ? -16.199 -1.754 -0.581 1.00 89.81 295 PRO A CA 1
ATOM 2214 C C . PRO A 1 295 ? -16.448 -1.873 0.930 1.00 89.81 295 PRO A C 1
ATOM 2216 O O . PRO A 1 295 ? -17.307 -2.655 1.346 1.00 89.81 295 PRO A O 1
ATOM 2219 N N . VAL A 1 296 ? -15.759 -1.062 1.743 1.00 94.44 296 VAL A N 1
ATOM 2220 C CA . VAL A 1 296 ? -15.791 -1.148 3.213 1.00 94.44 296 VAL A CA 1
ATOM 2221 C C . VAL A 1 296 ? -16.125 0.186 3.870 1.00 94.44 296 VAL A C 1
ATOM 2223 O O . VAL A 1 296 ? -17.096 0.257 4.633 1.00 94.44 296 VAL A O 1
ATOM 2226 N N . GLY A 1 297 ? -15.339 1.220 3.581 1.00 94.06 297 GLY A N 1
ATOM 2227 C CA . GLY A 1 297 ? -15.487 2.565 4.117 1.00 94.06 297 GLY A CA 1
ATOM 2228 C C . GLY A 1 297 ? -15.368 3.624 3.024 1.00 94.06 297 GLY A C 1
ATOM 2229 O O . GLY A 1 297 ? -15.062 3.309 1.878 1.00 94.06 297 GLY A O 1
ATOM 2230 N N . GLU A 1 298 ? -15.733 4.852 3.373 1.00 93.44 298 GLU A N 1
ATOM 2231 C CA . GLU A 1 298 ? -15.543 6.030 2.529 1.00 93.44 298 GLU A CA 1
ATOM 2232 C C . GLU A 1 298 ? -15.365 7.263 3.416 1.00 93.44 298 GLU A C 1
ATOM 2234 O O . GLU A 1 298 ? -16.257 7.605 4.207 1.00 93.44 298 GLU A O 1
ATOM 2239 N N . THR A 1 299 ? -14.254 7.974 3.243 1.00 93.50 299 THR A N 1
ATOM 2240 C CA . THR A 1 299 ? -14.107 9.358 3.702 1.00 93.50 299 THR A CA 1
ATOM 2241 C C . THR A 1 299 ? -14.441 10.330 2.581 1.00 93.50 299 THR A C 1
ATOM 2243 O O . THR A 1 299 ? -14.021 10.175 1.441 1.00 93.50 299 THR A O 1
ATOM 2246 N N . ARG A 1 300 ? -15.203 11.377 2.902 1.00 89.88 300 ARG A N 1
ATOM 2247 C CA . ARG A 1 300 ? -15.551 12.435 1.947 1.00 89.88 300 ARG A CA 1
ATOM 2248 C C . ARG A 1 300 ? -15.698 13.793 2.609 1.00 89.88 300 ARG A C 1
ATOM 2250 O O . ARG A 1 300 ? -15.956 13.910 3.810 1.00 89.88 300 ARG A O 1
ATOM 2257 N N . MET A 1 301 ? -15.605 14.841 1.799 1.00 88.69 301 MET A N 1
ATOM 2258 C CA . MET A 1 301 ? -15.905 16.199 2.232 1.00 88.69 301 MET A CA 1
ATOM 2259 C C . MET A 1 301 ? -17.411 16.468 2.165 1.00 88.69 301 MET A C 1
ATOM 2261 O O . MET A 1 301 ? -18.062 16.278 1.142 1.00 88.69 301 MET A O 1
ATOM 2265 N N . SER A 1 302 ? -17.985 16.925 3.273 1.00 88.19 302 SER A N 1
ATOM 2266 C CA . SER A 1 302 ? -19.371 17.392 3.319 1.00 88.19 302 SER A CA 1
ATOM 2267 C C . SER A 1 302 ? -19.548 18.720 2.570 1.00 88.19 302 SER A C 1
ATOM 2269 O O . SER A 1 302 ? -18.578 19.465 2.413 1.00 88.19 302 SER A O 1
ATOM 2271 N N . PRO A 1 303 ? -20.794 19.123 2.248 1.00 85.44 303 PRO A N 1
ATOM 2272 C CA . PRO A 1 303 ? -21.076 20.457 1.706 1.00 85.44 303 PRO A CA 1
ATOM 2273 C C . PRO A 1 303 ? -20.592 21.619 2.588 1.00 85.44 303 PRO A C 1
ATOM 2275 O O . PRO A 1 303 ? -20.447 22.737 2.108 1.00 85.44 303 PRO A O 1
ATOM 2278 N N . SER A 1 304 ? -20.344 21.374 3.880 1.00 87.69 304 SER A N 1
ATOM 2279 C CA . SER A 1 304 ? -19.813 22.384 4.806 1.00 87.69 304 SER A CA 1
ATOM 2280 C C . SER A 1 304 ? -18.279 22.473 4.814 1.00 87.69 304 SER A C 1
ATOM 2282 O O . SER A 1 304 ? -17.713 23.175 5.648 1.00 87.69 304 SER A O 1
ATOM 2284 N N . GLY A 1 305 ? -17.598 21.726 3.938 1.00 87.06 305 GLY A N 1
ATOM 2285 C CA . GLY A 1 305 ? -16.135 21.665 3.862 1.00 87.06 305 GLY A CA 1
ATOM 2286 C C . GLY A 1 305 ? -15.476 20.804 4.945 1.00 87.06 305 GLY A C 1
ATOM 2287 O O . GLY A 1 305 ? -14.256 20.737 5.024 1.00 87.06 305 GLY A O 1
ATOM 2288 N N . ARG A 1 306 ? -16.265 20.142 5.798 1.00 90.12 306 ARG A N 1
ATOM 2289 C CA . ARG A 1 306 ? -15.779 19.256 6.871 1.00 90.12 306 ARG A CA 1
ATOM 2290 C C . ARG A 1 306 ? -15.801 17.797 6.434 1.00 90.12 306 ARG A C 1
ATOM 2292 O O . ARG A 1 306 ? -16.712 17.411 5.703 1.00 90.12 306 ARG A O 1
ATOM 2299 N N . LEU A 1 307 ? -14.865 16.997 6.931 1.00 92.50 307 LEU A N 1
ATOM 2300 C CA . LEU A 1 307 ? -14.761 15.570 6.615 1.00 92.50 307 LEU A CA 1
ATOM 2301 C C . LEU A 1 307 ? -15.824 14.727 7.338 1.00 92.50 307 LEU A C 1
ATOM 2303 O O . LEU A 1 307 ? -16.241 15.041 8.459 1.00 92.50 307 LEU A O 1
ATOM 2307 N N . ILE A 1 308 ? -16.257 13.657 6.680 1.00 93.12 308 ILE A N 1
ATOM 2308 C CA . ILE A 1 308 ? -17.120 12.599 7.209 1.00 93.12 308 ILE A CA 1
ATOM 2309 C C . ILE A 1 308 ? -16.520 11.263 6.786 1.00 93.12 308 ILE A C 1
ATOM 2311 O O . ILE A 1 308 ? -16.132 11.139 5.628 1.00 93.12 308 ILE A O 1
ATOM 2315 N N . THR A 1 309 ? -16.531 10.277 7.679 1.00 95.38 309 THR A N 1
ATOM 2316 C CA . THR A 1 309 ? -16.183 8.891 7.343 1.00 95.38 309 THR A CA 1
ATOM 2317 C C . THR A 1 309 ? -17.363 7.980 7.624 1.00 95.38 309 THR A C 1
ATOM 2319 O O . THR A 1 309 ? -17.924 7.985 8.724 1.00 95.38 309 THR A O 1
ATOM 2322 N N . TYR A 1 310 ? -17.734 7.182 6.632 1.00 96.19 310 TYR A N 1
ATOM 2323 C CA . TYR A 1 310 ? -18.731 6.134 6.777 1.00 96.19 310 TYR A CA 1
ATOM 2324 C C . TYR A 1 310 ? -18.092 4.766 6.630 1.00 96.19 310 TYR A C 1
ATOM 2326 O O . TYR A 1 310 ? -17.193 4.578 5.824 1.00 96.19 310 TYR A O 1
ATOM 2334 N N . ILE A 1 311 ? -18.593 3.801 7.393 1.00 97.12 311 ILE A N 1
ATOM 2335 C CA . ILE A 1 311 ? -18.260 2.383 7.249 1.00 97.12 311 ILE A CA 1
ATOM 2336 C C . ILE A 1 311 ? -19.563 1.630 6.975 1.00 97.12 311 ILE A C 1
ATOM 2338 O O . ILE A 1 311 ? -20.613 1.981 7.525 1.00 97.12 311 ILE A O 1
ATOM 2342 N N . ARG A 1 312 ? -19.547 0.596 6.125 1.00 96.94 312 ARG A N 1
ATOM 2343 C CA . ARG A 1 312 ? -20.777 -0.166 5.851 1.00 96.94 312 ARG A CA 1
ATOM 2344 C C . ARG A 1 312 ? -21.326 -0.799 7.141 1.00 96.94 312 ARG A C 1
ATOM 2346 O O . ARG A 1 312 ? -20.575 -1.465 7.856 1.00 96.94 312 ARG A O 1
ATOM 2353 N N . PRO A 1 313 ? -22.645 -0.715 7.406 1.00 97.06 313 PRO A N 1
ATOM 2354 C CA . PRO A 1 313 ? -23.264 -1.344 8.579 1.00 97.06 313 PRO A CA 1
ATOM 2355 C C . PRO A 1 313 ? -23.094 -2.867 8.653 1.00 97.06 313 PRO A C 1
ATOM 2357 O O . PRO A 1 313 ? -23.175 -3.453 9.728 1.00 97.06 313 PRO A O 1
ATOM 2360 N N . THR A 1 314 ? -22.814 -3.528 7.526 1.00 96.62 314 THR A N 1
ATOM 2361 C CA . THR A 1 314 ? -22.502 -4.965 7.475 1.00 96.62 314 THR A CA 1
ATOM 2362 C C . THR A 1 314 ? -21.234 -5.348 8.239 1.00 96.62 314 THR A C 1
ATOM 2364 O O . THR A 1 314 ? -21.033 -6.536 8.478 1.00 96.62 314 THR A O 1
ATOM 2367 N N . PHE A 1 315 ? -20.415 -4.360 8.618 1.00 96.94 315 PHE A N 1
ATOM 2368 C CA . PHE A 1 315 ? -19.177 -4.515 9.381 1.00 96.94 315 PHE A CA 1
ATOM 2369 C C . PHE A 1 315 ? -19.278 -3.985 10.822 1.00 96.94 315 PHE A C 1
ATOM 2371 O O . PHE A 1 315 ? -18.274 -3.907 11.525 1.00 96.94 315 PHE A O 1
ATOM 2378 N N . ALA A 1 316 ? -20.471 -3.606 11.292 1.00 96.94 316 ALA A N 1
ATOM 2379 C CA . ALA A 1 316 ? -20.641 -2.994 12.614 1.00 96.94 316 ALA A CA 1
ATOM 2380 C C . ALA A 1 316 ? -20.270 -3.934 13.785 1.00 96.94 316 ALA A C 1
ATOM 2382 O O . ALA A 1 316 ? -19.846 -3.500 14.859 1.00 96.94 316 ALA A O 1
ATOM 2383 N N . GLY A 1 317 ? -20.390 -5.239 13.547 1.00 96.75 317 GLY A N 1
ATOM 2384 C CA . GLY A 1 317 ? -20.013 -6.335 14.433 1.00 96.75 317 GLY A CA 1
ATOM 2385 C C . GLY A 1 317 ? -18.570 -6.822 14.308 1.00 96.75 317 GLY A C 1
ATOM 2386 O O . GLY A 1 317 ? -18.203 -7.766 15.006 1.00 96.75 317 GLY A O 1
ATOM 2387 N N . GLU A 1 318 ? -17.765 -6.234 13.421 1.00 97.19 318 GLU A N 1
ATOM 2388 C CA . GLU A 1 318 ? -16.366 -6.630 13.248 1.00 97.19 318 GLU A CA 1
ATOM 2389 C C . GLU A 1 318 ? -15.542 -6.355 14.508 1.00 97.19 318 GLU A C 1
ATOM 2391 O O . GLU A 1 318 ? -15.875 -5.505 15.339 1.00 97.19 318 GLU A O 1
ATOM 2396 N N . ASP A 1 319 ? -14.430 -7.071 14.653 1.00 97.56 319 ASP A N 1
ATOM 2397 C CA . ASP A 1 319 ? -13.506 -6.820 15.751 1.00 97.56 319 ASP A CA 1
ATOM 2398 C C . ASP A 1 319 ? -12.881 -5.420 15.615 1.00 97.56 319 ASP A C 1
ATOM 2400 O O . ASP A 1 319 ? -12.421 -5.041 14.533 1.00 97.56 319 ASP A O 1
ATOM 2404 N N . PHE A 1 320 ? -12.812 -4.657 16.713 1.00 98.31 320 PHE A N 1
ATOM 2405 C CA . PHE A 1 320 ? -12.259 -3.300 16.699 1.00 98.31 320 PHE A CA 1
ATOM 2406 C C . PHE A 1 320 ? -10.832 -3.242 16.131 1.00 98.31 320 PHE A C 1
ATOM 2408 O O . PHE A 1 320 ? -10.433 -2.218 15.578 1.00 98.31 320 PHE A O 1
ATOM 2415 N N . ARG A 1 321 ? -10.058 -4.332 16.228 1.00 98.00 321 ARG A N 1
ATOM 2416 C CA . ARG A 1 321 ? -8.714 -4.435 15.642 1.00 98.00 321 ARG A CA 1
ATOM 2417 C C . ARG A 1 321 ? -8.758 -4.417 14.114 1.00 98.00 321 ARG A C 1
ATOM 2419 O O . ARG A 1 321 ? -7.946 -3.721 13.510 1.00 98.00 321 ARG A O 1
ATOM 2426 N N . ALA A 1 322 ? -9.726 -5.093 13.496 1.00 97.38 322 ALA A N 1
ATOM 2427 C CA . ALA A 1 322 ? -9.952 -5.024 12.051 1.00 97.38 322 ALA A CA 1
ATOM 2428 C C . ALA A 1 322 ? -10.500 -3.646 11.644 1.00 97.38 322 ALA A C 1
ATOM 2430 O O . ALA A 1 322 ? -9.986 -3.033 10.711 1.00 97.38 322 ALA A O 1
ATOM 2431 N N . ILE A 1 323 ? -11.452 -3.098 12.409 1.00 98.00 323 ILE A N 1
ATOM 2432 C CA . ILE A 1 323 ? -11.979 -1.738 12.185 1.00 98.00 323 ILE A CA 1
ATOM 2433 C C . ILE A 1 323 ? -10.863 -0.688 12.270 1.00 98.00 323 ILE A C 1
ATOM 2435 O O . ILE A 1 323 ? -10.867 0.271 11.507 1.00 98.00 323 ILE A O 1
ATOM 2439 N N . SER A 1 324 ? -9.872 -0.863 13.153 1.00 98.44 324 SER A N 1
ATOM 2440 C CA . SER A 1 324 ? -8.741 0.068 13.266 1.00 98.44 324 SER A CA 1
ATOM 2441 C C . SER A 1 324 ? -7.928 0.183 11.974 1.00 98.44 324 SER A C 1
ATOM 2443 O O . SER A 1 324 ? -7.469 1.274 11.642 1.00 98.44 324 SER A O 1
ATOM 2445 N N . ALA A 1 325 ? -7.792 -0.916 11.228 1.00 98.00 325 ALA A N 1
ATOM 2446 C CA . ALA A 1 325 ? -7.100 -0.933 9.947 1.00 98.00 325 ALA A CA 1
ATOM 2447 C C . ALA A 1 325 ? -7.887 -0.145 8.888 1.00 98.00 325 ALA A C 1
ATOM 2449 O O . ALA A 1 325 ? -7.300 0.684 8.197 1.00 98.00 325 ALA A O 1
ATOM 2450 N N . VAL A 1 326 ? -9.213 -0.321 8.848 1.00 97.75 326 VAL A N 1
ATOM 2451 C CA . VAL A 1 326 ? -10.116 0.459 7.982 1.00 97.75 326 VAL A CA 1
ATOM 2452 C C . VAL A 1 326 ? -10.060 1.942 8.342 1.00 97.75 326 VAL A C 1
ATOM 2454 O O . VAL A 1 326 ? -9.843 2.780 7.484 1.00 97.75 326 VAL A O 1
ATOM 2457 N N . LEU A 1 327 ? -10.155 2.304 9.624 1.00 98.06 327 LEU A N 1
ATOM 2458 C CA . LEU A 1 327 ? -10.054 3.709 10.044 1.00 98.06 327 LEU A CA 1
ATOM 2459 C C . LEU A 1 327 ? -8.724 4.351 9.623 1.00 98.06 327 LEU A C 1
ATOM 2461 O O . LEU A 1 327 ? -8.699 5.539 9.301 1.00 98.06 327 LEU A O 1
ATOM 2465 N N . ALA A 1 328 ? -7.631 3.583 9.643 1.00 98.06 328 ALA A N 1
ATOM 2466 C CA . ALA A 1 328 ? -6.325 4.043 9.191 1.00 98.06 328 ALA A CA 1
ATOM 2467 C C . ALA A 1 328 ? -6.257 4.242 7.670 1.00 98.06 328 ALA A C 1
ATOM 2469 O O . ALA A 1 328 ? -5.647 5.218 7.238 1.00 98.06 328 ALA A O 1
ATOM 2470 N N . HIS A 1 329 ? -6.897 3.360 6.896 1.00 96.31 329 HIS A N 1
ATOM 2471 C CA . HIS A 1 329 ? -7.081 3.498 5.450 1.00 96.31 329 HIS A CA 1
ATOM 2472 C C . HIS A 1 329 ? -7.867 4.767 5.121 1.00 96.31 329 HIS A C 1
ATOM 2474 O O . HIS A 1 329 ? -7.351 5.675 4.480 1.00 96.31 329 HIS A O 1
ATOM 2480 N N . GLU A 1 330 ? -9.074 4.883 5.676 1.00 95.62 330 GLU A N 1
ATOM 2481 C CA . GLU A 1 330 ? -10.002 5.984 5.410 1.00 95.62 330 GLU A CA 1
ATOM 2482 C C . GLU A 1 330 ? -9.438 7.355 5.799 1.00 95.62 330 GLU A C 1
ATOM 2484 O O . GLU A 1 330 ? -9.853 8.387 5.279 1.00 95.62 330 GLU A O 1
ATOM 2489 N N . ALA A 1 331 ? -8.477 7.391 6.721 1.00 94.88 331 ALA A N 1
ATOM 2490 C CA . ALA A 1 331 ? -7.802 8.619 7.104 1.00 94.88 331 ALA A CA 1
ATOM 2491 C C . ALA A 1 331 ? -6.747 9.090 6.092 1.00 94.88 331 ALA A C 1
ATOM 2493 O O . ALA A 1 331 ? -6.204 10.180 6.287 1.00 94.88 331 ALA A O 1
ATOM 2494 N N . MET A 1 332 ? -6.410 8.298 5.075 1.00 92.44 332 MET A N 1
ATOM 2495 C CA . MET A 1 332 ? -5.526 8.735 3.994 1.00 92.44 332 MET A CA 1
ATOM 2496 C C . MET A 1 332 ? -6.297 9.594 2.989 1.00 92.44 332 MET A C 1
ATOM 2498 O O . MET A 1 332 ? -5.806 10.672 2.677 1.00 92.44 332 MET A O 1
ATOM 2502 N N . HIS A 1 333 ? -7.540 9.213 2.672 1.00 90.50 333 HIS A N 1
ATOM 2503 C CA . HIS A 1 333 ? -8.468 9.943 1.801 1.00 90.50 333 HIS A CA 1
ATOM 2504 C C . HIS A 1 333 ? -8.954 11.246 2.437 1.00 90.50 333 HIS A C 1
ATOM 2506 O O . HIS A 1 333 ? -10.032 11.323 3.031 1.00 90.50 333 HIS A O 1
ATOM 2512 N N . GLN A 1 334 ? -8.135 12.294 2.380 1.00 83.69 334 GLN A N 1
ATOM 2513 C CA . GLN A 1 334 ? -8.473 13.617 2.923 1.00 83.69 334 GLN A CA 1
ATOM 2514 C C . GLN A 1 334 ? -8.210 14.760 1.949 1.00 83.69 334 GLN A C 1
ATOM 2516 O O . GLN A 1 334 ? -8.558 15.903 2.256 1.00 83.69 334 GLN A O 1
ATOM 2521 N N . ASP A 1 335 ? -7.595 14.503 0.803 1.00 69.12 335 ASP A N 1
ATOM 2522 C CA . ASP A 1 335 ? -7.243 15.538 -0.152 1.00 69.12 335 ASP A CA 1
ATOM 2523 C C . ASP A 1 335 ? -8.476 16.022 -0.931 1.00 69.12 335 ASP A C 1
ATOM 2525 O O . ASP A 1 335 ? -9.080 15.372 -1.780 1.00 69.12 335 ASP A O 1
ATOM 2529 N N . ALA A 1 336 ? -8.909 17.235 -0.597 1.00 58.66 336 ALA A N 1
ATOM 2530 C CA . ALA A 1 336 ? -9.975 17.879 -1.337 1.00 58.66 336 ALA A CA 1
ATOM 2531 C C . ALA A 1 336 ? -9.467 18.274 -2.722 1.00 58.66 336 ALA A C 1
ATOM 2533 O O . ALA A 1 336 ? -8.538 19.079 -2.839 1.00 58.66 336 ALA A O 1
ATOM 2534 N N . THR A 1 337 ? -10.141 17.810 -3.773 1.00 53.97 337 THR A N 1
ATOM 2535 C CA . THR A 1 337 ? -10.014 18.475 -5.065 1.00 53.97 337 THR A CA 1
ATOM 2536 C C . THR A 1 337 ? -10.494 19.915 -4.930 1.00 53.97 337 THR A C 1
ATOM 2538 O O . THR A 1 337 ? -11.463 20.225 -4.229 1.00 53.97 337 THR A O 1
ATOM 2541 N N . SER A 1 338 ? -9.863 20.825 -5.665 1.00 48.56 338 SER A N 1
ATOM 2542 C CA . SER A 1 338 ? -10.293 22.224 -5.809 1.00 48.56 338 SER A CA 1
ATOM 2543 C C . SER A 1 338 ? -11.707 22.383 -6.407 1.00 48.56 338 SER A C 1
ATOM 2545 O O . SER A 1 338 ? -12.183 23.506 -6.567 1.00 48.56 338 SER A O 1
ATOM 2547 N N . SER A 1 339 ? -12.395 21.272 -6.697 1.00 43.22 339 SER A N 1
ATOM 2548 C CA . SER A 1 339 ? -13.654 21.179 -7.436 1.00 43.22 339 SER A CA 1
ATOM 2549 C C . SER A 1 339 ? -14.807 20.585 -6.612 1.00 43.22 339 SER A C 1
ATOM 2551 O O . SER A 1 339 ? -15.679 19.929 -7.170 1.00 43.22 339 SER A O 1
ATOM 2553 N N . GLY A 1 340 ? -14.834 20.805 -5.293 1.00 48.41 340 GLY A N 1
ATOM 2554 C CA . GLY A 1 340 ? -16.067 20.827 -4.489 1.00 48.41 340 GLY A CA 1
ATOM 2555 C C . GLY A 1 340 ? -17.061 19.671 -4.673 1.00 48.41 340 GLY A C 1
ATOM 2556 O O . GLY A 1 340 ? -18.257 19.931 -4.807 1.00 48.41 340 GLY A O 1
ATOM 2557 N N . GLY A 1 341 ? -16.608 18.414 -4.659 1.00 51.53 341 GLY A N 1
ATOM 2558 C CA . GLY A 1 341 ? -17.540 17.283 -4.725 1.00 51.53 341 GLY A CA 1
ATOM 2559 C C . GLY A 1 341 ? -16.996 15.951 -4.232 1.00 51.53 341 GLY A C 1
ATOM 2560 O O . GLY A 1 341 ? -17.626 15.340 -3.378 1.00 51.53 341 GLY A O 1
ATOM 2561 N N . ASN A 1 342 ? -15.823 15.538 -4.709 1.00 54.31 342 ASN A N 1
ATOM 2562 C CA . ASN A 1 342 ? -15.190 14.275 -4.328 1.00 54.31 342 ASN A CA 1
ATOM 2563 C C . ASN A 1 342 ? -13.724 14.528 -3.953 1.00 54.31 342 ASN A C 1
ATOM 2565 O O . ASN A 1 342 ? -13.076 15.399 -4.545 1.00 54.31 342 ASN A O 1
ATOM 2569 N N . LEU A 1 343 ? -13.239 13.804 -2.941 1.00 63.22 343 LEU A N 1
ATOM 2570 C CA . LEU A 1 343 ? -11.802 13.683 -2.689 1.00 63.22 343 LEU A CA 1
ATOM 2571 C C . LEU A 1 343 ? -11.180 12.959 -3.892 1.00 63.22 343 LEU A C 1
ATOM 2573 O O . LEU A 1 343 ? -11.877 12.166 -4.537 1.00 63.22 343 LEU A O 1
ATOM 2577 N N . ASP A 1 344 ? -9.945 13.301 -4.253 1.00 59.47 344 ASP A N 1
ATOM 2578 C CA . ASP A 1 344 ? -9.275 12.695 -5.409 1.00 59.47 344 ASP A CA 1
ATOM 2579 C C . ASP A 1 344 ? -8.780 11.304 -4.999 1.00 59.47 344 ASP A C 1
ATOM 2581 O O . ASP A 1 344 ? -7.612 11.096 -4.702 1.00 59.47 344 ASP A O 1
ATOM 2585 N N . ASP A 1 345 ? -9.701 10.342 -4.996 1.00 67.81 345 ASP A N 1
ATOM 2586 C CA . ASP A 1 345 ? -9.413 8.936 -4.724 1.00 67.81 345 ASP A CA 1
ATOM 2587 C C . ASP A 1 345 ? -8.639 8.325 -5.905 1.00 67.81 345 ASP A C 1
ATOM 2589 O O . ASP A 1 345 ? -9.175 7.694 -6.827 1.00 67.81 345 ASP A O 1
ATOM 2593 N N . THR A 1 346 ? -7.352 8.660 -5.962 1.00 76.75 346 THR A N 1
ATOM 2594 C CA . THR A 1 346 ? -6.451 8.208 -7.015 1.00 76.75 346 THR A CA 1
ATOM 2595 C C . THR A 1 346 ? -5.935 6.812 -6.702 1.00 76.75 346 THR A C 1
ATOM 2597 O O . THR A 1 346 ? -5.713 6.435 -5.554 1.00 76.75 346 THR A O 1
ATOM 2600 N N . GLN A 1 347 ? -5.621 6.046 -7.749 1.00 76.31 347 GLN A N 1
ATOM 2601 C CA . GLN A 1 347 ? -5.025 4.719 -7.581 1.00 76.31 347 GLN A CA 1
ATOM 2602 C C . GLN A 1 347 ? -3.729 4.746 -6.747 1.00 76.31 347 GLN A C 1
ATOM 2604 O O . GLN A 1 347 ? -3.438 3.788 -6.032 1.00 76.31 347 GLN A O 1
ATOM 2609 N N . ASP A 1 348 ? -2.940 5.818 -6.845 1.00 75.88 348 ASP A N 1
ATOM 2610 C CA . ASP A 1 348 ? -1.704 5.960 -6.073 1.00 75.88 348 ASP A CA 1
ATOM 2611 C C . ASP A 1 348 ? -1.984 6.191 -4.580 1.00 75.88 348 ASP A C 1
ATOM 2613 O O . ASP A 1 348 ? -1.264 5.647 -3.736 1.00 75.88 348 ASP A O 1
ATOM 2617 N N . GLU A 1 349 ? -3.038 6.942 -4.247 1.00 82.25 349 GLU A N 1
ATOM 2618 C CA . GLU A 1 349 ? -3.498 7.113 -2.867 1.00 82.25 349 GLU A CA 1
ATOM 2619 C C . GLU A 1 349 ? -3.974 5.778 -2.283 1.00 82.25 349 GLU A C 1
ATOM 2621 O O . GLU A 1 349 ? -3.485 5.364 -1.231 1.00 82.25 349 GLU A O 1
ATOM 2626 N N . GLU A 1 350 ? -4.812 5.048 -3.017 1.00 85.00 350 GLU A N 1
ATOM 2627 C CA . GLU A 1 350 ? -5.302 3.715 -2.650 1.00 85.00 350 GLU A CA 1
ATOM 2628 C C . GLU A 1 350 ? -4.173 2.716 -2.376 1.00 85.00 350 GLU A C 1
ATOM 2630 O O . GLU A 1 350 ? -4.223 1.933 -1.425 1.00 85.00 350 GLU A O 1
ATOM 2635 N N . ILE A 1 351 ? -3.092 2.740 -3.162 1.00 83.12 351 ILE A N 1
ATOM 2636 C CA . ILE A 1 351 ? -1.923 1.881 -2.910 1.00 83.12 351 ILE A CA 1
ATOM 2637 C C . ILE A 1 351 ? -1.307 2.186 -1.537 1.00 83.12 351 ILE A C 1
ATOM 2639 O O . ILE A 1 351 ? -0.920 1.265 -0.808 1.00 83.12 351 ILE A O 1
ATOM 2643 N N . ILE A 1 352 ? -1.207 3.464 -1.169 1.00 87.06 352 ILE A N 1
ATOM 2644 C CA . ILE A 1 352 ? -0.659 3.884 0.124 1.00 87.06 352 ILE A CA 1
ATOM 2645 C C . ILE A 1 352 ? -1.647 3.563 1.250 1.00 87.06 352 ILE A C 1
ATOM 2647 O O . ILE A 1 352 ? -1.229 3.010 2.271 1.00 87.06 352 ILE A O 1
ATOM 2651 N N . ALA A 1 353 ? -2.937 3.847 1.064 1.00 91.81 353 ALA A N 1
ATOM 2652 C CA . ALA A 1 353 ? -3.994 3.566 2.029 1.00 91.81 353 ALA A CA 1
ATOM 2653 C C . ALA A 1 353 ? -4.076 2.068 2.353 1.00 91.81 353 ALA A C 1
ATOM 2655 O O . ALA A 1 353 ? -4.025 1.684 3.524 1.00 91.81 353 ALA A O 1
ATOM 2656 N N . ASN A 1 354 ? -4.049 1.204 1.335 1.00 92.00 354 ASN A N 1
ATOM 2657 C CA . ASN A 1 354 ? -4.015 -0.251 1.503 1.00 92.00 354 ASN A CA 1
ATOM 2658 C C . ASN A 1 354 ? -2.723 -0.739 2.178 1.00 92.00 354 ASN A C 1
ATOM 2660 O O . ASN A 1 354 ? -2.761 -1.621 3.041 1.00 92.00 354 ASN A O 1
ATOM 2664 N N . ALA A 1 355 ? -1.570 -0.136 1.869 1.00 90.69 355 ALA A N 1
ATOM 2665 C CA . ALA A 1 355 ? -0.329 -0.457 2.571 1.00 90.69 355 ALA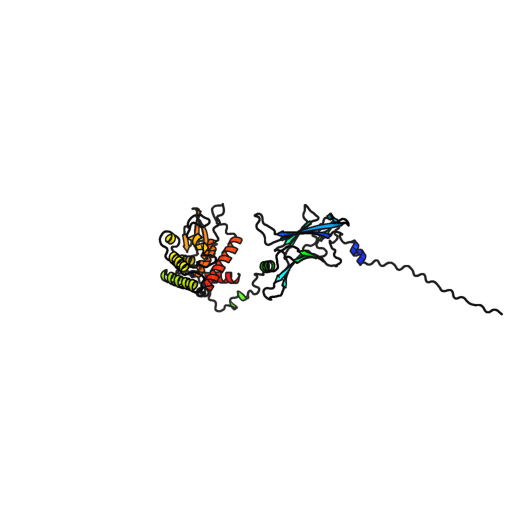 A CA 1
ATOM 2666 C C . ALA A 1 355 ? -0.407 -0.085 4.063 1.00 90.69 355 ALA A C 1
ATOM 2668 O O . ALA A 1 355 ? 0.024 -0.868 4.915 1.00 90.69 355 ALA A O 1
ATOM 2669 N N . VAL A 1 356 ? -0.964 1.081 4.406 1.00 94.94 356 VAL A N 1
ATOM 2670 C CA . VAL A 1 356 ? -1.174 1.501 5.801 1.00 94.94 356 VAL A CA 1
ATOM 2671 C C . VAL A 1 356 ? -2.168 0.571 6.499 1.00 94.94 356 VAL A C 1
ATOM 2673 O O . VAL A 1 356 ? -1.859 0.091 7.592 1.00 94.94 356 VAL A O 1
ATOM 2676 N N . GLN A 1 357 ? -3.298 0.259 5.856 1.00 96.56 357 GLN A N 1
ATOM 2677 C CA . GLN A 1 357 ? -4.321 -0.669 6.347 1.00 96.56 357 GLN A CA 1
ATOM 2678 C C . GLN A 1 357 ? -3.700 -1.990 6.794 1.00 96.56 357 GLN A C 1
ATOM 2680 O O . GLN A 1 357 ? -3.818 -2.398 7.952 1.00 96.56 357 GLN A O 1
ATOM 2685 N N . ALA A 1 358 ? -2.977 -2.639 5.891 1.00 94.31 358 ALA A N 1
ATOM 2686 C CA . ALA A 1 358 ? -2.402 -3.939 6.163 1.00 94.31 358 ALA A CA 1
ATOM 2687 C C . ALA A 1 358 ? -1.253 -3.881 7.180 1.00 94.31 358 ALA A C 1
ATOM 2689 O O . ALA A 1 358 ? -1.150 -4.769 8.024 1.00 94.31 358 ALA A O 1
ATOM 2690 N N . ASN A 1 359 ? -0.426 -2.826 7.185 1.00 94.31 359 ASN A N 1
ATOM 2691 C CA . ASN A 1 359 ? 0.589 -2.658 8.231 1.00 94.31 359 ASN A CA 1
ATOM 2692 C C . ASN A 1 359 ? -0.049 -2.523 9.620 1.00 94.31 359 ASN A C 1
ATOM 2694 O O . ASN A 1 359 ? 0.418 -3.158 10.567 1.00 94.31 359 ASN A O 1
ATOM 2698 N N . VAL A 1 360 ? -1.125 -1.741 9.749 1.00 97.94 360 VAL A N 1
ATOM 2699 C CA . VAL A 1 360 ? -1.881 -1.638 11.005 1.00 97.94 360 VAL A CA 1
ATOM 2700 C C . VAL A 1 360 ? -2.454 -2.997 11.384 1.00 97.94 360 VAL A C 1
ATOM 2702 O O . VAL A 1 360 ? -2.241 -3.439 12.510 1.00 97.94 360 VAL A O 1
ATOM 2705 N N . TYR A 1 361 ? -3.102 -3.696 10.451 1.00 97.44 361 TYR A N 1
ATOM 2706 C CA . TYR A 1 361 ? -3.672 -5.022 10.688 1.00 97.44 361 TYR A CA 1
ATOM 2707 C C . TYR A 1 361 ? -2.628 -6.027 11.202 1.00 97.44 361 TYR A C 1
ATOM 2709 O O . TYR A 1 361 ? -2.838 -6.664 12.238 1.00 97.44 361 TYR A O 1
ATOM 2717 N N . ILE A 1 362 ? -1.460 -6.102 10.550 1.00 93.75 362 ILE A N 1
ATOM 2718 C CA . ILE A 1 362 ? -0.323 -6.932 10.979 1.00 93.75 362 ILE A CA 1
ATOM 2719 C C . ILE A 1 362 ? 0.122 -6.539 12.391 1.00 93.75 362 ILE A C 1
ATOM 2721 O O . ILE A 1 362 ? 0.298 -7.405 13.248 1.00 93.75 362 ILE A O 1
ATOM 2725 N N . GLN A 1 363 ? 0.274 -5.241 12.669 1.00 96.31 363 GLN A N 1
ATOM 2726 C CA . GLN A 1 363 ? 0.681 -4.764 13.991 1.00 96.31 363 GLN A CA 1
ATOM 2727 C C . GLN A 1 363 ? -0.336 -5.118 15.080 1.00 96.31 363 GLN A C 1
ATOM 2729 O O . GLN A 1 363 ? 0.075 -5.483 16.183 1.00 96.31 363 GLN A O 1
ATOM 2734 N N . GLN A 1 364 ? -1.642 -5.074 14.792 1.00 97.75 364 GLN A N 1
ATOM 2735 C CA . GLN A 1 364 ? -2.650 -5.537 15.747 1.00 97.75 364 GLN A CA 1
ATOM 2736 C C . GLN A 1 364 ? -2.564 -7.057 15.958 1.00 97.75 364 GLN A C 1
ATOM 2738 O O . GLN A 1 364 ? -2.592 -7.511 17.103 1.00 97.75 364 GLN A O 1
ATOM 2743 N N . ALA A 1 365 ? -2.379 -7.841 14.891 1.00 96.06 365 ALA A N 1
ATOM 2744 C CA . ALA A 1 365 ? -2.230 -9.298 14.962 1.00 96.06 365 ALA A CA 1
ATOM 2745 C C . ALA A 1 365 ? -0.967 -9.742 15.725 1.00 96.06 365 ALA A C 1
ATOM 2747 O O . ALA A 1 365 ? -0.988 -10.753 16.426 1.00 96.06 365 ALA A O 1
ATOM 2748 N N . MET A 1 366 ? 0.123 -8.971 15.655 1.00 94.06 366 MET A N 1
ATOM 2749 C CA . MET A 1 366 ? 1.339 -9.206 16.450 1.00 94.06 366 MET A CA 1
ATOM 2750 C C . MET A 1 366 ? 1.114 -9.008 17.958 1.00 94.06 366 MET A C 1
ATOM 2752 O O . MET A 1 366 ? 1.827 -9.592 18.787 1.00 94.06 366 MET A O 1
ATOM 2756 N N . VAL A 1 367 ? 0.139 -8.181 18.339 1.00 96.19 367 VAL A N 1
ATOM 2757 C CA . VAL A 1 367 ? -0.270 -8.019 19.738 1.00 96.19 367 VAL A CA 1
ATOM 2758 C C . VAL A 1 367 ? -1.145 -9.197 20.144 1.00 96.19 367 VAL A C 1
ATOM 2760 O O . VAL A 1 367 ? -0.754 -9.936 21.047 1.00 96.19 367 VAL A O 1
ATOM 2763 N N . ASP A 1 368 ? -2.256 -9.395 19.436 1.00 96.06 368 ASP A N 1
ATOM 2764 C CA . ASP A 1 368 ? -3.230 -10.456 19.677 1.00 96.06 368 ASP A CA 1
ATOM 2765 C C . ASP A 1 368 ? -3.839 -10.911 18.347 1.00 96.06 368 ASP A C 1
ATOM 2767 O O . ASP A 1 368 ? -4.602 -10.172 17.727 1.00 96.06 368 ASP A O 1
ATOM 2771 N N . SER A 1 369 ? -3.526 -12.135 17.927 1.00 93.56 369 SER A N 1
ATOM 2772 C CA . SER A 1 369 ? -3.971 -12.707 16.655 1.00 93.56 369 SER A CA 1
ATOM 2773 C C . SER A 1 369 ? -5.354 -13.360 16.709 1.00 93.56 369 SER A C 1
ATOM 2775 O O . SER A 1 369 ? -5.816 -13.862 15.685 1.00 93.56 369 SER A O 1
ATOM 2777 N N . SER A 1 370 ? -6.038 -13.361 17.860 1.00 92.12 370 SER A N 1
ATOM 2778 C CA . SER A 1 370 ? -7.327 -14.056 18.023 1.00 92.12 370 SER A CA 1
ATOM 2779 C C . SER A 1 370 ? -8.396 -13.618 17.020 1.00 92.12 370 SER A C 1
ATOM 2781 O O . SER A 1 370 ? -9.204 -14.443 16.608 1.00 92.12 370 SER A O 1
ATOM 2783 N N . PHE A 1 371 ? -8.373 -12.359 16.573 1.00 92.56 371 PHE A N 1
ATOM 2784 C CA . PHE A 1 371 ? -9.347 -11.838 15.610 1.00 92.56 371 PHE A CA 1
ATOM 2785 C C . PHE A 1 371 ? -9.091 -12.261 14.156 1.00 92.56 371 PHE A C 1
ATOM 2787 O O . PHE A 1 371 ? -10.017 -12.264 13.349 1.00 92.56 371 PHE A O 1
ATOM 2794 N N . VAL A 1 372 ? -7.858 -12.650 13.814 1.00 90.81 372 VAL A N 1
ATOM 2795 C CA . VAL A 1 372 ? -7.455 -13.000 12.438 1.00 90.81 372 VAL A CA 1
ATOM 2796 C C . VAL A 1 372 ? -8.165 -14.269 11.948 1.00 90.81 372 VAL A C 1
ATOM 2798 O O . VAL A 1 372 ? -8.381 -14.450 10.753 1.00 90.81 372 VAL A O 1
ATOM 2801 N N . GLY A 1 373 ? -8.563 -15.141 12.880 1.00 85.31 373 GLY A N 1
ATOM 2802 C CA . GLY A 1 373 ? -9.284 -16.384 12.605 1.00 85.31 373 GLY A CA 1
ATOM 2803 C C . GLY A 1 373 ? -10.810 -16.279 12.668 1.00 85.31 373 GLY A C 1
ATOM 2804 O O . GLY A 1 373 ? -11.471 -17.306 12.541 1.00 85.31 373 GLY A O 1
ATOM 2805 N N . ASN A 1 374 ? -11.388 -15.086 12.864 1.00 84.00 374 ASN A N 1
ATOM 2806 C CA . ASN A 1 374 ? -12.834 -14.930 13.090 1.00 84.00 374 ASN A CA 1
ATOM 2807 C C . ASN A 1 374 ? -13.704 -15.305 11.877 1.00 84.00 374 ASN A C 1
ATOM 2809 O O . ASN A 1 374 ? -14.916 -15.449 12.024 1.00 84.00 374 ASN A O 1
ATOM 2813 N N . GLY A 1 375 ? 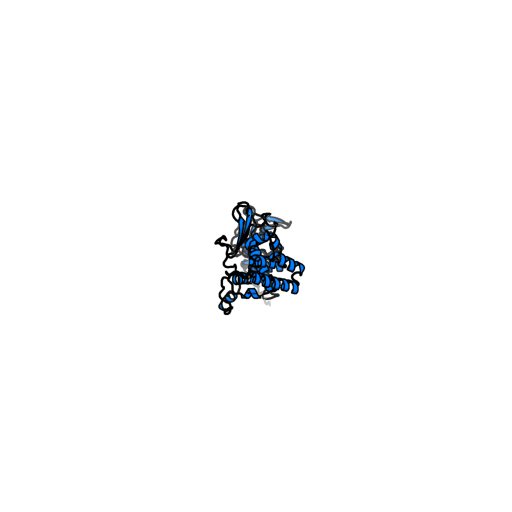-13.111 -15.465 10.688 1.00 82.44 375 GLY A N 1
ATOM 2814 C CA . GLY A 1 375 ? -13.838 -15.891 9.492 1.00 82.44 375 GLY A CA 1
ATOM 2815 C C . GLY A 1 375 ? -14.896 -14.886 9.041 1.00 82.44 375 GLY A C 1
ATOM 2816 O O . GLY A 1 375 ? -15.917 -15.282 8.484 1.00 82.44 375 GLY A O 1
ATOM 2817 N N . THR A 1 376 ? -14.696 -13.597 9.317 1.00 92.44 376 THR A N 1
ATOM 2818 C CA . THR A 1 376 ? -15.588 -12.547 8.830 1.00 92.44 376 THR A CA 1
ATOM 2819 C C . THR A 1 376 ? -15.168 -12.079 7.440 1.00 92.44 376 THR A C 1
ATOM 2821 O O . THR A 1 376 ? -14.024 -12.282 7.027 1.00 92.44 376 THR A O 1
ATOM 2824 N N . VAL A 1 377 ? -16.090 -11.460 6.699 1.00 91.75 377 VAL A N 1
ATOM 2825 C CA . VAL A 1 377 ? -15.804 -10.921 5.356 1.00 91.75 377 VAL A CA 1
ATOM 2826 C C . VAL A 1 377 ? -14.662 -9.906 5.401 1.00 91.75 377 VAL A C 1
ATOM 2828 O O . VAL A 1 377 ? -13.748 -10.013 4.589 1.00 91.75 377 VAL A O 1
ATOM 2831 N N . LEU A 1 378 ? -14.665 -8.978 6.367 1.00 93.38 378 LEU A N 1
ATOM 2832 C CA . LEU A 1 378 ? -13.613 -7.963 6.467 1.00 93.38 378 LEU A CA 1
ATOM 2833 C C . LEU A 1 378 ? -12.259 -8.574 6.841 1.00 93.38 378 LEU A C 1
ATOM 2835 O O . LEU A 1 378 ? -11.239 -8.235 6.251 1.00 93.38 378 LEU A O 1
ATOM 2839 N N . VAL A 1 379 ? -12.236 -9.490 7.814 1.00 92.31 379 VAL A N 1
ATOM 2840 C CA . VAL A 1 379 ? -10.999 -10.175 8.215 1.00 92.31 379 VAL A CA 1
ATOM 2841 C C . VAL A 1 379 ? -10.416 -10.971 7.053 1.00 92.31 379 VAL A C 1
ATOM 2843 O O . VAL A 1 379 ? -9.207 -10.937 6.851 1.00 92.31 379 VAL A O 1
ATOM 2846 N N . ASN A 1 380 ? -11.256 -11.659 6.276 1.00 89.19 380 ASN A N 1
ATOM 2847 C CA . ASN A 1 380 ? -10.796 -12.391 5.102 1.00 89.19 380 ASN A CA 1
ATOM 2848 C C . ASN A 1 380 ? -10.219 -11.452 4.033 1.00 89.19 380 ASN A C 1
ATOM 2850 O O . ASN A 1 380 ? -9.134 -11.719 3.532 1.00 89.19 380 ASN A O 1
ATOM 2854 N N . ASP A 1 381 ? -10.911 -10.353 3.725 1.00 89.00 381 ASP A N 1
ATOM 2855 C CA . ASP A 1 381 ? -10.442 -9.362 2.751 1.00 89.00 381 ASP A CA 1
ATOM 2856 C C . ASP A 1 381 ? -9.074 -8.778 3.140 1.00 89.00 381 ASP A C 1
ATOM 2858 O O . ASP A 1 381 ? -8.130 -8.798 2.350 1.00 89.00 381 ASP A O 1
ATOM 2862 N N . ILE A 1 382 ? -8.907 -8.355 4.397 1.00 90.19 382 ILE A N 1
ATOM 2863 C CA . ILE A 1 382 ? -7.627 -7.802 4.854 1.00 90.19 382 ILE A CA 1
ATOM 2864 C C . ILE A 1 382 ? -6.535 -8.887 4.913 1.00 90.19 382 ILE A C 1
ATOM 2866 O O . ILE A 1 382 ? -5.376 -8.604 4.609 1.00 90.19 382 ILE A O 1
ATOM 2870 N N . ASN A 1 383 ? -6.868 -10.137 5.250 1.00 87.94 383 ASN A N 1
ATOM 2871 C CA . ASN A 1 383 ? -5.911 -11.248 5.190 1.00 87.94 383 ASN A CA 1
ATOM 2872 C C . ASN A 1 383 ? -5.387 -11.478 3.766 1.00 87.94 383 ASN A C 1
ATOM 2874 O O . ASN A 1 383 ? -4.182 -11.673 3.585 1.00 87.94 383 ASN A O 1
ATOM 2878 N N . ASP A 1 384 ? -6.265 -11.415 2.764 1.00 83.06 384 ASP A N 1
ATOM 2879 C CA . ASP A 1 384 ? -5.884 -11.537 1.356 1.00 83.06 384 ASP A CA 1
ATOM 2880 C C . ASP A 1 384 ? -4.961 -10.379 0.933 1.00 83.06 384 ASP A C 1
ATOM 2882 O O . ASP A 1 384 ? -3.955 -10.600 0.252 1.00 83.06 384 ASP A O 1
ATOM 2886 N N . GLN A 1 385 ? -5.226 -9.157 1.408 1.00 82.62 385 GLN A N 1
ATOM 2887 C CA . GLN A 1 385 ? -4.347 -8.001 1.182 1.00 82.62 385 GLN A CA 1
ATOM 2888 C C . GLN A 1 385 ? -2.973 -8.169 1.843 1.00 82.62 385 GLN A C 1
ATOM 2890 O O . GLN A 1 385 ? -1.949 -7.870 1.231 1.00 82.62 385 GLN A O 1
ATOM 2895 N N . VAL A 1 386 ? -2.926 -8.681 3.076 1.00 82.38 386 VAL A N 1
ATOM 2896 C CA . VAL A 1 386 ? -1.670 -8.962 3.790 1.00 82.38 386 VAL A CA 1
ATOM 2897 C C . VAL A 1 386 ? -0.850 -10.037 3.074 1.00 82.38 386 VAL A C 1
ATOM 2899 O O . VAL A 1 386 ? 0.370 -9.922 3.009 1.00 82.38 386 VAL A O 1
ATOM 2902 N N . LEU A 1 387 ? -1.493 -11.061 2.505 1.00 75.12 387 LEU A N 1
ATOM 2903 C CA . LEU A 1 387 ? -0.826 -12.088 1.694 1.00 75.12 387 LEU A CA 1
ATOM 2904 C C . LEU A 1 387 ? -0.238 -11.533 0.389 1.00 75.12 387 LEU A C 1
ATOM 2906 O O . LEU A 1 387 ? 0.736 -12.084 -0.131 1.00 75.12 387 LEU A O 1
ATOM 2910 N N . ALA A 1 388 ? -0.834 -10.473 -0.154 1.00 67.81 388 ALA A N 1
ATOM 2911 C CA . ALA A 1 388 ? -0.369 -9.814 -1.368 1.00 67.81 388 ALA A CA 1
ATOM 2912 C C . ALA A 1 388 ? 0.783 -8.812 -1.131 1.00 67.81 388 ALA A C 1
ATOM 2914 O O . ALA A 1 388 ? 1.397 -8.374 -2.109 1.00 67.81 388 ALA A O 1
ATOM 2915 N N . LEU A 1 389 ? 1.066 -8.466 0.133 1.00 62.69 389 LEU A N 1
ATOM 2916 C CA . LEU A 1 389 ? 2.065 -7.489 0.596 1.00 62.69 389 LEU A CA 1
ATOM 2917 C C . LEU A 1 389 ? 3.429 -8.060 0.958 1.00 62.69 389 LEU A C 1
ATOM 2919 O O . LEU A 1 389 ? 4.344 -7.215 1.123 1.00 62.69 389 LEU A O 1
#

Foldseek 3Di:
DDDDDDDDDDDDDDDDPDDPPPPVVVVLVVQADQKDFPDKDKDFDADPVRHTDQKIKIKTFIFHQDPVRDTDGFAKFFQDQVQKWWWDWAADPVDGPDTDIDIWDWDWGADPVRRRMIIIMTPGWHEQQIKIKRWFRGMAGPVRGTHDDPPDPTTDIDTHNDTDYRHVVNVRPPPLPPPDCVVVDCVVVVVADAAAFQLDADDLVVLLVVLLVLLVLCCVVVLDPPVLSVVLSCQLVDDDPLCQQVVQSLLSSLLSSCVSAPLVCLNCCARHLPALLSDHAPHEEADPPADPPDPFKAWWQDLVSHIYIYGHSSRNRAHSQLVNLVSSLNRLQGADDPPRDGGPPDPVSNVVSLVSSLRSSVVSCVSPVPRLRVSHPSSVVSVVSNVSD

Secondary structure (DSSP, 8-state):
---PPPP-------PPPPP----HHHHHHTTS---EEEEEEEEEEE-TT-PEEEEEEEEEEEEEE-TTS-EEE--EEES-GGGEEEEEEEE-SSSTT-EEEEEEPEEEEE-SS-TTEEEEEESSPPBTT-EEEEETTSEEETTS-B---SS-SSEEEEE-SSSB-HHHHHHHT---S-S-GGGGSTTT-TTPPPPB---SPPPHHHHHHHHHHHHHHHHHTTSS-HHHHHHHHHHHT--SHHHHHT--HHHHHHHHTTTTSTTTTHHHHHHSS-STTSS--S-EEE-TTS-SS-SSEEEEE-TTS-EEEEE-GGGTTS-HHHHHHHHHHHTT---B-TTSS-B---HHHHHHHHHHHHHHHHHHHHH-GGGGGS-BHHHHHHHHHHHH-

Nearest PDB structures (foldseek):
  4uic-assembly1_A  TM=5.898E-01  e=1.938E-01  Geobacillus stearothermophilus
  1ix2-assembly1_A  TM=5.747E-01  e=3.560E-01  Escherichia coli
  4q6u-assembly1_A  TM=1.898E-01  e=1.342E+00  Mycobacterium tuberculosis CDC1551

Sequence (389 aa):
MTRAKASQKGAHQTRAPHALIENLEDRRLMAASPLQVVGINIAKRVDVDGTALNSNRITLAFGTTNSKGKVTYGSISVADQSKIRSFGYAEDLLNPGQQRKVFATLTASVDSGEPHVLTIITDRLVRKGGRLFLDLGGVKDTSNNDIVYDGSTSAKTITYAKGQNKPRYTLANRNWRPTDLSYFSKTIFTAAPTPATASTEPSSGTIRTALLAFMNQKVSKGIITQAKANSAMALYDVTGDIANLLHNPNIRAGLASLYGTVAEPVIASYTSKKNASGAYYINIEFSSSISASAPVGETRMSPSGRLITYIRPTFAGEDFRAISAVLAHEAMHQDATSSGGNLDDTQDEEIIANAVQANVYIQQAMVDSSFVGNGTVLVNDINDQVLAL

Solvent-accessible surface area (backbone atoms only — not comparable to full-atom values): 21939 Å² total; per-residue (Å²): 140,90,82,85,86,86,81,84,81,82,82,83,81,81,74,75,82,74,79,80,76,74,56,72,69,65,59,57,64,74,56,48,33,80,46,36,81,75,45,79,48,81,41,75,36,53,55,97,87,63,51,77,46,67,18,25,41,35,39,35,34,30,19,38,68,48,100,82,69,52,73,47,74,42,51,48,43,75,69,31,65,89,35,50,44,37,37,26,69,24,64,30,87,91,45,84,91,43,71,39,81,44,74,48,57,69,50,73,46,56,39,90,92,42,42,27,28,42,40,33,42,34,70,38,67,52,29,44,71,14,40,39,35,40,26,80,56,12,38,23,37,86,84,72,20,35,54,51,79,82,88,59,97,59,56,44,75,46,70,33,90,62,58,35,55,61,70,60,35,22,63,77,60,58,74,88,59,77,91,54,65,62,83,75,35,65,86,77,45,74,83,60,64,78,62,38,76,32,48,66,60,72,52,60,70,58,50,52,52,52,45,53,54,50,40,51,47,31,33,77,71,65,60,38,52,68,69,55,39,51,51,26,52,49,58,50,69,44,70,65,74,63,25,68,30,42,63,49,57,52,59,26,39,7,52,30,63,27,67,72,42,94,47,34,68,46,48,45,31,61,76,28,46,64,41,79,57,60,40,52,45,65,43,49,47,67,31,87,86,46,61,91,82,46,89,55,52,44,39,39,58,42,98,84,57,29,39,34,35,27,29,42,44,57,52,47,30,49,55,32,60,61,48,26,13,52,56,43,22,42,60,58,60,49,58,70,44,98,71,84,70,57,47,69,86,39,74,71,54,50,56,52,21,52,51,49,17,36,51,36,37,50,56,44,40,73,68,57,48,77,64,71,72,66,37,26,46,67,46,50,53,48,50,55,52,50,74,75,104